Protein 1Z3I (pdb70)

Radius of gyration: 26.76 Å; Cα contacts (8 Å, |Δi|>4): 1155; chains: 1; bounding box: 64×86×56 Å

Secondary structure (DSSP, 8-state):
--SS-SSS---SS-TTSTT--EEE-PPP--HHHHHHS-GGGS---EE--HHHHTT--HHHHHHHHHHHHHHTTSSSTT--EEEE-PPTTS-HHHHHHHHHHHHHH--TTSS-S-S-EEEEE-HHHHHHHHHHHHHHHGGG--EEEE-SS-HHHHHHHHHHHH---SS--S--EEEEEHHHHHHHTTTTTTS---EEEETTGGG--TT-HHHHHHHHHH--SEEEEE-SS-SGGGGGG-HHHHHHHHHHHH--HHHHIIIIIHHHHHHHSTT--SHHHHHHHHHHHHHHHHHHHHEE---GGGGGGTS--EEEEEEEEPPPHHHHHHHHHHHHHH-GGGSS-TT---HHHHHHHHHHHHHHH-THHHHHHHHHT-TT-TTGGGTS-SS--SSS--GGGSHHHHHHHHHHHHHHHH---EEEEEES-HHHHHHHHHHHHHHT--EEEE-SS--HHHHHHHHHHHHSTT----EEEEEGGGS-TT---TTEEEEEE-S--SSHHHHHHHHTTSSSTT--S-EEEEEEEETTSHHHHHHHHHHHHHHTS----S-SSS---SS-HHHHHHHT---SS-S-HHHHHHT-SSEETTEE-SPPPTT--TTS-GGGSEEESSSTT-S-HHHHHH-STTEEEEEEEESS-TT-

Sequence (644 aa):
LGLRRAGVRKALHDPFEDGALVLYEPPAISAHDLIKADKEKLPVHVVVDPVLSKVLRPHQREGVKFLWDCVTGRRIENSYGCIMADEMGLGKTLQCITLIWTLLKQSPDCKPEIDKVIVVSPSSLVRNWYNEVGKWLGGRVQPVAIDGGSKDEIDSKLVNFISQQGMRIPTPILIISYETFRLHAEVLHKGKVGLVICDEGHRLKNSDNQTYLALNSMNAQRRVLISGTPIQNDLLEYFSLVHFVNSGILGTAQEFKKRFEIPILKGRDADASDKDRAAGEQKLQELISIVNRCLIRRTSDILSKYLPVKIEQVVCCNLTPLQKELYKLFLKQAKPVESLQTGKISVSSLSSITSLKKLCNHPALIYEKCLTGEEGFDGALDLFPQNYSTKAVEPQLSGKMLVLDYILAMTRTTTSDKVVLVSNYTQTLDLFEKLCRNRRYLYVRLDGTMSIKKRAKIVERFNNPSSPEFIFMLSSKAGGCGLNLIGANRLVMFDPDWNPANDEQAMARVWRDGQKKTCYIYRLLSTGTIEEKILQRQAHKKALSSCVVDEEQDVERHFSLGELRELFSLNEKTLSDTHDRFRCRRCVNGRQVRPPPDDSDCTCDLSNWHHCADKRGLRDPVLQASWDAAVSFVFHQRSHEDQR

B-factor: mean 72.17, std 11.16, range [43.85, 132.47]

Foldseek 3Di:
DVVPDDPAQAAPDDPPPDQKQWLDDFDDDDPVCVVVDDRLAGFYIQIFPCLQSVPADPVLSVLLSLLLCQQVCNLPRLFRFFEEAAAFQNFPLSSVLSNVVSQCADDRSRGHVAPAEEEEAALLCLLLSQVSNCVRPNPPAHEEEDEDDDPVVSLVVLLLQQPADDDDGRYRYYYYYLVNLLVHLLSLAVSGGAEYEYEQCVVVWPVPPSSLVSVVRNDHRHYYYYHHFQALLPVLRCQSVLCSRGCSPCPDPVSNCVQAVVLLVQLVDPPHDVVSVVNRVVSSVVSSVSSVSRYDYDYPLVLLVPFFKEKEKEFAWAWDPLLVVLLVQLCVQLVLLPPDAPPWDQDSLLVSLVLQQLSQLDCLSVVVCLVVCPGRNNCSNVSDDPDDDNQADDQNNHLLSLLVLLLLVLCVVPHQAAEEEEEQDPVSVVVVVSVCVVVVAAEEEDDSPDDSVRNSVVLVLQLDLPRRHRYYYYYLSNQANQQANLSGQEYEYRADDLALSSSSNNQSRHRHPPRDDHHYYYYYAHAQGLRLVSVVNNLVCVVSRHRGDPDDSGTPPPQHSVRVVSSSTGDNPDLHPNVVVVVQPQDDPQRRNDAAPPPDFPVDDLSRFDKGQDLPPDPDPSSSSSDDNTTGIMTMGMSDDNVD

Nearest PDB structures (foldseek):
  1z3i-assembly1_X  TM=1.002E+00  e=0.000E+00  Danio rerio
  7y8r-assembly1_I  TM=8.105E-01  e=1.240E-28  Homo sapiens
  8skz-assembly1_A  TM=6.558E-01  e=7.511E-28  Arabidopsis thaliana
  5jxt-assembly1_I  TM=8.993E-01  e=1.929E-16  Thermothelomyces thermophilus ATCC 42464
  5jxt-assembly1_H  TM=8.948E-01  e=5.867E-16  Thermothelomyces thermophilus ATCC 42464

Structure (mmCIF, N/CA/C/O backbone):
data_1Z3I
#
_entry.id   1Z3I
#
_cell.length_a   205.046
_cell.length_b   205.046
_cell.length_c   189.958
_cell.angle_alpha   90.00
_cell.angle_beta   90.00
_cell.angle_gamma   120.00
#
_symmetry.space_group_name_H-M   'H 3 2'
#
loop_
_entity.id
_entity.type
_entity.pdbx_description
1 polymer 'similar to RAD54-like'
2 non-polymer 'ZINC ION'
3 non-polymer 'SULFATE ION'
#
loop_
_atom_site.group_PDB
_atom_site.id
_atom_site.type_symbol
_atom_site.label_atom_id
_atom_site.label_alt_id
_atom_site.label_comp_id
_atom_site.label_asym_id
_atom_site.label_entity_id
_atom_site.label_seq_id
_atom_site.pdbx_PDB_ins_code
_atom_site.Cartn_x
_atom_site.Cartn_y
_atom_site.Cartn_z
_atom_site.occupancy
_atom_site.B_iso_or_equiv
_atom_site.auth_seq_id
_atom_site.auth_comp_id
_atom_site.auth_asym_id
_atom_site.auth_atom_id
_atom_site.pdbx_PDB_model_num
ATOM 1 N N . LEU A 1 1 ? 22.914 -6.319 35.611 1.00 99.17 92 LEU X N 1
ATOM 2 C CA . LEU A 1 1 ? 24.099 -7.156 35.271 1.00 99.35 92 LEU X CA 1
ATOM 3 C C . LEU A 1 1 ? 24.887 -7.534 36.526 1.00 99.57 92 LEU X C 1
ATOM 4 O O . LEU A 1 1 ? 25.296 -6.666 37.299 1.00 99.58 92 LEU X O 1
ATOM 6 N N . GLY A 1 2 ? 25.077 -8.838 36.726 1.00 99.74 93 GLY X N 1
ATOM 7 C CA . GLY A 1 2 ? 25.872 -9.358 37.838 1.00 99.88 93 GLY X CA 1
ATOM 8 C C . GLY A 1 2 ? 27.337 -9.544 37.479 1.00 100.26 93 GLY X C 1
ATOM 9 O O . GLY A 1 2 ? 28.184 -9.730 38.359 1.00 100.23 93 GLY X O 1
ATOM 10 N N . LEU A 1 3 ? 27.635 -9.500 36.180 1.00 100.39 94 LEU X N 1
ATOM 11 C CA . LEU A 1 3 ? 29.009 -9.545 35.684 1.00 100.32 94 LEU X CA 1
ATOM 12 C C . LEU A 1 3 ? 29.541 -8.119 35.652 1.00 100.45 94 LEU X C 1
ATOM 13 O O . LEU A 1 3 ? 30.005 -7.618 34.622 1.00 100.38 94 LEU X O 1
ATOM 18 N N . ARG A 1 4 ? 29.463 -7.485 36.817 1.00 100.63 95 ARG X N 1
ATOM 19 C CA . ARG A 1 4 ? 29.724 -6.069 36.992 1.00 100.61 95 ARG X CA 1
ATOM 20 C C . ARG A 1 4 ? 30.630 -5.921 38.216 1.00 100.72 95 ARG X C 1
ATOM 21 O O . ARG A 1 4 ? 31.833 -5.653 38.085 1.00 101.04 95 ARG X O 1
ATOM 29 N N . ARG A 1 5 ? 30.030 -6.113 39.397 1.00 100.17 96 ARG X N 1
ATOM 30 C CA . ARG A 1 5 ? 30.717 -6.182 40.702 1.00 99.35 96 ARG X CA 1
ATOM 31 C C . ARG A 1 5 ? 31.312 -4.871 41.229 1.00 99.05 96 ARG X C 1
ATOM 32 O O . ARG A 1 5 ? 31.526 -3.912 40.478 1.00 98.98 96 ARG X O 1
ATOM 40 N N . ALA A 1 6 ? 31.543 -4.835 42.540 1.00 98.47 97 ALA X N 1
ATOM 41 C CA . ALA A 1 6 ? 32.253 -3.733 43.184 1.00 97.67 97 ALA X CA 1
ATOM 42 C C . ALA A 1 6 ? 33.704 -4.159 43.424 1.00 96.75 97 ALA X C 1
ATOM 43 O O . ALA A 1 6 ? 34.010 -4.859 44.398 1.00 96.75 97 ALA X O 1
ATOM 45 N N . GLY A 1 7 ? 34.588 -3.749 42.515 1.00 95.29 98 GLY X N 1
ATOM 46 C CA . GLY A 1 7 ? 36.001 -4.116 42.585 1.00 93.27 98 GLY X CA 1
ATOM 47 C C . GLY A 1 7 ? 36.498 -4.833 41.344 1.00 91.56 98 GLY X C 1
ATOM 48 O O . GLY A 1 7 ? 37.329 -5.740 41.435 1.00 91.58 98 GLY X O 1
ATOM 49 N N . VAL A 1 8 ? 35.970 -4.430 40.189 1.00 89.48 99 VAL X N 1
ATOM 50 C CA . VAL A 1 8 ? 36.419 -4.917 38.885 1.00 87.71 99 VAL X CA 1
ATOM 51 C C . VAL A 1 8 ? 36.558 -3.707 37.959 1.00 86.15 99 VAL X C 1
ATOM 52 O O . VAL A 1 8 ? 35.773 -2.757 38.046 1.00 86.32 99 VAL X O 1
ATOM 56 N N . ARG A 1 9 ? 37.556 -3.737 37.079 1.00 83.59 100 ARG X N 1
ATOM 57 C CA . ARG A 1 9 ? 37.710 -2.687 36.082 1.00 80.35 100 ARG X CA 1
ATOM 58 C C . ARG A 1 9 ? 36.634 -2.850 35.016 1.00 78.82 100 ARG X C 1
ATOM 59 O O . ARG A 1 9 ? 36.592 -3.856 34.302 1.00 78.91 100 ARG X O 1
ATOM 67 N N . LYS A 1 10 ? 35.758 -1.855 34.937 1.00 76.53 101 LYS X N 1
ATOM 68 C CA . LYS A 1 10 ? 34.579 -1.893 34.072 1.00 74.15 101 LYS X CA 1
ATOM 69 C C . LYS A 1 10 ? 34.168 -0.467 33.741 1.00 72.47 101 LYS X C 1
ATOM 70 O O . LYS A 1 10 ? 34.483 0.455 34.489 1.00 72.41 101 LYS X O 1
ATOM 76 N N . ALA A 1 11 ? 33.464 -0.283 32.628 1.00 70.87 102 ALA X N 1
ATOM 77 C CA . ALA A 1 11 ? 32.915 1.031 32.280 1.00 69.36 102 ALA X CA 1
ATOM 78 C C . ALA A 1 11 ? 31.951 1.447 33.375 1.00 68.32 102 ALA X C 1
ATOM 79 O O . ALA A 1 11 ? 31.230 0.608 33.909 1.00 69.09 102 ALA X O 1
ATOM 81 N N . LEU A 1 12 ? 31.945 2.733 33.717 1.00 66.65 103 LEU X N 1
ATOM 82 C CA . LEU A 1 12 ? 31.156 3.231 34.855 1.00 65.69 103 LEU X CA 1
ATOM 83 C C . LEU A 1 12 ? 29.642 2.916 34.754 1.00 65.14 103 LEU X C 1
ATOM 84 O O . LEU A 1 12 ? 28.951 2.776 35.777 1.00 64.65 103 LEU X O 1
ATOM 89 N N . HIS A 1 13 ? 29.155 2.792 33.519 1.00 64.21 104 HIS X N 1
ATOM 90 C CA . HIS A 1 13 ? 27.769 2.444 33.236 1.00 63.80 104 HIS X CA 1
ATOM 91 C C . HIS A 1 13 ? 27.742 1.432 32.096 1.00 64.02 104 HIS X C 1
ATOM 92 O O . HIS A 1 13 ? 28.554 1.520 31.177 1.00 63.43 104 HIS X O 1
ATOM 99 N N . ASP A 1 14 ? 26.819 0.471 32.178 1.00 64.81 105 ASP X N 1
ATOM 100 C CA . ASP A 1 14 ? 26.716 -0.640 31.221 1.00 65.70 105 ASP X CA 1
ATOM 101 C C . ASP A 1 14 ? 26.645 -0.125 29.790 1.00 65.89 105 ASP X C 1
ATOM 102 O O . ASP A 1 14 ? 25.689 0.572 29.442 1.00 67.17 105 ASP X O 1
ATOM 107 N N . PRO A 1 15 ? 27.652 -0.460 28.955 1.00 65.45 106 PRO X N 1
ATOM 108 C CA . PRO A 1 15 ? 27.643 -0.034 27.555 1.00 65.42 106 PRO X CA 1
ATOM 109 C C . PRO A 1 15 ? 26.702 -0.844 26.658 1.00 66.36 106 PRO X C 1
ATOM 110 O O . PRO A 1 15 ? 26.704 -0.635 25.441 1.00 66.73 106 PRO X O 1
ATOM 114 N N . PHE A 1 16 ? 25.906 -1.747 27.240 1.00 66.60 107 PHE X N 1
ATOM 115 C CA . PHE A 1 16 ? 25.001 -2.588 26.454 1.00 66.47 107 PHE X CA 1
ATOM 116 C C . PHE A 1 16 ? 23.530 -2.488 26.853 1.00 67.69 107 PHE X C 1
ATOM 117 O O . PHE A 1 16 ? 22.708 -3.258 26.359 1.00 67.52 107 PHE X O 1
ATOM 125 N N . GLU A 1 17 ? 23.191 -1.552 27.740 1.00 69.86 108 GLU X N 1
ATOM 126 C CA . GLU A 1 17 ? 21.783 -1.285 28.060 1.00 72.61 108 GLU X CA 1
ATOM 127 C C . GLU A 1 17 ? 21.105 -0.627 26.861 1.00 73.31 108 GLU X C 1
ATOM 128 O O . GLU A 1 17 ? 21.751 0.110 26.114 1.00 73.51 108 GLU X O 1
ATOM 134 N N . ASP A 1 18 ? 19.813 -0.904 26.686 1.00 74.72 109 ASP X N 1
ATOM 135 C CA . ASP A 1 18 ? 19.063 -0.559 25.466 1.00 76.29 109 ASP X CA 1
ATOM 136 C C . ASP A 1 18 ? 19.457 0.730 24.742 1.00 76.80 109 ASP X C 1
ATOM 137 O O . ASP A 1 18 ? 19.873 0.686 23.578 1.00 78.21 109 ASP X O 1
ATOM 142 N N . GLY A 1 19 ? 19.324 1.869 25.417 1.00 75.57 110 GLY X N 1
ATOM 143 C CA . GLY A 1 19 ? 19.527 3.149 24.761 1.00 74.36 110 GLY X CA 1
ATOM 144 C C . GLY A 1 19 ? 20.755 3.847 25.279 1.00 74.53 110 GLY X C 1
ATOM 145 O O . GLY A 1 19 ? 20.737 5.055 25.510 1.00 74.85 110 GLY X O 1
ATOM 146 N N . ALA A 1 20 ? 21.828 3.088 25.474 1.00 74.03 111 ALA X N 1
ATOM 147 C CA . ALA A 1 20 ? 23.050 3.652 26.025 1.00 73.42 111 ALA X CA 1
ATOM 148 C C . ALA A 1 20 ? 23.667 4.585 25.007 1.00 73.30 111 ALA X C 1
ATOM 149 O O . ALA A 1 20 ? 23.483 4.409 23.802 1.00 73.27 111 ALA X O 1
ATOM 151 N N . LEU A 1 21 ? 24.368 5.600 25.499 1.00 72.71 112 LEU X N 1
ATOM 152 C CA . LEU A 1 21 ? 25.099 6.499 24.630 1.00 71.32 112 LEU X CA 1
ATOM 153 C C . LEU A 1 21 ? 26.576 6.239 24.872 1.00 70.84 112 LEU X C 1
ATOM 154 O O . LEU A 1 21 ? 27.155 6.672 25.882 1.00 70.69 112 LEU X O 1
ATOM 159 N N . VAL A 1 22 ? 27.168 5.499 23.942 1.00 69.92 113 VAL X N 1
ATOM 160 C CA . VAL A 1 22 ? 28.563 5.088 24.058 1.00 69.44 113 VAL X CA 1
ATOM 161 C C . VAL A 1 22 ? 29.470 6.077 23.319 1.00 68.55 113 VAL X C 1
ATOM 162 O O . VAL A 1 22 ? 29.492 6.113 22.084 1.00 69.68 113 VAL X O 1
ATOM 166 N N . LEU A 1 23 ? 30.201 6.882 24.082 1.00 66.98 114 LEU X N 1
ATOM 167 C CA . LEU A 1 23 ? 31.091 7.895 23.517 1.00 65.95 114 LEU X CA 1
ATOM 168 C C . LEU A 1 23 ? 32.440 7.310 23.116 1.00 65.95 114 LEU X C 1
ATOM 169 O O . LEU A 1 23 ? 33.171 7.883 22.308 1.00 65.57 114 LEU X O 1
ATOM 174 N N . TYR A 1 24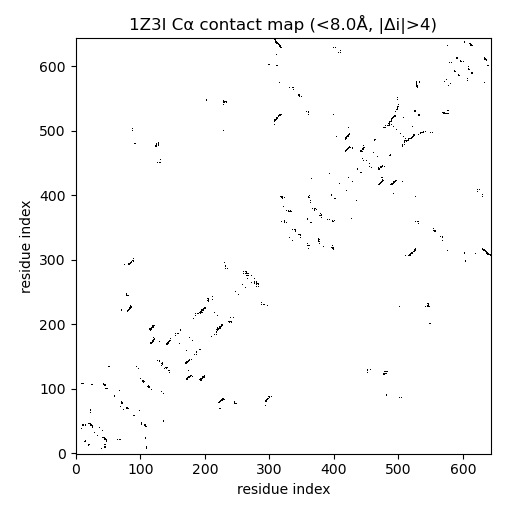 ? 32.764 6.165 23.701 1.00 66.95 115 TYR X N 1
ATOM 175 C CA . TYR A 1 24 ? 34.027 5.491 23.440 1.00 67.35 115 TYR X CA 1
ATOM 176 C C . TYR A 1 24 ? 33.895 3.997 23.633 1.00 68.18 115 TYR X C 1
ATOM 177 O O . TYR A 1 24 ? 33.302 3.533 24.617 1.00 68.06 115 TYR X O 1
ATOM 186 N N . GLU A 1 25 ? 34.461 3.245 22.698 1.00 68.91 116 GLU X N 1
ATOM 187 C CA . GLU A 1 25 ? 34.708 1.839 22.954 1.00 70.87 116 GLU X CA 1
ATOM 188 C C . GLU A 1 25 ? 36.191 1.498 22.774 1.00 69.79 116 GLU X C 1
ATOM 189 O O . GLU A 1 25 ? 36.872 2.108 21.950 1.00 70.05 116 GLU X O 1
ATOM 195 N N . PRO A 1 26 ? 36.709 0.574 23.603 1.00 69.66 117 PRO X N 1
ATOM 196 C CA . PRO A 1 26 ? 38.122 0.207 23.527 1.00 69.40 117 PRO X CA 1
ATOM 197 C C . PRO A 1 26 ? 38.448 -0.372 22.163 1.00 69.33 117 PRO X C 1
ATOM 198 O O . PRO A 1 26 ? 37.602 -1.053 21.575 1.00 69.65 117 PRO X O 1
ATOM 202 N N . PRO A 1 27 ? 39.664 -0.103 21.651 1.00 69.15 118 PRO X N 1
ATOM 203 C CA . PRO A 1 27 ? 40.068 -0.633 20.351 1.00 68.72 118 PRO X CA 1
ATOM 204 C C . PRO A 1 27 ? 40.061 -2.146 20.387 1.00 68.15 118 PRO X C 1
ATOM 205 O O . PRO A 1 27 ? 40.222 -2.731 21.456 1.00 68.73 118 PRO X O 1
ATOM 209 N N . ALA A 1 28 ? 39.859 -2.772 19.234 1.00 67.67 119 ALA X N 1
ATOM 210 C CA . ALA A 1 28 ? 39.929 -4.224 19.138 1.00 67.19 119 ALA X CA 1
ATOM 211 C C . ALA A 1 28 ? 41.324 -4.683 19.525 1.00 67.20 119 ALA X C 1
ATOM 212 O O . ALA A 1 28 ? 42.320 -4.034 19.208 1.00 68.53 119 ALA X O 1
ATOM 214 N N . ILE A 1 29 ? 41.386 -5.784 20.246 1.00 66.47 120 ILE X N 1
ATOM 215 C CA . ILE A 1 29 ? 42.652 -6.383 20.609 1.00 66.42 120 ILE X CA 1
ATOM 216 C C . ILE A 1 29 ? 42.567 -7.827 20.110 1.00 66.58 120 ILE X C 1
ATOM 217 O O . ILE A 1 29 ? 41.464 -8.347 19.913 1.00 66.86 120 ILE X O 1
ATOM 222 N N . SER A 1 30 ? 43.705 -8.460 19.837 1.00 66.33 121 SER X N 1
ATOM 223 C CA . SER A 1 30 ? 43.663 -9.847 19.380 1.00 66.19 121 SER X CA 1
ATOM 224 C C . SER A 1 30 ? 43.483 -10.743 20.594 1.00 65.59 121 SER X C 1
ATOM 225 O O . SER A 1 30 ? 43.893 -10.387 21.696 1.00 65.75 121 SER X O 1
ATOM 228 N N . ALA A 1 31 ? 42.854 -11.894 20.400 1.00 64.72 122 ALA X N 1
ATOM 229 C CA . ALA A 1 31 ? 42.643 -12.819 21.496 1.00 64.12 122 ALA X CA 1
ATOM 230 C C . ALA A 1 31 ? 43.954 -13.080 22.232 1.00 64.02 122 ALA X C 1
ATOM 231 O O . ALA A 1 31 ? 44.012 -12.986 23.458 1.00 63.72 122 ALA X O 1
ATOM 233 N N . HIS A 1 32 ? 45.004 -13.377 21.467 1.00 64.12 123 HIS X N 1
ATOM 234 C CA . HIS A 1 32 ? 46.327 -13.670 22.013 1.00 63.79 123 HIS X CA 1
ATOM 235 C C . HIS A 1 32 ? 46.839 -12.558 22.935 1.00 63.56 123 HIS X C 1
ATOM 236 O O . HIS A 1 32 ? 47.210 -12.825 24.083 1.00 63.51 123 HIS X O 1
ATOM 243 N N . ASP A 1 33 ? 46.845 -11.323 22.437 1.00 63.09 124 ASP X N 1
ATOM 244 C CA . ASP A 1 33 ? 47.295 -10.170 23.219 1.00 63.40 124 ASP X CA 1
ATOM 245 C C . ASP A 1 33 ? 46.474 -9.968 24.485 1.00 63.28 124 ASP X C 1
ATOM 246 O O . ASP A 1 33 ? 47.022 -9.692 25.553 1.00 63.10 124 ASP X O 1
ATOM 251 N N . LEU A 1 34 ? 45.156 -10.100 24.348 1.00 63.33 125 LEU X N 1
ATOM 252 C CA . LEU A 1 34 ? 44.223 -9.919 25.455 1.00 63.16 125 LEU X CA 1
ATOM 253 C C . LEU A 1 34 ? 44.565 -10.789 26.654 1.00 63.89 125 LEU X C 1
ATOM 254 O O . LEU A 1 34 ? 44.566 -10.312 27.788 1.00 65.17 125 LEU X O 1
ATOM 259 N N . ILE A 1 35 ? 44.860 -12.058 26.400 1.00 63.51 126 ILE X N 1
ATOM 260 C CA . ILE A 1 35 ? 45.156 -12.994 27.467 1.00 63.65 126 ILE X CA 1
ATOM 261 C C . ILE A 1 35 ? 46.443 -12.638 28.205 1.00 64.54 126 ILE X C 1
ATOM 262 O O . ILE A 1 35 ? 46.472 -12.679 29.434 1.00 64.86 126 ILE X O 1
ATOM 267 N N . LYS A 1 36 ? 47.491 -12.263 27.472 1.00 65.51 127 LYS X N 1
ATOM 268 C CA . LYS A 1 36 ? 48.751 -11.854 28.119 1.00 66.09 127 LYS X CA 1
ATOM 269 C C . LYS A 1 36 ? 48.646 -10.495 28.803 1.00 65.84 127 LYS X C 1
ATOM 270 O O . LYS A 1 36 ? 49.174 -10.317 29.897 1.00 65.98 127 LYS X O 1
ATOM 276 N N . ALA A 1 37 ? 47.943 -9.556 28.174 1.00 66.24 128 ALA X N 1
ATOM 277 C CA . ALA A 1 37 ? 47.799 -8.199 28.708 1.00 67.21 128 ALA X CA 1
ATOM 278 C C . ALA A 1 37 ? 47.293 -8.184 30.145 1.00 67.75 128 ALA X C 1
ATOM 279 O O . ALA A 1 37 ? 46.480 -9.019 30.527 1.00 67.79 128 ALA X O 1
ATOM 281 N N . ASP A 1 38 ? 47.794 -7.242 30.939 1.00 68.98 129 ASP X N 1
ATOM 282 C CA . ASP A 1 38 ? 47.313 -7.047 32.306 1.00 70.33 129 ASP X CA 1
ATOM 283 C C . ASP A 1 38 ? 45.957 -6.355 32.300 1.00 70.39 129 ASP X C 1
ATOM 284 O O . ASP A 1 38 ? 45.805 -5.253 31.759 1.00 69.94 129 ASP X O 1
ATOM 289 N N . LYS A 1 39 ? 44.978 -7.021 32.907 1.00 70.77 130 LYS X N 1
ATOM 290 C CA . LYS A 1 39 ? 43.579 -6.596 32.852 1.00 71.18 130 LYS X CA 1
ATOM 291 C C . LYS A 1 39 ? 43.318 -5.208 33.434 1.00 71.75 130 LYS X C 1
ATOM 292 O O . LYS A 1 39 ? 42.310 -4.583 33.114 1.00 71.86 130 LYS X O 1
ATOM 298 N N . GLU A 1 40 ? 44.237 -4.727 34.266 1.00 72.72 131 GLU X N 1
ATOM 299 C CA . GLU A 1 40 ? 44.104 -3.417 34.902 1.00 73.96 131 GLU X CA 1
ATOM 300 C C . GLU A 1 40 ? 44.705 -2.282 34.058 1.00 73.75 131 GLU X C 1
ATOM 301 O O . GLU A 1 40 ? 44.952 -1.183 34.562 1.00 73.61 131 GLU X O 1
ATOM 307 N N . LYS A 1 41 ? 44.929 -2.551 32.773 1.00 73.82 132 LYS X N 1
ATOM 308 C CA . LYS A 1 41 ? 45.520 -1.569 31.856 1.00 73.67 132 LYS X CA 1
ATOM 309 C C . LYS A 1 41 ? 44.661 -1.415 30.593 1.00 71.94 132 LYS X C 1
ATOM 310 O O . LYS A 1 41 ? 44.909 -0.535 29.760 1.00 70.99 132 LYS X O 1
ATOM 316 N N . LEU A 1 42 ? 43.651 -2.274 30.470 1.00 70.82 133 LEU X N 1
ATOM 317 C CA . LEU A 1 42 ? 42.766 -2.286 29.313 1.00 70.31 133 LEU X CA 1
ATOM 318 C C . LEU A 1 42 ? 41.862 -1.068 29.307 1.00 70.81 133 LEU X C 1
ATOM 319 O O . LEU A 1 42 ? 41.292 -0.716 30.341 1.00 71.22 133 LEU X O 1
ATOM 324 N N . PRO A 1 43 ? 41.723 -0.416 28.139 1.00 70.69 134 PRO X N 1
ATOM 325 C CA . PRO A 1 43 ? 40.772 0.676 28.031 1.00 69.94 134 PRO X CA 1
ATOM 326 C C . PRO A 1 43 ? 39.362 0.187 28.320 1.00 69.88 134 PRO X C 1
ATOM 327 O O . PRO A 1 43 ? 39.058 -1.002 28.182 1.00 69.87 134 PRO X O 1
ATOM 331 N N . VAL A 1 44 ? 38.511 1.116 28.721 1.00 69.79 135 VAL X N 1
ATOM 332 C CA . VAL A 1 44 ? 37.166 0.799 29.149 1.00 69.09 135 VAL X CA 1
ATOM 333 C C . VAL A 1 44 ? 36.184 1.710 28.379 1.00 69.10 135 VAL X C 1
ATOM 334 O O . VAL A 1 44 ? 36.554 2.818 27.979 1.00 68.58 135 VAL X O 1
ATOM 338 N N . HIS A 1 45 ? 34.961 1.236 28.128 1.00 69.47 136 HIS X N 1
ATOM 339 C CA . HIS A 1 45 ? 33.941 2.061 27.464 1.00 68.94 136 HIS X CA 1
ATOM 340 C C . HIS A 1 45 ? 33.698 3.326 28.267 1.00 67.96 136 HIS X C 1
ATOM 341 O O . HIS A 1 45 ? 33.797 3.321 29.504 1.00 67.55 136 HIS X O 1
ATOM 348 N N . VAL A 1 46 ? 33.398 4.412 27.560 1.00 67.13 137 VAL X N 1
ATOM 349 C CA . VAL A 1 46 ? 32.926 5.644 28.194 1.00 65.55 137 VAL X CA 1
ATOM 350 C C . VAL A 1 46 ? 31.467 5.767 27.799 1.00 65.84 137 VAL X C 1
ATOM 351 O O . VAL A 1 46 ? 31.120 5.712 26.611 1.00 66.00 137 VAL X O 1
ATOM 355 N N . VAL A 1 47 ? 30.614 5.892 28.808 1.00 65.45 138 VAL X N 1
ATOM 356 C CA . VAL A 1 47 ? 29.178 5.728 28.630 1.00 65.50 138 VAL X CA 1
ATOM 357 C C . VAL A 1 47 ? 28.438 6.785 29.445 1.00 65.44 138 VAL X C 1
ATOM 358 O O . VAL A 1 47 ? 28.611 6.896 30.668 1.00 65.31 138 VAL X O 1
ATOM 362 N N . VAL A 1 48 ? 27.625 7.574 28.755 1.00 64.96 139 VAL X N 1
ATOM 363 C CA . VAL A 1 48 ? 26.943 8.681 29.402 1.00 65.09 139 VAL X CA 1
ATOM 364 C C . VAL A 1 48 ? 26.036 8.130 30.485 1.00 64.47 139 VAL X C 1
ATOM 365 O O . VAL A 1 48 ? 25.244 7.226 30.237 1.00 64.13 139 VAL X O 1
ATOM 369 N N . ASP A 1 49 ? 26.167 8.672 31.685 1.00 64.03 140 ASP X N 1
ATOM 370 C CA . ASP A 1 49 ? 25.241 8.374 32.766 1.00 64.12 140 ASP X CA 1
ATOM 371 C C . ASP A 1 49 ? 23.781 8.319 32.276 1.00 64.68 140 ASP X C 1
ATOM 372 O O . ASP A 1 49 ? 23.299 9.269 31.646 1.00 65.30 140 ASP X O 1
ATOM 377 N N . PRO A 1 50 ? 23.083 7.195 32.532 1.00 64.83 141 PRO X N 1
ATOM 378 C CA . PRO A 1 50 ? 21.673 7.048 32.173 1.00 64.78 141 PRO X CA 1
ATOM 379 C C . PRO A 1 50 ? 20.771 8.178 32.668 1.00 65.82 141 PRO X C 1
ATOM 380 O O . PRO A 1 50 ? 19.790 8.498 31.999 1.00 65.61 141 PRO X O 1
ATOM 384 N N . VAL A 1 51 ? 21.102 8.788 33.809 1.00 67.19 142 VAL X N 1
ATOM 385 C CA . VAL A 1 51 ? 20.308 9.907 34.345 1.00 68.69 142 VAL X CA 1
ATOM 386 C C . VAL A 1 51 ? 20.158 10.998 33.295 1.00 69.91 142 VAL X C 1
ATOM 387 O O . VAL A 1 51 ? 19.103 11.627 33.195 1.00 70.73 142 VAL X O 1
ATOM 391 N N . LEU A 1 52 ? 21.217 11.201 32.511 1.00 70.33 143 LEU X N 1
ATOM 392 C CA . LEU A 1 52 ? 21.244 12.220 31.485 1.00 69.80 143 LEU X CA 1
ATOM 393 C C . LEU A 1 52 ? 20.864 11.665 30.123 1.00 71.37 143 LEU X C 1
ATOM 394 O O . LEU A 1 52 ? 20.085 12.294 29.397 1.00 73.19 143 LEU X O 1
ATOM 399 N N . SER A 1 53 ? 21.405 10.505 29.750 1.00 71.27 144 SER X N 1
ATOM 400 C CA . SER A 1 53 ? 21.143 9.990 28.403 1.00 71.09 144 SER X CA 1
ATOM 401 C C . SER A 1 53 ? 19.666 9.674 28.171 1.00 71.43 144 SER X C 1
ATOM 402 O O . SER A 1 53 ? 19.194 9.743 27.037 1.00 72.35 144 SER X O 1
ATOM 405 N N . LYS A 1 54 ? 18.937 9.356 29.240 1.00 71.20 145 LYS X N 1
ATOM 406 C CA . LYS A 1 54 ? 17.507 9.068 29.139 1.00 72.10 145 LYS X CA 1
ATOM 407 C C . LYS A 1 54 ? 16.745 10.293 28.640 1.00 71.02 145 LYS X C 1
ATOM 408 O O . LYS A 1 54 ? 15.599 10.197 28.185 1.00 71.49 145 LYS X O 1
ATOM 414 N N . VAL A 1 55 ? 17.390 11.446 28.729 1.00 69.69 146 VAL X N 1
ATOM 415 C CA . VAL A 1 55 ? 16.684 12.704 28.640 1.00 68.94 146 VAL X CA 1
ATOM 416 C C . VAL A 1 55 ? 17.157 13.562 27.458 1.00 68.35 146 VAL X C 1
ATOM 417 O O . VAL A 1 55 ? 16.658 14.667 27.256 1.00 69.09 146 VAL X O 1
ATOM 421 N N . LEU A 1 56 ? 18.104 13.042 26.675 1.00 67.03 147 LEU X N 1
ATOM 422 C CA . LEU A 1 56 ? 18.671 13.769 25.533 1.00 64.68 147 LEU X CA 1
ATOM 423 C C . LEU A 1 56 ? 17.971 13.415 24.250 1.00 63.06 147 LEU X C 1
ATOM 424 O O . LEU A 1 56 ? 17.864 12.250 23.908 1.00 64.92 147 LEU X O 1
ATOM 429 N N . ARG A 1 57 ? 17.516 14.418 23.519 1.00 61.73 148 ARG X N 1
ATOM 430 C CA . ARG A 1 57 ? 16.976 14.207 22.176 1.00 60.61 148 ARG X CA 1
ATOM 431 C C . ARG A 1 57 ? 18.078 13.813 21.186 1.00 61.46 148 ARG X C 1
ATOM 432 O O . ARG A 1 57 ? 19.269 13.964 21.494 1.00 61.40 148 ARG X O 1
ATOM 440 N N . PRO A 1 58 ? 17.699 13.276 20.003 1.00 62.12 149 PRO X N 1
ATOM 441 C CA . PRO A 1 58 ? 18.713 12.884 19.006 1.00 62.25 149 PRO X CA 1
ATOM 442 C C . PRO A 1 58 ? 19.816 13.922 18.780 1.00 62.34 149 PRO X C 1
ATOM 443 O O . PRO A 1 58 ? 20.993 13.597 18.922 1.00 62.15 149 PRO X O 1
ATOM 447 N N . HIS A 1 59 ? 19.451 15.160 18.455 1.00 62.83 150 HIS X N 1
ATOM 448 C CA . HIS A 1 59 ? 20.479 16.164 18.210 1.00 62.93 150 HIS X CA 1
ATOM 449 C C . HIS A 1 59 ? 21.372 16.307 19.428 1.00 63.49 150 HIS X C 1
ATOM 450 O O . HIS A 1 59 ? 22.573 16.486 19.280 1.00 64.74 150 HIS X O 1
ATOM 457 N N . GLN A 1 60 ? 20.799 16.170 20.620 1.00 63.54 151 GLN X N 1
ATOM 458 C CA . GLN A 1 60 ? 21.575 16.292 21.849 1.00 64.21 151 GLN X CA 1
ATOM 459 C C . GLN A 1 60 ? 22.542 15.134 22.042 1.00 64.69 151 GLN X C 1
ATOM 460 O O . GLN A 1 60 ? 23.625 15.313 22.579 1.00 64.93 151 GLN X O 1
ATOM 466 N N . ARG A 1 61 ? 22.169 13.953 21.571 1.00 66.37 152 ARG X N 1
ATOM 467 C CA . ARG A 1 61 ? 23.084 12.816 21.604 1.00 67.65 152 ARG X CA 1
ATOM 468 C C . ARG A 1 61 ? 24.245 13.084 20.676 1.00 68.72 152 ARG X C 1
ATOM 469 O O . ARG A 1 61 ? 25.393 12.821 21.026 1.00 69.34 152 ARG X O 1
ATOM 477 N N . GLU A 1 62 ? 23.942 13.618 19.499 1.00 69.75 153 GLU X N 1
ATOM 478 C CA . GLU A 1 62 ? 24.976 13.960 18.538 1.00 72.31 153 GLU X CA 1
ATOM 479 C C . GLU A 1 62 ? 25.920 15.045 19.049 1.00 71.21 153 GLU X C 1
ATOM 480 O O . GLU A 1 62 ? 27.133 14.970 18.818 1.00 71.96 153 GLU X O 1
ATOM 486 N N . GLY A 1 63 ? 25.366 16.028 19.761 1.00 69.29 154 GLY X N 1
ATOM 487 C CA . GLY A 1 63 ? 26.146 17.135 20.314 1.00 67.03 154 GLY X CA 1
ATOM 488 C C . GLY A 1 63 ? 27.160 16.680 21.346 1.00 66.27 154 GLY X C 1
ATOM 489 O O . GLY A 1 63 ? 28.357 16.976 21.242 1.00 65.91 154 GLY X O 1
ATOM 490 N N . VAL A 1 64 ? 26.690 15.940 22.342 1.00 64.70 155 VAL X N 1
ATOM 491 C CA . VAL A 1 64 ? 27.596 15.407 23.345 1.00 62.90 155 VAL X CA 1
ATOM 492 C C . VAL A 1 64 ? 28.685 14.552 22.706 1.00 63.72 155 VAL X C 1
ATOM 493 O O . VAL A 1 64 ? 29.810 14.576 23.161 1.00 63.07 155 VAL X O 1
ATOM 497 N N . LYS A 1 65 ? 28.356 13.811 21.648 1.00 65.43 156 LYS X N 1
ATOM 498 C CA . LYS A 1 65 ? 29.356 12.999 20.963 1.00 66.49 156 LYS X CA 1
ATOM 499 C C . LYS A 1 65 ? 30.383 13.918 20.336 1.00 66.59 156 LYS X C 1
ATOM 500 O O . LYS A 1 65 ? 31.591 13.693 20.476 1.00 67.89 156 LYS X O 1
ATOM 506 N N . PHE A 1 66 ? 29.903 14.962 19.661 1.00 65.83 157 PHE X N 1
ATOM 507 C CA . PHE A 1 66 ? 30.794 15.932 19.027 1.00 65.69 157 PHE X CA 1
ATOM 508 C C . PHE A 1 66 ? 31.725 16.618 20.041 1.00 66.12 157 PHE X C 1
ATOM 509 O O . PHE A 1 66 ? 32.934 16.680 19.827 1.00 64.85 157 PHE X O 1
ATOM 517 N N . LEU A 1 67 ? 31.139 17.132 21.129 1.00 66.76 158 LEU X N 1
ATOM 518 C CA . LEU A 1 67 ? 31.877 17.800 22.193 1.00 66.51 158 LEU X CA 1
ATOM 519 C C . LEU A 1 67 ? 32.934 16.876 22.752 1.00 67.73 158 LEU X C 1
ATOM 520 O O . LEU A 1 67 ? 34.104 17.236 22.800 1.00 69.86 158 LEU X O 1
ATOM 525 N N . TRP A 1 68 ? 32.526 15.676 23.157 1.00 68.23 159 TRP X N 1
ATOM 526 C CA . TRP A 1 68 ? 33.436 14.745 23.795 1.00 67.70 159 TRP X CA 1
ATOM 527 C C . TRP A 1 68 ? 34.552 14.397 22.827 1.00 67.96 159 TRP X C 1
ATOM 528 O O . TRP A 1 68 ? 35.724 14.392 23.207 1.00 67.75 159 TRP X O 1
ATOM 539 N N . ASP A 1 69 ? 34.200 14.145 21.570 1.00 68.25 160 ASP X N 1
ATOM 540 C CA . ASP A 1 69 ? 35.224 13.892 20.549 1.00 69.38 160 ASP X CA 1
ATOM 541 C C . ASP A 1 69 ? 36.259 15.012 20.434 1.00 68.73 160 ASP X C 1
ATOM 542 O O . ASP A 1 69 ? 37.450 14.746 20.341 1.00 69.25 160 ASP X O 1
ATOM 547 N N . CYS A 1 70 ? 35.787 16.255 20.426 1.00 67.64 161 CYS X N 1
ATOM 548 C CA . CYS A 1 70 ? 36.631 17.407 20.199 1.00 67.39 161 CYS X CA 1
ATOM 549 C C . CYS A 1 70 ? 37.560 17.594 21.355 1.00 66.83 161 CYS X C 1
ATOM 550 O O . CYS A 1 70 ? 38.772 17.704 21.200 1.00 67.55 161 CYS X O 1
ATOM 553 N N . VAL A 1 71 ? 36.954 17.613 22.527 1.00 66.48 162 VAL X N 1
ATOM 554 C CA . VAL A 1 71 ? 37.604 17.989 23.761 1.00 64.89 162 VAL X CA 1
ATOM 555 C C . VAL A 1 71 ? 38.612 16.956 24.259 1.00 64.47 162 VAL X C 1
ATOM 556 O O . VAL A 1 71 ? 39.434 17.265 25.108 1.00 66.06 162 VAL X O 1
ATOM 560 N N . THR A 1 72 ? 38.563 15.741 23.719 1.00 64.20 163 THR X N 1
ATOM 561 C CA . THR A 1 72 ? 39.553 14.706 24.059 1.00 64.03 163 THR X CA 1
ATOM 562 C C . THR A 1 72 ? 40.509 14.408 22.901 1.00 64.19 163 THR X C 1
ATOM 563 O O . THR A 1 72 ? 41.191 13.392 22.896 1.00 64.71 163 THR X O 1
ATOM 567 N N . GLY A 1 73 ? 40.547 15.293 21.916 1.00 64.64 164 GLY X N 1
ATOM 568 C CA . GLY A 1 73 ? 41.511 15.187 20.829 1.00 64.86 164 GLY X CA 1
ATOM 569 C C . GLY A 1 73 ? 41.322 14.015 19.893 1.00 65.10 164 GLY X C 1
ATOM 570 O O . GLY A 1 73 ? 42.285 13.557 19.276 1.00 65.93 164 GLY X O 1
ATOM 571 N N . ARG A 1 74 ? 40.088 13.534 19.778 1.00 64.77 165 ARG X N 1
ATOM 572 C CA . ARG A 1 74 ? 39.768 12.458 18.842 1.00 64.67 165 ARG X CA 1
ATOM 573 C C . ARG A 1 74 ? 39.243 12.986 17.509 1.00 65.41 165 ARG X C 1
ATOM 574 O O . ARG A 1 74 ? 39.303 12.280 16.501 1.00 66.99 165 ARG X O 1
ATOM 582 N N . ARG A 1 75 ? 38.737 14.218 17.492 1.00 65.06 166 ARG X N 1
ATOM 583 C CA . ARG A 1 75 ? 38.287 14.820 16.242 1.00 64.65 166 ARG X CA 1
ATOM 584 C C . ARG A 1 75 ? 39.407 15.494 15.476 1.00 64.97 166 ARG X C 1
ATOM 585 O O . ARG A 1 75 ? 39.705 15.084 14.366 1.00 66.17 166 ARG X O 1
ATOM 593 N N . ILE A 1 76 ? 39.981 16.557 16.042 1.00 65.30 167 ILE X N 1
ATOM 594 C CA . ILE A 1 76 ? 41.255 17.099 15.566 1.00 65.23 167 ILE X CA 1
ATOM 595 C C . ILE A 1 76 ? 42.280 16.606 16.552 1.00 65.23 167 ILE X C 1
ATOM 596 O O . ILE A 1 76 ? 42.294 17.031 17.706 1.00 65.25 167 ILE X O 1
ATOM 601 N N . GLU A 1 77 ? 43.134 15.698 16.116 1.00 66.34 168 GLU X N 1
ATOM 602 C CA . GLU A 1 77 ? 44.139 15.170 17.023 1.00 67.56 168 GLU X CA 1
ATOM 603 C C . GLU A 1 77 ? 45.125 16.253 17.422 1.00 66.13 168 GLU X C 1
ATOM 604 O O . GLU A 1 77 ? 45.559 17.049 16.591 1.00 65.88 168 GLU X O 1
ATOM 610 N N . ASN A 1 78 ? 45.422 16.285 18.717 1.00 65.12 169 ASN X N 1
ATOM 611 C CA . ASN A 1 78 ? 46.339 17.242 19.325 1.00 63.71 169 ASN X CA 1
ATOM 612 C C . ASN A 1 78 ? 45.720 18.584 19.644 1.00 63.35 169 ASN X C 1
ATOM 613 O O . ASN A 1 78 ? 46.409 19.502 20.064 1.00 63.56 169 ASN X O 1
ATOM 618 N N . SER A 1 79 ? 44.414 18.690 19.453 1.00 63.26 170 SER X N 1
ATOM 619 C CA . SER A 1 79 ? 43.683 19.889 19.819 1.00 63.18 170 SER X CA 1
ATOM 620 C C . SER A 1 79 ? 42.483 19.462 20.647 1.00 61.93 170 SER X C 1
ATOM 621 O O . SER A 1 79 ? 41.925 18.398 20.431 1.00 61.82 170 SER X O 1
ATOM 624 N N . TYR A 1 80 ? 42.104 20.293 21.607 1.00 61.46 171 TYR X N 1
ATOM 625 C CA . TYR A 1 80 ? 41.120 19.920 22.612 1.00 61.42 171 TYR X CA 1
ATOM 626 C C . TYR A 1 80 ? 40.042 20.980 22.693 1.00 62.74 171 TYR X C 1
ATOM 627 O O . TYR A 1 80 ? 39.456 21.222 23.748 1.00 63.36 171 TYR X O 1
ATOM 636 N N . GLY A 1 81 ? 39.772 21.597 21.548 1.00 63.71 172 GLY X N 1
ATOM 637 C CA . GLY A 1 81 ? 38.860 22.714 21.491 1.00 65.57 172 GLY X CA 1
ATOM 638 C C . GLY A 1 81 ? 37.659 22.452 20.626 1.00 66.92 172 GLY X C 1
ATOM 639 O O . GLY A 1 81 ? 37.724 21.675 19.670 1.00 67.93 172 GLY X O 1
ATOM 640 N N . CYS A 1 82 ? 36.564 23.128 20.956 1.00 68.39 173 CYS X N 1
ATOM 641 C CA . CYS A 1 82 ? 35.305 22.938 20.270 1.00 67.60 173 CYS X CA 1
ATOM 642 C C . CYS A 1 82 ? 34.481 24.219 20.278 1.00 66.94 173 CYS X C 1
ATOM 643 O O . CYS A 1 82 ? 34.310 24.848 21.320 1.00 67.46 173 CYS X O 1
ATOM 646 N N . ILE A 1 83 ? 33.974 24.608 19.117 1.00 66.23 174 ILE X N 1
ATOM 647 C CA . ILE A 1 83 ? 33.009 25.700 19.044 1.00 66.06 174 ILE X CA 1
ATOM 648 C C . ILE A 1 83 ? 31.616 25.117 18.878 1.00 67.55 174 ILE X C 1
ATOM 649 O O . ILE A 1 83 ? 31.317 24.454 17.886 1.00 67.00 174 ILE X O 1
ATOM 654 N N . MET A 1 84 ? 30.770 25.364 19.863 1.00 69.46 175 MET X N 1
ATOM 655 C CA . MET A 1 84 ? 29.400 24.909 19.826 1.00 73.26 175 MET X CA 1
ATOM 656 C C . MET A 1 84 ? 28.526 26.047 19.327 1.00 72.08 175 MET X C 1
ATOM 657 O O . MET A 1 84 ? 28.249 26.990 20.070 1.00 73.18 175 MET X O 1
ATOM 662 N N . ALA A 1 85 ? 28.094 25.975 18.073 1.00 71.27 176 ALA X N 1
ATOM 663 C CA . ALA A 1 85 ? 27.422 27.116 17.462 1.00 70.71 176 ALA X CA 1
ATOM 664 C C . ALA A 1 85 ? 25.966 26.857 17.039 1.00 71.88 176 ALA X C 1
ATOM 665 O O . ALA A 1 85 ? 25.500 27.373 16.001 1.00 72.04 176 ALA X O 1
ATOM 667 N N . ASP A 1 86 ? 25.247 26.078 17.851 1.00 71.81 177 ASP X N 1
ATOM 668 C CA . ASP A 1 86 ? 23.821 25.848 17.638 1.00 72.27 177 ASP X CA 1
ATOM 669 C C . ASP A 1 86 ? 22.980 27.108 17.772 1.00 72.65 177 ASP X C 1
ATOM 670 O O . ASP A 1 86 ? 23.300 28.008 18.543 1.00 73.14 177 ASP X O 1
ATOM 675 N N . GLU A 1 87 ? 21.886 27.152 17.024 1.00 73.17 178 GLU X N 1
ATOM 676 C CA . GLU A 1 87 ? 20.854 28.144 17.224 1.00 73.25 178 GLU X CA 1
ATOM 677 C C . GLU A 1 87 ? 20.376 28.055 18.675 1.00 73.05 178 GLU X C 1
ATOM 678 O O . GLU A 1 87 ? 20.588 27.051 19.350 1.00 72.95 178 GLU X O 1
ATOM 684 N N . MET A 1 88 ? 19.750 29.114 19.166 1.00 74.10 179 MET X N 1
ATOM 685 C CA . MET A 1 88 ? 19.333 29.167 20.570 1.00 74.41 179 MET X CA 1
ATOM 686 C C . MET A 1 88 ? 18.082 28.321 20.770 1.00 73.28 179 MET X C 1
ATOM 687 O O . MET A 1 88 ? 17.178 28.343 19.939 1.00 73.40 179 MET X O 1
ATOM 692 N N . GLY A 1 89 ? 18.043 27.554 21.854 1.00 72.72 180 GLY X N 1
ATOM 693 C CA . GLY A 1 89 ? 16.879 26.717 22.143 1.00 71.33 180 GLY X CA 1
ATOM 694 C C . GLY A 1 89 ? 17.025 25.223 21.900 1.00 70.55 180 GLY X C 1
ATOM 695 O O . GLY A 1 89 ? 16.064 24.479 22.049 1.00 70.98 180 GLY X O 1
ATOM 696 N N . LEU A 1 90 ? 18.216 24.763 21.537 1.00 70.03 181 LEU X N 1
ATOM 697 C CA . LEU A 1 90 ? 18.428 23.328 21.363 1.00 69.80 181 LEU X CA 1
ATOM 698 C C . LEU A 1 90 ? 19.056 22.717 22.615 1.00 70.65 181 LEU X C 1
ATOM 699 O O . LEU A 1 90 ? 19.593 21.604 22.566 1.00 71.12 181 LEU X O 1
ATOM 704 N N . GLY A 1 91 ? 18.997 23.453 23.727 1.00 70.55 182 GLY X N 1
ATOM 705 C CA . GLY A 1 91 ? 19.478 22.971 25.016 1.00 71.49 182 GLY X CA 1
ATOM 706 C C . GLY A 1 91 ? 20.985 22.841 25.042 1.00 73.47 182 GLY X C 1
ATOM 707 O O . GLY A 1 91 ? 21.524 21.725 25.031 1.00 73.46 182 GLY X O 1
ATOM 708 N N . LYS A 1 92 ? 21.667 23.986 25.064 1.00 74.14 183 LYS X N 1
ATOM 709 C CA . LYS A 1 92 ? 23.121 24.001 25.124 1.00 74.75 183 LYS X CA 1
ATOM 710 C C . LYS A 1 92 ? 23.601 23.600 26.523 1.00 73.94 183 LYS X C 1
ATOM 711 O O . LYS A 1 92 ? 24.599 22.910 26.668 1.00 73.55 183 LYS X O 1
ATOM 717 N N . THR A 1 93 ? 22.879 24.015 27.555 1.00 74.31 184 THR X N 1
ATOM 718 C CA . THR A 1 93 ? 23.319 23.732 28.915 1.00 74.86 184 THR X CA 1
ATOM 719 C C . THR A 1 93 ? 23.281 22.239 29.201 1.00 75.77 184 THR X C 1
ATOM 720 O O . THR A 1 93 ? 24.199 21.694 29.810 1.00 76.34 184 THR X O 1
ATOM 724 N N . LEU A 1 94 ? 22.226 21.576 28.743 1.00 75.86 185 LEU X N 1
ATOM 725 C CA . LEU A 1 94 ? 22.111 20.146 28.933 1.00 75.94 185 LEU X CA 1
ATOM 726 C C . LEU A 1 94 ? 23.246 19.381 28.245 1.00 76.13 185 LEU X C 1
ATOM 727 O O . LEU A 1 94 ? 23.855 18.493 28.846 1.00 77.72 185 LEU X O 1
ATOM 732 N N . GLN A 1 95 ? 23.544 19.723 26.998 1.00 75.08 186 GLN X N 1
ATOM 733 C CA . GLN A 1 95 ? 24.632 19.054 26.300 1.00 74.42 186 GLN X CA 1
ATOM 734 C C . GLN A 1 95 ? 25.958 19.256 27.034 1.00 74.00 186 GLN X C 1
ATOM 735 O O . GLN A 1 95 ? 26.740 18.318 27.170 1.00 74.93 186 GLN X O 1
ATOM 741 N N . CYS A 1 96 ? 26.184 20.474 27.530 1.00 72.89 187 CYS X N 1
ATOM 742 C CA . CYS A 1 96 ? 27.423 20.842 28.224 1.00 71.31 187 CYS X CA 1
ATOM 743 C C . CYS A 1 96 ? 27.578 20.156 29.558 1.00 69.87 187 CYS X C 1
ATOM 744 O O . CYS A 1 96 ? 28.659 19.688 29.894 1.00 70.47 187 CYS X O 1
ATOM 747 N N . ILE A 1 97 ? 26.493 20.133 30.321 1.00 67.38 188 ILE X N 1
ATOM 748 C CA . ILE A 1 97 ? 26.476 19.513 31.627 1.00 66.05 188 ILE X CA 1
ATOM 749 C C . ILE A 1 97 ? 26.714 18.007 31.467 1.00 66.33 188 ILE X C 1
ATOM 750 O O . ILE A 1 97 ? 27.325 17.356 32.333 1.00 66.18 188 ILE X O 1
ATOM 755 N N . THR A 1 98 ? 26.272 17.470 30.334 1.00 65.05 189 THR X N 1
ATOM 756 C CA . THR A 1 98 ? 26.484 16.069 30.049 1.00 64.50 189 THR X CA 1
ATOM 757 C C . THR A 1 98 ? 27.950 15.840 29.749 1.00 63.74 189 THR X C 1
ATOM 758 O O . THR A 1 98 ? 28.548 14.878 30.226 1.00 63.74 189 THR X O 1
ATOM 762 N N . LEU A 1 99 ? 28.528 16.744 28.972 1.00 63.08 190 LEU X N 1
ATOM 763 C CA . LEU A 1 99 ? 29.953 16.735 28.724 1.00 62.92 190 LEU X CA 1
ATOM 764 C C . LEU A 1 99 ? 30.714 16.754 30.049 1.00 62.95 190 LEU X C 1
ATOM 765 O O . LEU A 1 99 ? 31.589 15.927 30.295 1.00 63.40 190 LEU X O 1
ATOM 770 N N . ILE A 1 100 ? 30.357 17.709 30.899 1.00 62.63 191 ILE X N 1
ATOM 771 C CA . ILE A 1 100 ? 31.042 17.940 32.156 1.00 62.49 191 ILE X CA 1
ATOM 772 C C . ILE A 1 100 ? 30.969 16.665 32.992 1.00 63.74 191 ILE X C 1
ATOM 773 O O . ILE A 1 100 ? 31.993 16.130 33.438 1.00 63.66 191 ILE X O 1
ATOM 778 N N . TRP A 1 101 ? 29.751 16.166 33.166 1.00 64.50 192 TRP X N 1
ATOM 779 C CA . TRP A 1 101 ? 29.517 15.038 34.040 1.00 64.61 192 TRP X CA 1
ATOM 780 C C . TRP A 1 101 ? 30.259 13.808 33.545 1.00 65.95 192 TRP X C 1
ATOM 781 O O . TRP A 1 101 ? 30.739 13.002 34.354 1.00 67.78 192 TRP X O 1
ATOM 792 N N . THR A 1 102 ? 30.368 13.665 32.226 1.00 65.15 193 THR X N 1
ATOM 793 C CA . THR A 1 102 ? 31.111 12.551 31.660 1.00 64.87 193 THR X CA 1
ATOM 794 C C . THR A 1 102 ? 32.601 12.688 31.980 1.00 65.63 193 THR X C 1
ATOM 795 O O . THR A 1 102 ? 33.227 11.738 32.482 1.00 66.03 193 THR X O 1
ATOM 799 N N . LEU A 1 103 ? 33.150 13.877 31.720 1.00 65.37 194 LEU X N 1
ATOM 800 C CA . LEU A 1 103 ? 34.574 14.143 31.941 1.00 65.45 194 LEU X CA 1
ATOM 801 C C . LEU A 1 103 ? 34.954 14.075 33.420 1.00 65.10 194 LEU X C 1
ATOM 802 O O . LEU A 1 103 ? 36.034 13.598 33.766 1.00 64.67 194 LEU X O 1
ATOM 807 N N . LEU A 1 104 ? 34.047 14.529 34.282 1.00 64.89 195 LEU X N 1
ATOM 808 C CA . LEU A 1 104 ? 34.271 14.534 35.722 1.00 64.71 195 LEU X CA 1
ATOM 809 C C . LEU A 1 104 ? 34.381 13.147 36.337 1.00 64.84 195 LEU X C 1
ATOM 810 O O . LEU A 1 104 ? 34.913 12.998 37.434 1.00 65.57 195 LEU X O 1
ATOM 815 N N . LYS A 1 105 ? 33.872 12.135 35.648 1.00 64.46 196 LYS X N 1
ATOM 816 C CA . LYS A 1 105 ? 33.726 10.828 36.275 1.00 64.47 196 LYS X CA 1
ATOM 817 C C . LYS A 1 105 ? 34.309 9.674 35.454 1.00 64.21 196 LYS X C 1
ATOM 818 O O . LYS A 1 105 ? 34.504 8.578 35.983 1.00 63.53 196 LYS X O 1
ATOM 824 N N . GLN A 1 106 ? 34.601 9.923 34.177 1.00 64.28 197 GLN X N 1
ATOM 825 C CA . GLN A 1 106 ? 34.973 8.849 33.252 1.00 64.63 197 GLN X CA 1
ATOM 826 C C . GLN A 1 106 ? 36.104 9.187 32.297 1.00 65.27 197 GLN X C 1
ATOM 827 O O . GLN A 1 106 ? 36.331 10.356 31.980 1.00 66.82 197 GLN X O 1
ATOM 833 N N . SER A 1 107 ? 36.786 8.141 31.827 1.00 64.78 198 SER X N 1
ATOM 834 C CA . SER A 1 107 ? 37.792 8.221 30.766 1.00 64.76 198 SER X CA 1
ATOM 835 C C . SER A 1 107 ? 38.100 6.792 30.327 1.00 64.79 198 SER X C 1
ATOM 836 O O . SER A 1 107 ? 37.825 5.855 31.084 1.00 64.98 198 SER X O 1
ATOM 839 N N . PRO A 1 108 ? 38.683 6.612 29.120 1.00 64.58 199 PRO X N 1
ATOM 840 C CA . PRO A 1 108 ? 39.079 5.275 28.675 1.00 64.20 199 PRO X CA 1
ATOM 841 C C . PRO A 1 108 ? 39.933 4.537 29.692 1.00 64.30 199 PRO X C 1
ATOM 842 O O . PRO A 1 108 ? 39.824 3.313 29.792 1.00 64.46 199 PRO X O 1
ATOM 846 N N . ASP A 1 109 ? 40.763 5.268 30.441 1.00 64.50 200 ASP X N 1
ATOM 847 C CA . ASP A 1 109 ? 41.641 4.644 31.431 1.00 64.72 200 ASP X CA 1
ATOM 848 C C . ASP A 1 109 ? 40.952 4.424 32.778 1.00 64.72 200 ASP X C 1
ATOM 849 O O . ASP A 1 109 ? 41.599 4.072 33.762 1.00 65.22 200 ASP X O 1
ATOM 854 N N . CYS A 1 110 ? 39.638 4.630 32.815 1.00 65.07 201 CYS X N 1
ATOM 855 C CA . CYS A 1 110 ? 38.800 4.198 33.942 1.00 65.03 201 CYS X CA 1
ATOM 856 C C . CYS A 1 110 ? 39.003 5.009 35.226 1.00 64.91 201 CYS X C 1
ATOM 857 O O . CYS A 1 110 ? 39.089 4.471 36.327 1.00 64.38 201 CYS X O 1
ATOM 860 N N . LYS A 1 111 ? 39.062 6.320 35.049 1.00 65.57 202 LYS X N 1
ATOM 861 C CA . LYS A 1 111 ? 39.184 7.289 36.126 1.00 65.65 202 LYS X CA 1
ATOM 862 C C . LYS A 1 111 ? 38.721 8.603 35.491 1.00 65.01 202 LYS X C 1
ATOM 863 O O . LYS A 1 111 ? 38.625 8.679 34.272 1.00 64.71 202 LYS X O 1
ATOM 869 N N . PRO A 1 112 ? 38.410 9.630 36.293 1.00 64.70 203 PRO X N 1
ATOM 870 C CA . PRO A 1 112 ? 37.935 10.862 35.656 1.00 65.69 203 PRO X CA 1
ATOM 871 C C . PRO A 1 112 ? 38.935 11.459 34.647 1.00 67.01 203 PRO X C 1
ATOM 872 O O . PRO A 1 112 ? 40.144 11.301 34.822 1.00 67.94 203 PRO X O 1
ATOM 876 N N . GLU A 1 113 ? 38.440 12.103 33.589 1.00 67.93 204 GLU X N 1
ATOM 877 C CA . GLU A 1 113 ? 39.311 12.889 32.706 1.00 69.34 204 GLU X CA 1
ATOM 878 C C . GLU A 1 113 ? 39.809 14.102 33.456 1.00 68.94 204 GLU X C 1
ATOM 879 O O . GLU A 1 113 ? 41.005 14.344 33.512 1.00 69.13 204 GLU X O 1
ATOM 885 N N . ILE A 1 114 ? 38.868 14.849 34.032 1.00 69.30 205 ILE X N 1
ATOM 886 C CA . ILE A 1 114 ? 39.130 16.116 34.706 1.00 69.67 205 ILE X CA 1
ATOM 887 C C . ILE A 1 114 ? 38.645 16.067 36.158 1.00 70.99 205 ILE X C 1
ATOM 888 O O . ILE A 1 114 ? 37.907 15.151 36.538 1.00 71.38 205 ILE X O 1
ATOM 893 N N . ASP A 1 115 ? 39.062 17.052 36.959 1.00 71.65 206 ASP X N 1
ATOM 894 C CA . ASP A 1 115 ? 38.656 17.146 38.365 1.00 71.96 206 ASP X CA 1
ATOM 895 C C . ASP A 1 115 ? 37.792 18.345 38.647 1.00 71.36 206 ASP X C 1
ATOM 896 O O . ASP A 1 115 ? 36.980 18.313 39.566 1.00 72.28 206 ASP X O 1
ATOM 901 N N . LYS A 1 116 ? 37.997 19.409 37.875 1.00 70.78 207 LYS X N 1
ATOM 902 C CA . LYS A 1 116 ? 37.190 20.618 37.979 1.00 69.77 207 LYS X CA 1
ATOM 903 C C . LYS A 1 116 ? 36.934 21.275 36.633 1.00 69.02 207 LYS X C 1
ATOM 904 O O . LYS A 1 116 ? 37.752 21.186 35.721 1.00 68.37 207 LYS X O 1
ATOM 910 N N . VAL A 1 117 ? 35.776 21.921 36.531 1.00 68.85 208 VAL X N 1
ATOM 911 C CA . VAL A 1 117 ? 35.385 22.675 35.348 1.00 69.04 208 VAL X CA 1
ATOM 912 C C . VAL A 1 117 ? 35.073 24.099 35.747 1.00 68.63 208 VAL X C 1
ATOM 913 O O . VAL A 1 117 ? 34.523 24.345 36.828 1.00 68.74 208 VAL X O 1
ATOM 917 N N . ILE A 1 118 ? 35.391 25.029 34.856 1.00 67.67 209 ILE X N 1
ATOM 918 C CA . ILE A 1 118 ? 34.933 26.393 35.005 1.00 67.24 209 ILE X CA 1
ATOM 919 C C . ILE A 1 118 ? 34.051 26.754 33.838 1.00 67.26 209 ILE X C 1
ATOM 920 O O . ILE A 1 118 ? 34.436 26.567 32.684 1.00 68.36 209 ILE X O 1
ATOM 925 N N . VAL A 1 119 ? 32.855 27.244 34.150 1.00 66.77 210 VAL X N 1
ATOM 926 C CA . VAL A 1 119 ? 31.964 27.810 33.147 1.00 66.21 210 VAL X CA 1
ATOM 927 C C . VAL A 1 119 ? 31.997 29.334 33.282 1.00 66.21 210 VAL X C 1
ATOM 928 O O . VAL A 1 119 ? 31.599 29.883 34.320 1.00 66.84 210 VAL X O 1
ATOM 932 N N . VAL A 1 120 ? 32.495 30.011 32.252 1.00 64.59 211 VAL X N 1
ATOM 933 C CA . VAL A 1 120 ? 32.461 31.466 32.229 1.00 63.71 211 VAL X CA 1
ATOM 934 C C . VAL A 1 120 ? 31.196 31.911 31.505 1.00 63.80 211 VAL X C 1
ATOM 935 O O . VAL A 1 120 ? 30.888 31.439 30.410 1.00 65.03 211 VAL X O 1
ATOM 939 N N . SER A 1 121 ? 30.472 32.835 32.117 1.00 63.37 212 SER X N 1
ATOM 940 C CA . SER A 1 121 ? 29.119 33.151 31.698 1.00 62.85 212 SER X CA 1
ATOM 941 C C . SER A 1 121 ? 28.783 34.626 31.874 1.00 62.85 212 SER X C 1
ATOM 942 O O . SER A 1 121 ? 29.312 35.276 32.776 1.00 63.89 212 SER X O 1
ATOM 945 N N . PRO A 1 122 ? 27.892 35.169 31.024 1.00 62.31 213 PRO X N 1
ATOM 946 C CA . PRO A 1 122 ? 27.349 36.489 31.351 1.00 61.67 213 PRO X CA 1
ATOM 947 C C . PRO A 1 122 ? 26.787 36.512 32.767 1.00 61.79 213 PRO X C 1
ATOM 948 O O . PRO A 1 122 ? 26.294 35.501 33.266 1.00 61.71 213 PRO X O 1
ATOM 952 N N . SER A 1 123 ? 26.877 37.661 33.411 1.00 62.64 214 SER X N 1
ATOM 953 C CA . SER A 1 123 ? 26.458 37.785 34.785 1.00 64.12 214 SER X CA 1
ATOM 954 C C . SER A 1 123 ? 25.009 37.328 34.942 1.00 65.37 214 SER X C 1
ATOM 955 O O . SER A 1 123 ? 24.693 36.498 35.802 1.00 65.95 214 SER X O 1
ATOM 958 N N . SER A 1 124 ? 24.145 37.850 34.074 1.00 65.80 215 SER X N 1
ATOM 959 C CA . SER A 1 124 ? 22.721 37.560 34.104 1.00 66.24 215 SER X CA 1
ATOM 960 C C . SER A 1 124 ? 22.372 36.088 34.015 1.00 66.26 215 SER X C 1
ATOM 961 O O . SER A 1 124 ? 21.282 35.688 34.432 1.00 67.57 215 SER X O 1
ATOM 964 N N . LEU A 1 125 ? 23.286 35.285 33.480 1.00 65.26 216 LEU X N 1
ATOM 965 C CA . LEU A 1 125 ? 23.006 33.873 33.237 1.00 63.83 216 LEU X CA 1
ATOM 966 C C . LEU A 1 125 ? 23.739 32.915 34.177 1.00 64.05 216 LEU X C 1
ATOM 967 O O . LEU A 1 125 ? 23.545 31.693 34.097 1.00 63.85 216 LEU X O 1
ATOM 972 N N . VAL A 1 126 ? 24.569 33.469 35.065 1.00 63.58 217 VAL X N 1
ATOM 973 C CA . VAL A 1 126 ? 25.338 32.668 36.023 1.00 63.00 217 VAL X CA 1
ATOM 974 C C . VAL A 1 126 ? 24.420 31.782 36.853 1.00 63.04 217 VAL X C 1
ATOM 975 O O . VAL A 1 126 ? 24.620 30.568 36.922 1.00 62.97 217 VAL X O 1
ATOM 979 N N . ARG A 1 127 ? 23.393 32.387 37.439 1.00 63.33 218 ARG X N 1
ATOM 980 C CA . ARG A 1 127 ? 22.449 31.654 38.264 1.00 64.24 218 ARG X CA 1
ATOM 981 C C . ARG A 1 127 ? 21.637 30.612 37.480 1.00 64.52 218 ARG X C 1
ATOM 982 O O . ARG A 1 127 ? 21.311 29.545 38.009 1.00 64.39 218 ARG X O 1
ATOM 990 N N . ASN A 1 128 ? 21.339 30.905 36.218 1.00 64.72 219 ASN X N 1
ATOM 991 C CA . ASN A 1 128 ? 20.685 29.933 35.352 1.00 64.81 219 ASN X CA 1
ATOM 992 C C . ASN A 1 128 ? 21.515 28.672 35.138 1.00 65.54 219 ASN X C 1
ATOM 993 O O . ASN A 1 128 ? 20.964 27.578 35.035 1.00 66.51 219 ASN X O 1
ATOM 998 N N . TRP A 1 129 ? 22.834 28.829 35.057 1.00 65.54 220 TRP X N 1
ATOM 999 C CA . TRP A 1 129 ? 23.721 27.701 34.822 1.00 65.56 220 TRP X CA 1
ATOM 1000 C C . TRP A 1 129 ? 23.770 26.860 36.071 1.00 65.94 220 TRP X C 1
ATOM 1001 O O . TRP A 1 129 ? 23.752 25.634 36.013 1.00 67.28 220 TRP X O 1
ATOM 1012 N N . TYR A 1 130 ? 23.836 27.537 37.209 1.00 65.60 221 TYR X N 1
ATOM 1013 C CA . TYR A 1 130 ? 23.885 26.878 38.493 1.00 65.15 221 TYR X CA 1
ATOM 1014 C C . TYR A 1 130 ? 22.637 26.015 38.667 1.00 66.14 221 TYR X C 1
ATOM 1015 O O . TYR A 1 130 ? 22.740 24.832 39.012 1.00 66.91 221 TYR X O 1
ATOM 1024 N N . ASN A 1 131 ? 21.468 26.609 38.412 1.00 65.81 222 ASN X N 1
ATOM 1025 C CA . ASN A 1 131 ? 20.192 25.908 38.496 1.00 65.92 222 ASN X CA 1
ATOM 1026 C C . ASN A 1 131 ? 20.130 24.735 37.526 1.00 66.22 222 ASN X C 1
ATOM 1027 O O . ASN A 1 131 ? 19.503 23.716 37.805 1.00 65.95 222 ASN X O 1
ATOM 1032 N N . GLU A 1 132 ? 20.783 24.888 36.381 1.00 66.63 223 GLU X N 1
ATOM 1033 C CA . GLU A 1 132 ? 20.719 23.881 35.344 1.00 67.58 223 GLU X CA 1
ATOM 1034 C C . GLU A 1 132 ? 21.459 22.625 35.800 1.00 67.15 223 GLU X C 1
ATOM 1035 O O . GLU A 1 132 ? 21.027 21.510 35.518 1.00 67.48 223 GLU X O 1
ATOM 1041 N N . VAL A 1 133 ? 22.549 22.811 36.538 1.00 66.88 224 VAL X N 1
ATOM 1042 C CA . VAL A 1 133 ? 23.253 21.692 37.168 1.00 66.54 224 VAL X CA 1
ATOM 1043 C C . VAL A 1 133 ? 22.303 20.959 38.132 1.00 66.88 224 VAL X C 1
ATOM 1044 O O . VAL A 1 133 ? 22.064 19.761 37.983 1.00 66.62 224 VAL X O 1
ATOM 1048 N N . GLY A 1 134 ? 21.750 21.688 39.100 1.00 67.38 225 GLY X N 1
ATOM 1049 C CA . GLY A 1 134 ? 20.782 21.130 40.032 1.00 67.71 225 GLY X CA 1
ATOM 1050 C C . GLY A 1 134 ? 19.652 20.384 39.342 1.00 68.92 225 GLY X C 1
ATOM 1051 O O . GLY A 1 134 ? 19.312 19.275 39.740 1.00 69.20 225 GLY X O 1
ATOM 1052 N N . LYS A 1 135 ? 19.077 20.985 38.302 1.00 70.01 226 LYS X N 1
ATOM 1053 C CA . LYS A 1 135 ? 17.929 20.411 37.592 1.00 71.17 226 LYS X CA 1
ATOM 1054 C C . LYS A 1 135 ? 18.239 19.058 36.968 1.00 70.07 226 LYS X C 1
ATOM 1055 O O . LYS A 1 135 ? 17.468 18.122 37.099 1.00 69.74 226 LYS X O 1
ATOM 1061 N N . TRP A 1 136 ? 19.370 18.961 36.287 1.00 70.24 227 TRP X N 1
ATOM 1062 C CA . TRP A 1 136 ? 19.693 17.748 35.552 1.00 70.52 227 TRP X CA 1
ATOM 1063 C C . TRP A 1 136 ? 20.219 16.621 36.418 1.00 70.62 227 TRP X C 1
ATOM 1064 O O . TRP A 1 136 ? 19.752 15.486 36.274 1.00 70.57 227 TRP X O 1
ATOM 1075 N N . LEU A 1 137 ? 21.165 16.916 37.316 1.00 70.38 228 LEU X N 1
ATOM 1076 C CA . LEU A 1 137 ? 21.769 15.835 38.106 1.00 70.25 228 LEU X CA 1
ATOM 1077 C C . LEU A 1 137 ? 21.699 15.869 39.643 1.00 70.05 228 LEU X C 1
ATOM 1078 O O . LEU A 1 137 ? 22.452 15.187 40.322 1.00 70.61 228 LEU X O 1
ATOM 1083 N N . GLY A 1 138 ? 20.754 16.638 40.173 1.00 70.20 229 GLY X N 1
ATOM 1084 C CA . GLY A 1 138 ? 20.356 16.557 41.583 1.00 69.71 229 GLY X CA 1
ATOM 1085 C C . GLY A 1 138 ? 21.476 16.667 42.593 1.00 69.49 229 GLY X C 1
ATOM 1086 O O . GLY A 1 138 ? 22.390 17.472 42.435 1.00 70.58 229 GLY X O 1
ATOM 1087 N N . GLY A 1 139 ? 21.408 15.844 43.630 1.00 69.06 230 GLY X N 1
ATOM 1088 C CA . GLY A 1 139 ? 22.404 15.875 44.691 1.00 68.62 230 GLY X CA 1
ATOM 1089 C C . GLY A 1 139 ? 23.757 15.303 44.313 1.00 68.08 230 GLY X C 1
ATOM 1090 O O . GLY A 1 139 ? 24.693 15.373 45.104 1.00 69.02 230 GLY X O 1
ATOM 1091 N N . ARG A 1 140 ? 23.865 14.747 43.108 1.00 67.03 231 ARG X N 1
ATOM 1092 C CA . ARG A 1 140 ? 25.080 14.058 42.671 1.00 66.69 231 ARG X CA 1
ATOM 1093 C C . ARG A 1 140 ? 26.315 14.942 42.638 1.00 67.20 231 ARG X C 1
ATOM 1094 O O . ARG A 1 140 ? 27.422 14.455 42.852 1.00 67.80 231 ARG X O 1
ATOM 1102 N N . VAL A 1 141 ? 26.128 16.229 42.358 1.00 67.29 232 VAL X N 1
ATOM 1103 C CA . VAL A 1 141 ? 27.248 17.163 42.238 1.00 67.58 232 VAL X CA 1
ATOM 1104 C C . VAL A 1 141 ? 26.880 18.532 42.820 1.00 67.76 232 VAL X C 1
ATOM 1105 O O . VAL A 1 141 ? 25.722 18.959 42.742 1.00 68.69 232 VAL X O 1
ATOM 1109 N N . GLN A 1 142 ? 27.857 19.206 43.418 1.00 67.00 233 GLN X N 1
ATOM 1110 C CA . GLN A 1 142 ? 27.624 20.535 43.963 1.00 66.69 233 GLN X CA 1
ATOM 1111 C C . GLN A 1 142 ? 28.362 21.607 43.159 1.00 66.22 233 GLN X C 1
ATOM 1112 O O . GLN A 1 142 ? 29.588 21.690 43.216 1.00 66.75 233 GLN X O 1
ATOM 1118 N N . PRO A 1 143 ? 27.618 22.439 42.409 1.00 65.43 23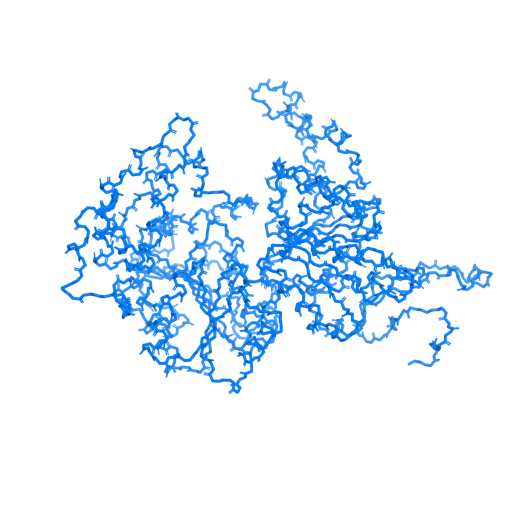4 PRO X N 1
ATOM 1119 C CA . PRO A 1 143 ? 28.298 23.512 41.717 1.00 64.81 234 PRO X CA 1
ATOM 1120 C C . PRO A 1 143 ? 28.520 24.699 42.662 1.00 65.01 234 PRO X C 1
ATOM 1121 O O . PRO A 1 143 ? 27.957 24.741 43.769 1.00 64.53 234 PRO X O 1
ATOM 1125 N N . VAL A 1 144 ? 29.343 25.645 42.219 1.00 64.57 235 VAL X N 1
ATOM 1126 C CA . VAL A 1 144 ? 29.590 26.870 42.951 1.00 64.04 235 VAL X CA 1
ATOM 1127 C C . VAL A 1 144 ? 29.452 28.040 41.995 1.00 64.33 235 VAL X C 1
ATOM 1128 O O . VAL A 1 144 ? 29.988 27.991 40.878 1.00 66.09 235 VAL X O 1
ATOM 1132 N N . ALA A 1 145 ? 28.725 29.075 42.418 1.00 63.18 236 ALA X N 1
ATOM 1133 C CA . ALA A 1 145 ? 28.618 30.302 41.632 1.00 62.85 236 ALA X CA 1
ATOM 1134 C C . ALA A 1 145 ? 29.397 31.443 42.263 1.00 63.25 236 ALA X C 1
ATOM 1135 O O . ALA A 1 145 ? 29.285 31.692 43.461 1.00 63.70 236 ALA X O 1
ATOM 1137 N N . ILE A 1 146 ? 30.200 32.125 41.450 1.00 63.87 237 ILE X N 1
ATOM 1138 C CA . ILE A 1 146 ? 30.835 33.377 41.858 1.00 64.65 237 ILE X CA 1
ATOM 1139 C C . ILE A 1 146 ? 30.428 34.503 40.919 1.00 65.81 237 ILE X C 1
ATOM 1140 O O . ILE A 1 146 ? 30.595 34.411 39.704 1.00 66.05 237 ILE X O 1
ATOM 1145 N N . ASP A 1 147 ? 29.900 35.572 41.497 1.00 67.55 238 ASP X N 1
ATOM 1146 C CA . ASP A 1 147 ? 29.462 36.728 40.731 1.00 69.22 238 ASP X CA 1
ATOM 1147 C C . ASP A 1 147 ? 29.250 37.909 41.681 1.00 69.73 238 ASP X C 1
ATOM 1148 O O . ASP A 1 147 ? 28.237 37.974 42.387 1.00 70.66 238 ASP X O 1
ATOM 1153 N N . GLY A 1 148 ? 30.211 38.828 41.720 1.00 69.47 239 GLY X N 1
ATOM 1154 C CA . GLY A 1 148 ? 30.138 39.951 42.654 1.00 69.88 239 GLY X CA 1
ATOM 1155 C C . GLY A 1 148 ? 30.224 39.536 44.116 1.00 70.29 239 GLY X C 1
ATOM 1156 O O . GLY A 1 148 ? 30.294 38.350 44.437 1.00 70.62 239 GLY X O 1
ATOM 1157 N N . GLY A 1 149 ? 30.189 40.520 45.007 1.00 70.72 240 GLY X N 1
ATOM 1158 C CA . GLY A 1 149 ? 30.551 40.324 46.408 1.00 70.84 240 GLY X CA 1
ATOM 1159 C C . GLY A 1 149 ? 31.884 41.017 46.602 1.00 71.51 240 GLY X C 1
ATOM 1160 O O . GLY A 1 149 ? 32.442 41.561 45.644 1.00 71.38 240 GLY X O 1
ATOM 1161 N N . SER A 1 150 ? 32.405 41.001 47.825 1.00 72.31 241 SER X N 1
ATOM 1162 C CA . SER A 1 150 ? 33.691 41.638 48.109 1.00 73.12 241 SER X CA 1
ATOM 1163 C C . SER A 1 150 ? 34.833 41.044 47.288 1.00 73.77 241 SER X C 1
ATOM 1164 O O . SER A 1 150 ? 34.878 39.832 47.045 1.00 73.52 241 SER X O 1
ATOM 1167 N N . LYS A 1 151 ? 35.754 41.916 46.874 1.00 74.96 242 LYS X N 1
ATOM 1168 C CA . LYS A 1 151 ? 36.982 41.520 46.160 1.00 75.65 242 LYS X CA 1
ATOM 1169 C C . LYS A 1 151 ? 37.728 40.417 46.911 1.00 75.19 242 LYS X C 1
ATOM 1170 O O . LYS A 1 151 ? 38.416 39.601 46.302 1.00 75.14 242 LYS X O 1
ATOM 1176 N N . ASP A 1 152 ? 37.569 40.392 48.232 1.00 74.79 243 ASP X N 1
ATOM 1177 C CA . ASP A 1 152 ? 38.223 39.391 49.059 1.00 74.66 243 ASP X CA 1
ATOM 1178 C C . ASP A 1 152 ? 37.345 38.177 49.356 1.00 74.22 243 ASP X C 1
ATOM 1179 O O . ASP A 1 152 ? 37.850 37.057 49.443 1.00 74.75 243 ASP X O 1
ATOM 1184 N N . GLU A 1 153 ? 36.037 38.386 49.469 1.00 73.18 244 GLU X N 1
ATOM 1185 C CA . GLU A 1 153 ? 35.098 37.268 49.580 1.00 72.09 244 GLU X CA 1
ATOM 1186 C C . GLU A 1 153 ? 35.096 36.393 48.333 1.00 70.73 244 GLU X C 1
ATOM 1187 O O . GLU A 1 153 ? 34.895 35.182 48.431 1.00 70.95 244 GLU X O 1
ATOM 1193 N N . ILE A 1 154 ? 35.314 37.013 47.171 1.00 69.00 245 ILE X N 1
ATOM 1194 C CA . ILE A 1 154 ? 35.447 36.296 45.898 1.00 67.17 245 ILE X CA 1
ATOM 1195 C C . ILE A 1 154 ? 36.741 35.499 45.855 1.00 66.86 245 ILE X C 1
ATOM 1196 O O . ILE A 1 154 ? 36.750 34.339 45.437 1.00 66.16 245 ILE X O 1
ATOM 1201 N N . ASP A 1 155 ? 37.831 36.127 46.287 1.00 66.88 246 ASP X N 1
ATOM 1202 C CA . ASP A 1 155 ? 39.121 35.455 46.335 1.00 67.50 246 ASP X CA 1
ATOM 1203 C C . ASP A 1 155 ? 39.068 34.197 47.197 1.00 67.45 246 ASP X C 1
ATOM 1204 O O . ASP A 1 155 ? 39.536 33.138 46.774 1.00 67.30 246 ASP X O 1
ATOM 1209 N N . SER A 1 156 ? 38.480 34.310 48.388 1.00 67.32 247 SER X N 1
ATOM 1210 C CA . SER A 1 156 ? 38.205 33.140 49.230 1.00 67.34 247 SER X CA 1
ATOM 1211 C C . SER A 1 156 ? 37.454 32.017 48.496 1.00 67.36 247 SER X C 1
ATOM 1212 O O . SER A 1 156 ? 37.875 30.864 48.528 1.00 67.24 247 SER X O 1
ATOM 1215 N N . LYS A 1 157 ? 36.354 32.350 47.831 1.00 67.41 248 LYS X N 1
ATOM 1216 C CA . LYS A 1 157 ? 35.587 31.342 47.113 1.00 67.88 248 LYS X CA 1
ATOM 1217 C C . LYS A 1 157 ? 36.458 30.645 46.068 1.00 67.30 248 LYS X C 1
ATOM 1218 O O . LYS A 1 157 ? 36.479 29.416 45.997 1.00 68.21 248 LYS X O 1
ATOM 1224 N N . LEU A 1 158 ? 37.184 31.436 45.277 1.00 65.79 249 LEU X N 1
ATOM 1225 C CA . LEU A 1 158 ? 38.082 30.906 44.247 1.00 63.64 249 LEU X CA 1
ATOM 1226 C C . LEU A 1 158 ? 39.177 30.026 44.816 1.00 63.20 249 LEU X C 1
ATOM 1227 O O . LEU A 1 158 ? 39.485 28.986 44.255 1.00 63.21 249 LEU X O 1
ATOM 1232 N N . VAL A 1 159 ? 39.773 30.459 45.921 1.00 62.98 250 VAL X N 1
ATOM 1233 C CA . VAL A 1 159 ? 40.827 29.694 46.569 1.00 63.52 250 VAL X CA 1
ATOM 1234 C C . VAL A 1 159 ? 40.299 28.350 47.043 1.00 64.15 250 VAL X C 1
ATOM 1235 O O . VAL A 1 159 ? 40.972 27.336 46.887 1.00 64.02 250 VAL X O 1
ATOM 1239 N N . ASN A 1 160 ? 39.087 28.346 47.600 1.00 65.72 251 ASN X N 1
ATOM 1240 C CA . ASN A 1 160 ? 38.442 27.104 48.039 1.00 66.88 251 ASN X CA 1
ATOM 1241 C C . ASN A 1 160 ? 38.171 26.187 46.862 1.00 67.08 251 ASN X C 1
ATOM 1242 O O . ASN A 1 160 ? 38.328 24.976 46.975 1.00 68.04 251 ASN X O 1
ATOM 1247 N N . PHE A 1 161 ? 37.805 26.772 45.726 1.00 67.10 252 PHE X N 1
ATOM 1248 C CA . PHE A 1 161 ? 37.493 25.998 44.542 1.00 67.67 252 PHE X CA 1
ATOM 1249 C C . PHE A 1 161 ? 38.700 25.292 43.948 1.00 70.34 252 PHE X C 1
ATOM 1250 O O . PHE A 1 161 ? 38.569 24.211 43.372 1.00 71.14 252 PHE X O 1
ATOM 1258 N N . ILE A 1 162 ? 39.871 25.909 44.058 1.00 73.30 253 ILE X N 1
ATOM 1259 C CA . ILE A 1 162 ? 41.060 25.346 43.435 1.00 75.94 253 ILE X CA 1
ATOM 1260 C C . ILE A 1 162 ? 41.769 24.379 44.364 1.00 79.18 253 ILE X C 1
ATOM 1261 O O . ILE A 1 162 ? 42.049 23.254 43.967 1.00 80.18 253 ILE X O 1
ATOM 1266 N N . SER A 1 163 ? 42.051 24.802 45.591 1.00 82.79 254 SER X N 1
ATOM 1267 C CA . SER A 1 163 ? 42.709 23.915 46.539 1.00 87.11 254 SER X CA 1
ATOM 1268 C C . SER A 1 163 ? 41.745 22.824 47.000 1.00 89.97 254 SER X C 1
ATOM 1269 O O . SER A 1 163 ? 41.246 22.831 48.127 1.00 90.76 254 SER X O 1
ATOM 1272 N N . GLN A 1 164 ? 41.472 21.903 46.083 1.00 93.53 255 GLN X N 1
ATOM 1273 C CA . GLN A 1 164 ? 40.737 20.679 46.375 1.00 96.58 255 GLN X CA 1
ATOM 1274 C C . GLN A 1 164 ? 41.559 19.466 45.893 1.00 99.20 255 GLN X C 1
ATOM 1275 O O . GLN A 1 164 ? 41.999 19.425 44.736 1.00 99.42 255 GLN X O 1
ATOM 1281 N N . GLN A 1 165 ? 41.758 18.502 46.799 1.00 101.60 256 GLN X N 1
ATOM 1282 C CA . GLN A 1 165 ? 42.649 17.343 46.603 1.00 103.81 256 GLN X CA 1
ATOM 1283 C C . GLN A 1 165 ? 42.126 16.263 45.628 1.00 105.10 256 GLN X C 1
ATOM 1284 O O . GLN A 1 165 ? 41.661 16.579 44.525 1.00 105.55 256 GLN X O 1
ATOM 1290 N N . GLY A 1 166 ? 42.211 14.994 46.039 1.00 106.08 257 GLY X N 1
ATOM 1291 C CA . GLY A 1 166 ? 41.895 13.860 45.156 1.00 106.80 257 GLY X CA 1
ATOM 1292 C C . GLY A 1 166 ? 40.693 13.008 45.537 1.00 107.14 257 GLY X C 1
ATOM 1293 O O . GLY A 1 166 ? 40.332 12.911 46.716 1.00 107.47 257 GLY X O 1
ATOM 1294 N N . MET A 1 167 ? 40.090 12.386 44.518 1.00 106.93 258 MET X N 1
ATOM 1295 C CA . MET A 1 167 ? 38.920 11.493 44.647 1.00 106.28 258 MET X CA 1
ATOM 1296 C C . MET A 1 167 ? 37.588 12.225 44.917 1.00 105.61 258 MET X C 1
ATOM 1297 O O . MET A 1 167 ? 36.855 12.547 43.971 1.00 105.01 258 MET X O 1
ATOM 1299 N N . ARG A 1 168 ? 37.284 12.478 46.194 1.00 104.75 259 ARG X N 1
ATOM 1300 C CA . ARG A 1 168 ? 36.087 13.240 46.588 1.00 103.75 259 ARG X CA 1
ATOM 1301 C C . ARG A 1 168 ? 36.383 14.740 46.674 1.00 101.81 259 ARG X C 1
ATOM 1302 O O . ARG A 1 168 ? 37.057 15.207 47.601 1.00 101.72 259 ARG X O 1
ATOM 1310 N N . ILE A 1 169 ? 35.864 15.474 45.693 1.00 99.10 260 ILE X N 1
ATOM 1311 C CA . ILE A 1 169 ? 36.036 16.920 45.569 1.00 96.21 260 ILE X CA 1
ATOM 1312 C C . ILE A 1 169 ? 34.628 17.546 45.631 1.00 93.26 260 ILE X C 1
ATOM 1313 O O . ILE A 1 169 ? 33.908 17.533 44.624 1.00 93.65 260 ILE X O 1
ATOM 1318 N N . PRO A 1 170 ? 34.225 18.084 46.810 1.00 89.70 261 PRO X N 1
ATOM 1319 C CA . PRO A 1 170 ? 32.831 18.499 47.026 1.00 87.16 261 PRO X CA 1
ATOM 1320 C C . PRO A 1 170 ? 32.296 19.549 46.048 1.00 84.75 261 PRO X C 1
ATOM 1321 O O . PRO A 1 170 ? 31.090 19.590 45.814 1.00 85.18 261 PRO X O 1
ATOM 1325 N N . THR A 1 171 ? 33.176 20.357 45.462 1.00 81.46 262 THR X N 1
ATOM 1326 C CA . THR A 1 171 ? 32.757 21.471 44.608 1.00 78.42 262 THR X CA 1
ATOM 1327 C C . THR A 1 171 ? 33.465 21.537 43.232 1.00 76.05 262 THR X C 1
ATOM 1328 O O . THR A 1 171 ? 34.219 22.469 42.956 1.00 76.40 262 THR X O 1
ATOM 1332 N N . PRO A 1 172 ? 33.211 20.561 42.348 1.00 73.43 263 PRO X N 1
ATOM 1333 C CA . PRO A 1 172 ? 34.059 20.518 41.164 1.00 71.56 263 PRO X CA 1
ATOM 1334 C C . PRO A 1 172 ? 33.649 21.434 40.007 1.00 70.01 263 PRO X C 1
ATOM 1335 O O . PRO A 1 172 ? 34.423 21.569 39.065 1.00 70.10 263 PRO X O 1
ATOM 1339 N N . ILE A 1 173 ? 32.465 22.049 40.064 1.00 67.99 264 ILE X N 1
ATOM 1340 C CA . ILE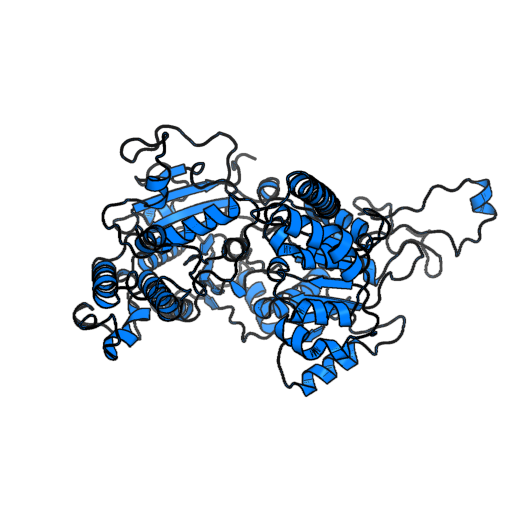 A 1 173 ? 32.005 22.930 38.978 1.00 66.13 264 ILE X CA 1
ATOM 1341 C C . ILE A 1 173 ? 31.890 24.384 39.434 1.00 66.11 264 ILE X C 1
ATOM 1342 O O . ILE A 1 173 ? 31.099 24.696 40.332 1.00 66.56 264 ILE X O 1
ATOM 1347 N N . LEU A 1 174 ? 32.666 25.273 38.812 1.00 65.53 265 LEU X N 1
ATOM 1348 C CA . LEU A 1 174 ? 32.568 26.714 39.094 1.00 64.66 265 LEU X CA 1
ATOM 1349 C C . LEU A 1 174 ? 31.896 27.461 37.956 1.00 64.54 265 LEU X C 1
ATOM 1350 O O . LEU A 1 174 ? 32.205 27.244 36.781 1.00 65.60 265 LEU X O 1
ATOM 1355 N N . ILE A 1 175 ? 30.982 28.352 38.314 1.00 63.40 266 ILE X N 1
ATOM 1356 C CA . ILE A 1 175 ? 30.385 29.269 37.354 1.00 63.07 266 ILE X CA 1
ATOM 1357 C C . ILE A 1 175 ? 30.695 30.705 37.814 1.00 63.04 266 ILE X C 1
ATOM 1358 O O . ILE A 1 175 ? 30.211 31.131 38.862 1.00 62.74 266 ILE X O 1
ATOM 1363 N N . ILE A 1 176 ? 31.541 31.415 37.062 1.00 62.52 267 ILE X N 1
ATOM 1364 C CA . ILE A 1 176 ? 31.886 32.811 37.355 1.00 63.04 267 ILE X CA 1
ATOM 1365 C C . ILE A 1 176 ? 31.343 33.626 36.215 1.00 62.92 267 ILE X C 1
ATOM 1366 O O . ILE A 1 176 ? 31.236 33.120 35.101 1.00 63.57 267 ILE X O 1
ATOM 1371 N N . SER A 1 177 ? 31.024 34.889 36.478 1.00 62.46 268 SER X N 1
ATOM 1372 C CA . SER A 1 177 ? 30.696 35.825 35.416 1.00 62.50 268 SER X CA 1
ATOM 1373 C C . SER A 1 177 ? 31.965 36.233 34.683 1.00 63.23 268 SER X C 1
ATOM 1374 O O . SER A 1 177 ? 33.051 36.135 35.239 1.00 64.34 268 SER X O 1
ATOM 1377 N N . TYR A 1 178 ? 31.845 36.700 33.444 1.00 63.56 269 TYR X N 1
ATOM 1378 C CA . TYR A 1 178 ? 33.003 37.271 32.747 1.00 63.38 269 TYR X CA 1
ATOM 1379 C C . TYR A 1 178 ? 33.598 38.435 33.532 1.00 63.55 269 TYR X C 1
ATOM 1380 O O . TYR A 1 178 ? 34.811 38.606 33.560 1.00 63.88 269 TYR X O 1
ATOM 1389 N N . GLU A 1 179 ? 32.747 39.227 34.173 1.00 64.22 270 GLU X N 1
ATOM 1390 C CA . GLU A 1 179 ? 33.206 40.416 34.890 1.00 66.29 270 GLU X CA 1
ATOM 1391 C C . GLU A 1 179 ? 34.158 40.046 36.018 1.00 65.93 270 GLU X C 1
ATOM 1392 O O . GLU A 1 179 ? 35.281 40.551 36.083 1.00 65.74 270 GLU X O 1
ATOM 1398 N N . THR A 1 180 ? 33.696 39.155 36.892 1.00 65.85 271 THR X N 1
ATOM 1399 C CA . THR A 1 180 ? 34.476 38.699 38.033 1.00 65.59 271 THR X CA 1
ATOM 1400 C C . THR A 1 180 ? 35.664 37.857 37.573 1.00 64.95 271 THR X C 1
ATOM 1401 O O . THR A 1 180 ? 36.760 37.993 38.102 1.00 64.25 271 THR X O 1
ATOM 1405 N N . PHE A 1 181 ? 35.443 37.007 36.576 1.00 65.50 272 PHE X N 1
ATOM 1406 C CA . PHE A 1 181 ? 36.506 36.176 36.022 1.00 65.91 272 PHE X CA 1
ATOM 1407 C C . PHE A 1 181 ? 37.681 37.007 35.546 1.00 66.63 272 PHE X C 1
ATOM 1408 O O . PHE A 1 181 ? 38.820 36.691 35.863 1.00 67.42 272 PHE X O 1
ATOM 1416 N N . ARG A 1 182 ? 37.414 38.063 34.785 1.00 67.37 273 ARG X N 1
ATOM 1417 C CA . ARG A 1 182 ? 38.502 38.842 34.220 1.00 69.32 273 ARG X CA 1
ATOM 1418 C C . ARG A 1 182 ? 39.268 39.611 35.305 1.00 68.08 273 ARG X C 1
ATOM 1419 O O . ARG A 1 182 ? 40.468 39.815 35.188 1.00 68.76 273 ARG X O 1
ATOM 1427 N N . LEU A 1 183 ? 38.584 39.989 36.379 1.00 67.68 274 LEU X N 1
ATOM 1428 C CA . LEU A 1 183 ? 39.220 40.717 37.469 1.00 67.59 274 LEU X CA 1
ATOM 1429 C C . LEU A 1 183 ? 39.942 39.828 38.480 1.00 68.04 274 LEU X C 1
ATOM 1430 O O . LEU A 1 183 ? 40.651 40.333 39.351 1.00 69.22 274 LEU X O 1
ATOM 1435 N N . HIS A 1 184 ? 39.777 38.512 38.372 1.00 68.20 275 HIS X N 1
ATOM 1436 C CA . HIS A 1 184 ? 40.278 37.601 39.404 1.00 68.22 275 HIS X CA 1
ATOM 1437 C C . HIS A 1 184 ? 41.042 36.395 38.890 1.00 68.45 275 HIS X C 1
ATOM 1438 O O . HIS A 1 184 ? 41.415 35.524 39.664 1.00 68.88 275 HIS X O 1
ATOM 1445 N N . ALA A 1 185 ? 41.307 36.354 37.596 1.00 68.93 276 ALA X N 1
ATOM 1446 C CA . ALA A 1 185 ? 41.853 35.150 37.001 1.00 70.08 276 ALA X CA 1
ATOM 1447 C C . ALA A 1 185 ? 43.282 34.800 37.433 1.00 71.07 276 ALA X C 1
ATOM 1448 O O . ALA A 1 185 ? 43.763 33.705 37.124 1.00 71.85 276 ALA X O 1
ATOM 1450 N N . GLU A 1 186 ? 43.961 35.701 38.141 1.00 71.53 277 GLU X N 1
ATOM 1451 C CA . GLU A 1 186 ? 45.317 35.399 38.600 1.00 73.29 277 GLU X CA 1
ATOM 1452 C C . GLU A 1 186 ? 45.320 34.251 39.597 1.00 73.15 277 GLU X C 1
ATOM 1453 O O . GLU A 1 186 ? 46.253 33.454 39.630 1.00 73.63 277 GLU X O 1
ATOM 1459 N N . VAL A 1 187 ? 44.261 34.165 40.394 1.00 73.21 278 VAL X N 1
ATOM 1460 C CA . VAL A 1 187 ? 44.070 33.058 41.328 1.00 72.98 278 VAL X CA 1
ATOM 1461 C C . VAL A 1 187 ? 44.083 31.710 40.600 1.00 73.09 278 VAL X C 1
ATOM 1462 O O . VAL A 1 187 ? 44.619 30.726 41.106 1.00 73.71 278 VAL X O 1
ATOM 1466 N N . LEU A 1 188 ? 43.518 31.683 39.400 1.00 72.97 279 LEU X N 1
ATOM 1467 C CA . LEU A 1 188 ? 43.393 30.452 38.632 1.00 73.81 279 LEU X CA 1
ATOM 1468 C C . LEU A 1 188 ? 44.693 29.952 37.982 1.00 75.46 279 LEU X C 1
ATOM 1469 O O . LEU A 1 188 ? 44.774 28.782 37.584 1.00 75.09 279 LEU X O 1
ATOM 1474 N N . HIS A 1 189 ? 45.696 30.828 37.871 1.00 76.82 280 HIS X N 1
ATOM 1475 C CA . HIS A 1 189 ? 46.944 30.498 37.185 1.00 78.36 280 HIS X CA 1
ATOM 1476 C C . HIS A 1 189 ? 47.540 29.241 37.789 1.00 79.18 280 HIS X C 1
ATOM 1477 O O . HIS A 1 189 ? 47.663 29.148 39.008 1.00 79.91 280 HIS X O 1
ATOM 1484 N N . LYS A 1 190 ? 47.883 28.274 36.932 1.00 80.15 281 LYS X N 1
ATOM 1485 C CA . LYS A 1 190 ? 48.481 26.983 37.341 1.00 80.24 281 LYS X CA 1
ATOM 1486 C C . LYS A 1 190 ? 47.638 26.197 38.361 1.00 79.31 281 LYS X C 1
ATOM 1487 O O . LYS A 1 190 ? 48.167 25.427 39.161 1.00 79.25 281 LYS X O 1
ATOM 1493 N N . GLY A 1 191 ? 46.326 26.389 38.320 1.00 78.39 282 GLY X N 1
ATOM 1494 C CA . GLY A 1 191 ? 45.444 25.785 39.304 1.00 77.85 282 GLY X CA 1
ATOM 1495 C C . GLY A 1 191 ? 44.739 24.528 38.837 1.00 77.63 282 GLY X C 1
ATOM 1496 O O . GLY A 1 191 ? 43.714 24.149 39.405 1.00 77.96 282 GLY X O 1
ATOM 1497 N N . LYS A 1 192 ? 45.286 23.880 37.809 1.00 77.13 283 LYS X N 1
ATOM 1498 C CA . LYS A 1 192 ? 44.751 22.612 37.287 1.00 76.53 283 LYS X CA 1
ATOM 1499 C C . LYS A 1 192 ? 43.226 22.610 37.141 1.00 75.11 283 LYS X C 1
ATOM 1500 O O . LYS A 1 192 ? 42.508 21.985 37.930 1.00 75.15 283 LYS X O 1
ATOM 1506 N N . VAL A 1 193 ? 42.742 23.333 36.140 1.00 73.37 284 VAL X N 1
ATOM 1507 C CA . VAL A 1 193 ? 41.347 23.253 35.747 1.00 71.90 284 VAL X CA 1
ATOM 1508 C C . VAL A 1 193 ? 41.323 22.486 34.439 1.00 71.67 284 VAL X C 1
ATOM 1509 O O . VAL A 1 193 ? 42.058 22.812 33.508 1.00 71.42 284 VAL X O 1
ATOM 1513 N N . GLY A 1 194 ? 40.497 21.448 34.384 1.00 71.39 285 GLY X N 1
ATOM 1514 C CA . GLY A 1 194 ? 40.457 20.572 33.228 1.00 71.08 285 GLY X CA 1
ATOM 1515 C C . GLY A 1 194 ? 39.737 21.144 32.027 1.00 71.26 285 GLY X C 1
ATOM 1516 O O . GLY A 1 194 ? 40.175 20.956 30.895 1.00 72.50 285 GLY X O 1
ATOM 1517 N N . LEU A 1 195 ? 38.636 21.849 32.264 1.00 70.91 286 LEU X N 1
ATOM 1518 C CA . LEU A 1 195 ? 37.783 22.316 31.178 1.00 70.02 286 LEU X CA 1
ATOM 1519 C C . LEU A 1 195 ? 37.273 23.732 31.426 1.00 70.33 286 LEU X C 1
ATOM 1520 O O . LEU A 1 195 ? 36.938 24.087 32.558 1.00 70.96 286 LEU X O 1
ATOM 1525 N N . VAL A 1 196 ? 37.241 24.532 30.360 1.00 70.19 287 VAL X N 1
ATOM 1526 C CA . VAL A 1 196 ? 36.567 25.829 30.343 1.00 69.29 287 VAL X CA 1
ATOM 1527 C C . VAL A 1 196 ? 35.400 25.741 29.398 1.00 69.73 287 VAL X C 1
ATOM 1528 O O . VAL A 1 196 ? 35.504 25.139 28.320 1.00 69.80 287 VAL X O 1
ATOM 1532 N N . ILE A 1 197 ? 34.305 26.383 29.771 1.00 69.25 288 ILE X N 1
ATOM 1533 C CA . ILE A 1 197 ? 33.227 26.592 28.843 1.00 68.75 288 ILE X CA 1
ATOM 1534 C C . ILE A 1 197 ? 32.948 28.066 28.874 1.00 68.75 288 ILE X C 1
ATOM 1535 O O . ILE A 1 197 ? 32.425 28.582 29.858 1.00 69.06 288 ILE X O 1
ATOM 1540 N N . CYS A 1 198 ? 33.345 28.747 27.812 1.00 69.05 289 CYS X N 1
ATOM 1541 C CA . CYS A 1 198 ? 33.050 30.154 27.657 1.00 70.53 289 CYS X CA 1
ATOM 1542 C C . CYS A 1 198 ? 31.687 30.256 27.026 1.00 71.80 289 CYS X C 1
ATOM 1543 O O . CYS A 1 198 ? 31.528 29.964 25.839 1.00 72.48 289 CYS X O 1
ATOM 1546 N N . ASP A 1 199 ? 30.690 30.636 27.811 1.00 73.18 290 ASP X N 1
ATOM 1547 C CA . ASP A 1 199 ? 29.354 30.775 27.258 1.00 75.03 290 ASP X CA 1
ATOM 1548 C C . ASP A 1 199 ? 29.258 32.102 26.518 1.00 75.98 290 ASP X C 1
ATOM 1549 O O . ASP A 1 199 ? 30.040 33.014 26.775 1.00 74.91 290 ASP X O 1
ATOM 1554 N N . GLU A 1 200 ? 28.324 32.187 25.575 1.00 78.26 291 GLU X N 1
ATOM 1555 C CA . GLU A 1 200 ? 28.094 33.405 24.809 1.00 81.54 291 GLU X CA 1
ATOM 1556 C C . GLU A 1 200 ? 29.430 33.989 24.336 1.00 83.32 291 GLU X C 1
ATOM 1557 O O . GLU A 1 200 ? 29.659 35.198 24.393 1.00 83.98 291 GLU X O 1
ATOM 1563 N N . GLY A 1 201 ? 30.300 33.103 23.855 1.00 85.23 292 GLY X N 1
ATOM 1564 C CA . GLY A 1 201 ? 31.702 33.411 23.608 1.00 87.26 292 GLY X CA 1
ATOM 1565 C C . GLY A 1 201 ? 31.959 34.197 22.349 1.00 89.18 292 GLY X C 1
ATOM 1566 O O . GLY A 1 201 ? 33.107 34.461 22.020 1.00 90.05 292 GLY X O 1
ATOM 1567 N N . HIS A 1 202 ? 30.897 34.573 21.642 1.00 90.83 293 HIS X N 1
ATOM 1568 C CA . HIS A 1 202 ? 31.027 35.448 20.472 1.00 92.47 293 HIS X CA 1
ATOM 1569 C C . HIS A 1 202 ? 31.270 36.914 20.859 1.00 91.96 293 HIS X C 1
ATOM 1570 O O . HIS A 1 202 ? 31.569 37.742 20.002 1.00 91.69 293 HIS X O 1
ATOM 1577 N N . ARG A 1 203 ? 31.155 37.222 22.148 1.00 92.24 294 ARG X N 1
ATOM 1578 C CA . ARG A 1 203 ? 31.480 38.556 22.652 1.00 93.14 294 ARG X CA 1
ATOM 1579 C C . ARG A 1 203 ? 32.989 38.723 22.776 1.00 92.93 294 ARG X C 1
ATOM 1580 O O . ARG A 1 203 ? 33.489 39.837 22.959 1.00 93.38 294 ARG X O 1
ATOM 1588 N N . LEU A 1 204 ? 33.706 37.608 22.660 1.00 92.28 295 LEU X N 1
ATOM 1589 C CA . LEU A 1 204 ? 35.161 37.601 22.771 1.00 91.64 295 LEU X CA 1
ATOM 1590 C C . LEU A 1 204 ? 35.842 37.888 21.431 1.00 91.52 295 LEU X C 1
ATOM 1591 O O . LEU A 1 204 ? 36.483 37.017 20.831 1.00 91.12 295 LEU X O 1
ATOM 1596 N N . LYS A 1 205 ? 35.689 39.125 20.971 1.00 91.45 296 LYS X N 1
ATOM 1597 C CA . LYS A 1 205 ? 36.320 39.565 19.740 1.00 91.94 296 LYS X CA 1
ATOM 1598 C C . LYS A 1 205 ? 37.773 39.940 20.014 1.00 91.71 296 LYS X C 1
ATOM 1599 O O . LYS A 1 205 ? 38.184 40.053 21.170 1.00 91.68 296 LYS X O 1
ATOM 1605 N N . ASN A 1 206 ? 38.538 40.134 18.942 1.00 91.44 297 ASN X N 1
ATOM 1606 C CA . ASN A 1 206 ? 39.975 40.396 19.025 1.00 91.08 297 ASN X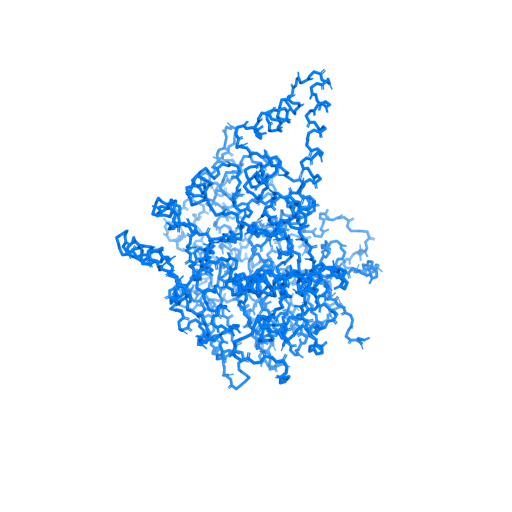 CA 1
ATOM 1607 C C . ASN A 1 206 ? 40.402 41.466 20.027 1.00 91.11 297 ASN X C 1
ATOM 1608 O O . ASN A 1 206 ? 41.495 41.381 20.585 1.00 91.40 297 ASN X O 1
ATOM 1613 N N . SER A 1 207 ? 39.544 42.458 20.258 1.00 91.05 298 SER X N 1
ATOM 1614 C CA . SER A 1 207 ? 39.877 43.578 21.149 1.00 90.85 298 SER X CA 1
ATOM 1615 C C . SER A 1 207 ? 39.688 43.268 22.641 1.00 90.51 298 SER X C 1
ATOM 1616 O O . SER A 1 207 ? 40.194 44.002 23.496 1.00 90.84 298 SER X O 1
ATOM 1619 N N . ASP A 1 208 ? 38.969 42.188 22.951 1.00 89.62 299 ASP X N 1
ATOM 1620 C CA . ASP A 1 208 ? 38.799 41.753 24.340 1.00 88.63 299 ASP X CA 1
ATOM 1621 C C . ASP A 1 208 ? 40.067 41.077 24.870 1.00 87.30 299 ASP X C 1
ATOM 1622 O O . ASP A 1 208 ? 40.110 39.850 25.065 1.00 86.95 299 ASP X O 1
ATOM 1627 N N . ASN A 1 209 ? 41.087 41.900 25.112 1.00 85.33 300 ASN X N 1
ATOM 1628 C CA . ASN A 1 209 ? 42.404 41.425 25.522 1.00 83.67 300 ASN X CA 1
ATOM 1629 C C . ASN A 1 209 ? 42.462 40.991 26.982 1.00 82.15 300 ASN X C 1
ATOM 1630 O O . ASN A 1 209 ? 43.291 40.161 27.342 1.00 82.62 300 ASN X O 1
ATOM 1635 N N . GLN A 1 210 ? 41.584 41.562 27.807 1.00 79.89 301 GLN X N 1
ATOM 1636 C CA . GLN A 1 210 ? 41.390 41.140 29.196 1.00 77.79 301 GLN X CA 1
ATOM 1637 C C . GLN A 1 210 ? 41.054 39.649 29.308 1.00 75.86 301 GLN X C 1
ATOM 1638 O O . GLN A 1 210 ? 41.745 38.905 30.002 1.00 75.47 301 GLN X O 1
ATOM 1644 N N . THR A 1 211 ? 39.985 39.224 28.633 1.00 73.38 302 THR X N 1
ATOM 1645 C CA . THR A 1 211 ? 39.476 37.869 28.803 1.00 72.10 302 THR X CA 1
ATOM 1646 C C . THR A 1 211 ? 40.477 36.841 28.323 1.00 71.70 302 THR X C 1
ATOM 1647 O O . THR A 1 211 ? 40.624 35.791 28.938 1.00 71.49 302 THR X O 1
ATOM 1651 N N . TYR A 1 212 ? 41.158 37.138 27.223 1.00 71.21 303 TYR X N 1
ATOM 1652 C CA . TYR A 1 212 ? 42.054 36.153 26.640 1.00 71.15 303 TYR X CA 1
ATOM 1653 C C . TYR A 1 212 ? 43.265 35.959 27.513 1.00 70.09 303 TYR X C 1
ATOM 1654 O O . TYR A 1 212 ? 43.722 34.837 27.703 1.00 70.05 303 TYR X O 1
ATOM 1663 N N . LEU A 1 213 ? 43.749 37.064 28.070 1.00 68.86 304 LEU X N 1
ATOM 1664 C CA . LEU A 1 213 ? 44.829 37.053 29.040 1.00 66.88 304 LEU X CA 1
ATOM 1665 C C . LEU A 1 213 ? 44.409 36.222 30.238 1.00 66.43 304 LEU X C 1
ATOM 1666 O O . LEU A 1 213 ? 45.104 35.289 30.622 1.00 66.55 304 LEU X O 1
ATOM 1671 N N . ALA A 1 214 ? 43.257 36.559 30.808 1.00 65.93 305 ALA X N 1
ATOM 1672 C CA . ALA A 1 214 ? 42.701 35.809 31.914 1.00 66.16 305 ALA X CA 1
ATOM 1673 C C . ALA A 1 214 ? 42.546 34.333 31.547 1.00 67.47 305 ALA X C 1
ATOM 1674 O O . ALA A 1 214 ? 42.882 33.453 32.341 1.00 67.66 305 ALA X O 1
ATOM 1676 N N . LEU A 1 215 ? 42.061 34.068 30.336 1.00 68.99 306 LEU X N 1
ATOM 1677 C CA . LEU A 1 215 ? 41.873 32.697 29.854 1.00 70.46 306 LEU X CA 1
ATOM 1678 C C . LEU A 1 215 ? 43.191 31.955 29.716 1.00 70.71 306 LEU X C 1
ATOM 1679 O O . LEU A 1 215 ? 43.253 30.763 29.972 1.00 71.21 306 LEU X O 1
ATOM 1684 N N . ASN A 1 216 ? 44.226 32.669 29.292 1.00 71.91 307 ASN X N 1
ATOM 1685 C CA . ASN A 1 216 ? 45.575 32.128 29.175 1.00 73.48 307 ASN X CA 1
ATOM 1686 C C . ASN A 1 216 ? 46.163 31.818 30.543 1.00 73.79 307 ASN X C 1
ATOM 1687 O O . ASN A 1 216 ? 46.743 30.760 30.752 1.00 74.08 307 ASN X O 1
ATOM 1692 N N . SER A 1 217 ? 46.019 32.765 31.465 1.00 74.43 308 SER X N 1
ATOM 1693 C CA . SER A 1 217 ? 46.454 32.605 32.846 1.00 74.61 308 SER X CA 1
ATOM 1694 C C . SER A 1 217 ? 45.984 31.266 33.408 1.00 74.50 308 SER X C 1
ATOM 1695 O O . SER A 1 217 ? 46.790 30.496 33.927 1.00 74.95 308 SER X O 1
ATOM 1698 N N . MET A 1 218 ? 44.684 30.998 33.282 1.00 74.53 309 MET X N 1
ATOM 1699 C CA . MET A 1 218 ? 44.075 29.736 33.707 1.00 74.68 309 MET X CA 1
ATOM 1700 C C . MET A 1 218 ? 44.728 28.558 32.990 1.00 74.45 309 MET X C 1
ATOM 1701 O O . MET A 1 218 ? 45.273 27.660 33.628 1.00 75.10 309 MET X O 1
ATOM 1706 N N . ASN A 1 219 ? 44.695 28.596 31.660 1.00 74.42 310 ASN X N 1
ATOM 1707 C CA . ASN A 1 219 ? 45.247 27.550 30.804 1.00 73.72 310 ASN X CA 1
ATOM 1708 C C . ASN A 1 219 ? 44.607 26.189 31.058 1.00 73.20 310 ASN X C 1
ATOM 1709 O O . ASN A 1 219 ? 45.269 25.246 31.502 1.00 72.39 310 ASN X O 1
ATOM 1714 N N . ALA A 1 220 ? 43.305 26.096 30.794 1.00 72.48 311 ALA X N 1
ATOM 1715 C CA . ALA A 1 220 ? 42.644 24.800 30.804 1.00 71.21 311 ALA X CA 1
ATOM 1716 C C . ALA A 1 220 ? 42.914 24.145 29.460 1.00 70.70 311 ALA X C 1
ATOM 1717 O O . ALA A 1 220 ? 42.875 24.819 28.432 1.00 70.44 311 ALA X O 1
ATOM 1719 N N . GLN A 1 221 ? 43.219 22.847 29.470 1.00 70.53 312 GLN X N 1
ATOM 1720 C CA . GLN A 1 221 ? 43.562 22.129 28.239 1.00 70.32 312 GLN X CA 1
ATOM 1721 C C . GLN A 1 221 ? 42.378 22.067 27.298 1.00 69.84 312 GLN X C 1
ATOM 1722 O O . GLN A 1 221 ? 42.479 22.481 26.141 1.00 69.94 312 GLN X O 1
ATOM 1728 N N . ARG A 1 222 ? 41.258 21.547 27.791 1.00 69.45 313 ARG X N 1
ATOM 1729 C CA . ARG A 1 222 ? 40.097 21.395 26.931 1.00 69.63 313 ARG X CA 1
ATOM 1730 C C . ARG A 1 222 ? 39.100 22.546 27.086 1.00 69.01 313 ARG X C 1
ATOM 1731 O O . ARG A 1 222 ? 38.785 22.970 28.195 1.00 68.84 313 ARG X O 1
ATOM 1739 N N . ARG A 1 223 ? 38.643 23.048 25.940 1.00 68.48 314 ARG X N 1
ATOM 1740 C CA . ARG A 1 223 ? 37.953 24.331 25.833 1.00 67.77 314 ARG X CA 1
ATOM 1741 C C . ARG A 1 223 ? 36.712 24.210 24.957 1.00 67.11 314 ARG X C 1
ATOM 1742 O O . ARG A 1 223 ? 36.811 23.826 23.792 1.00 67.75 314 ARG X O 1
ATOM 1750 N N . VAL A 1 224 ? 35.549 24.535 25.509 1.00 65.77 315 VAL X N 1
ATOM 1751 C CA . VAL A 1 224 ? 34.325 24.605 24.714 1.00 64.31 315 VAL X CA 1
ATOM 1752 C C . VAL A 1 224 ? 33.853 26.048 24.656 1.00 64.15 315 VAL X C 1
ATOM 1753 O O . VAL A 1 224 ? 33.475 26.638 25.674 1.00 64.39 315 VAL X O 1
ATOM 1757 N N . LEU A 1 225 ? 33.870 26.613 23.463 1.00 63.50 316 LEU X N 1
ATOM 1758 C CA . LEU A 1 225 ? 33.364 27.949 23.271 1.00 63.33 316 LEU X CA 1
ATOM 1759 C C . LEU A 1 225 ? 31.997 27.906 22.607 1.00 63.36 316 LEU X C 1
ATOM 1760 O O . LEU A 1 225 ? 31.830 27.311 21.547 1.00 64.13 316 LEU X O 1
ATOM 1765 N N . ILE A 1 226 ? 31.029 28.563 23.225 1.00 63.20 317 ILE X N 1
ATOM 1766 C CA . ILE A 1 226 ? 29.669 28.594 22.716 1.00 64.27 317 ILE X CA 1
ATOM 1767 C C . ILE A 1 226 ? 29.405 29.903 21.989 1.00 65.71 317 ILE X C 1
ATOM 1768 O O . ILE A 1 226 ? 29.730 30.960 22.512 1.00 66.93 317 ILE X O 1
ATOM 1773 N N . SER A 1 227 ? 28.825 29.855 20.794 1.00 67.47 318 SER X N 1
ATOM 1774 C CA . SER A 1 227 ? 28.416 31.105 20.126 1.00 69.92 318 SER X CA 1
ATOM 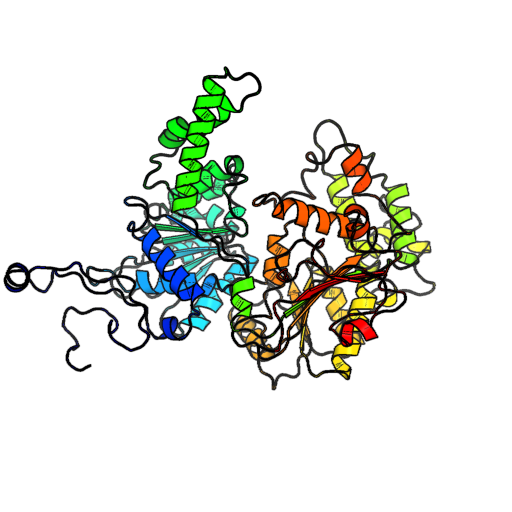1775 C C . SER A 1 227 ? 27.073 31.047 19.392 1.00 72.12 318 SER X C 1
ATOM 1776 O O . SER A 1 227 ? 26.646 29.992 18.914 1.00 72.49 318 SER X O 1
ATOM 1779 N N . GLY A 1 228 ? 26.417 32.201 19.316 1.00 74.46 319 GLY X N 1
ATOM 1780 C CA . GLY A 1 228 ? 25.129 32.316 18.641 1.00 77.09 319 GLY X CA 1
ATOM 1781 C C . GLY A 1 228 ? 25.276 32.077 17.153 1.00 78.30 319 GLY X C 1
ATOM 1782 O O . GLY A 1 228 ? 24.700 31.127 16.603 1.00 79.00 319 GLY X O 1
ATOM 1783 N N . THR A 1 229 ? 26.062 32.931 16.508 1.00 78.53 320 THR X N 1
ATOM 1784 C CA . THR A 1 229 ? 26.292 32.818 15.075 1.00 79.43 320 THR X CA 1
ATOM 1785 C C . THR A 1 229 ? 27.454 31.873 14.767 1.00 78.72 320 THR X C 1
ATOM 1786 O O . THR A 1 229 ? 28.271 31.595 15.645 1.00 78.36 320 THR X O 1
ATOM 1790 N N . PRO A 1 230 ? 27.508 31.348 13.523 1.00 78.27 321 PRO X N 1
ATOM 1791 C CA . PRO A 1 230 ? 28.754 30.771 13.006 1.00 77.99 321 PRO X CA 1
ATOM 1792 C C . PRO A 1 230 ? 29.826 31.857 12.830 1.00 77.81 321 PRO X C 1
ATOM 1793 O O . PRO A 1 230 ? 29.508 33.037 12.697 1.00 78.36 321 PRO X O 1
ATOM 1797 N N . ILE A 1 231 ? 31.084 31.450 12.825 1.00 77.24 322 ILE X N 1
ATOM 1798 C CA . ILE A 1 231 ? 32.199 32.383 12.915 1.00 76.39 322 ILE X CA 1
ATOM 1799 C C . ILE A 1 231 ? 32.877 32.651 11.565 1.00 76.36 322 ILE X C 1
ATOM 1800 O O . ILE A 1 231 ? 33.368 33.748 11.326 1.00 76.75 322 ILE X O 1
ATOM 1805 N N . GLN A 1 232 ? 32.868 31.661 10.679 1.00 75.91 323 GLN X N 1
ATOM 1806 C CA . GLN A 1 232 ? 33.783 31.650 9.536 1.00 75.92 323 GLN X CA 1
ATOM 1807 C C . GLN A 1 232 ? 33.556 32.788 8.553 1.00 75.90 323 GLN X C 1
ATOM 1808 O O . GLN A 1 232 ? 34.477 33.209 7.857 1.00 76.24 323 GLN X O 1
ATOM 1814 N N . ASN A 1 233 ? 32.337 33.299 8.518 1.00 76.43 324 ASN X N 1
ATOM 1815 C CA . ASN A 1 233 ? 32.005 34.384 7.619 1.00 77.18 324 ASN X CA 1
ATOM 1816 C C . ASN A 1 233 ? 32.706 35.685 8.006 1.00 77.18 324 ASN X C 1
ATOM 1817 O O . ASN A 1 233 ? 33.032 36.497 7.145 1.00 77.15 324 ASN X O 1
ATOM 1822 N N . ASP A 1 234 ? 32.944 35.862 9.305 1.00 77.45 325 ASP X N 1
ATOM 1823 C CA . ASP A 1 234 ? 33.586 37.061 9.841 1.00 77.48 325 ASP X CA 1
ATOM 1824 C C . ASP A 1 234 ? 34.858 36.695 10.616 1.00 77.29 325 ASP X C 1
ATOM 1825 O O . ASP A 1 234 ? 35.131 37.239 11.689 1.00 76.88 325 ASP X O 1
ATOM 1830 N N . LEU A 1 235 ? 35.635 35.772 10.056 1.00 77.19 326 LEU X N 1
ATOM 1831 C CA . LEU A 1 235 ? 36.809 35.227 10.728 1.00 76.85 326 LEU X CA 1
ATOM 1832 C C . LEU A 1 235 ? 37.814 36.253 11.216 1.00 76.75 326 LEU X C 1
ATOM 1833 O O . LEU A 1 235 ? 38.430 36.062 12.261 1.00 77.44 326 LEU X O 1
ATOM 1838 N N . LEU A 1 236 ? 37.994 37.330 10.458 1.00 76.01 327 LEU X N 1
ATOM 1839 C CA . LEU A 1 236 ? 39.068 38.278 10.749 1.00 75.04 327 LEU X CA 1
ATOM 1840 C C . LEU A 1 236 ? 38.877 38.966 12.088 1.00 73.78 327 LEU X C 1
ATOM 1841 O O . LEU A 1 236 ? 39.838 39.456 12.683 1.00 73.51 327 LEU X O 1
ATOM 1846 N N . GLU A 1 237 ? 37.630 38.981 12.553 1.00 72.33 328 GLU X N 1
ATOM 1847 C CA . GLU A 1 237 ? 37.272 39.559 13.840 1.00 70.98 328 GLU X CA 1
ATOM 1848 C C . GLU A 1 237 ? 37.416 38.534 14.966 1.00 69.80 328 GLU X C 1
ATOM 1849 O O . GLU A 1 237 ? 37.163 38.853 16.127 1.00 69.67 328 GLU X O 1
ATOM 1855 N N . TYR A 1 238 ? 37.830 37.312 14.626 1.00 68.90 329 TYR X N 1
ATOM 1856 C CA . TYR A 1 238 ? 37.826 36.194 15.580 1.00 67.85 329 TYR X CA 1
ATOM 1857 C C . TYR A 1 238 ? 39.118 35.400 15.653 1.00 68.15 329 TYR X C 1
ATOM 1858 O O . TYR A 1 238 ? 39.097 34.227 16.024 1.00 68.45 329 TYR X O 1
ATOM 1867 N N . PHE A 1 239 ? 40.238 36.032 15.314 1.00 68.66 330 PHE X N 1
ATOM 1868 C CA . PHE A 1 239 ? 41.539 35.369 15.393 1.00 69.21 330 PHE X CA 1
ATOM 1869 C C . PHE A 1 239 ? 41.802 34.784 16.781 1.00 69.64 330 PHE X C 1
ATOM 1870 O O . PHE A 1 239 ? 42.059 33.585 16.916 1.00 69.85 330 PHE X O 1
ATOM 1878 N N . SER A 1 240 ? 41.704 35.622 17.808 1.00 69.91 331 SER X N 1
ATOM 1879 C CA . SER A 1 240 ? 41.918 35.181 19.182 1.00 70.41 331 SER X CA 1
ATOM 1880 C C . SER A 1 240 ? 41.065 33.968 19.530 1.00 70.70 331 SER X C 1
ATOM 1881 O O . SER A 1 240 ? 41.587 32.961 20.017 1.00 71.24 331 SER X O 1
ATOM 1884 N N . LEU A 1 241 ? 39.760 34.074 19.267 1.00 70.56 332 LEU X N 1
ATOM 1885 C CA . LEU A 1 241 ? 38.805 33.003 19.540 1.00 69.60 332 LEU X CA 1
ATOM 1886 C C . LEU A 1 241 ? 39.233 31.712 18.879 1.00 69.66 332 LEU X C 1
ATOM 1887 O O . LEU A 1 241 ? 39.361 30.684 19.544 1.00 70.21 332 LEU X O 1
ATOM 1892 N N . VAL A 1 242 ? 39.453 31.779 17.569 1.00 68.91 333 VAL X N 1
ATOM 1893 C CA . VAL A 1 242 ? 39.894 30.624 16.804 1.00 68.70 333 VAL X CA 1
ATOM 1894 C C . VAL A 1 242 ? 41.178 30.052 17.382 1.00 69.39 333 VAL X C 1
ATOM 1895 O O . VAL A 1 242 ? 41.339 28.835 17.475 1.00 70.33 333 VAL X O 1
ATOM 1899 N N . HIS A 1 243 ? 42.089 30.934 17.777 1.00 69.46 334 HIS X N 1
ATOM 1900 C CA . HIS A 1 243 ? 43.355 30.485 18.322 1.00 69.18 334 HIS X CA 1
ATOM 1901 C C . HIS A 1 243 ? 43.201 29.850 19.701 1.00 68.80 334 HIS X C 1
ATOM 1902 O O . HIS A 1 243 ? 43.795 28.810 19.958 1.00 69.26 334 HIS X O 1
ATOM 1909 N N . PHE A 1 244 ? 42.414 30.473 20.578 1.00 68.00 335 PHE X N 1
ATOM 1910 C CA . PHE A 1 244 ? 42.139 29.905 21.900 1.00 67.11 335 PHE X CA 1
ATOM 1911 C C . PHE A 1 244 ? 41.571 28.490 21.773 1.00 67.42 335 PHE X C 1
ATOM 1912 O O . PHE A 1 244 ? 42.083 27.550 22.369 1.00 67.13 335 PHE X O 1
ATOM 1920 N N . VAL A 1 245 ? 40.529 28.350 20.965 1.00 68.05 336 VAL X N 1
ATOM 1921 C CA . VAL A 1 245 ? 39.866 27.074 20.780 1.00 68.94 336 VAL X CA 1
ATOM 1922 C C . VAL A 1 245 ? 40.814 26.044 20.185 1.00 70.25 336 VAL X C 1
ATOM 1923 O O . VAL A 1 245 ? 40.848 24.896 20.623 1.00 70.88 336 VAL X O 1
ATOM 1927 N N . ASN A 1 246 ? 41.606 26.470 19.206 1.00 71.42 337 ASN X N 1
ATOM 1928 C CA . ASN A 1 246 ? 42.399 25.540 18.404 1.00 71.52 337 ASN X CA 1
ATOM 1929 C C . ASN A 1 246 ? 43.903 25.533 18.665 1.00 71.46 337 ASN X C 1
ATOM 1930 O O . ASN A 1 246 ? 44.667 24.968 17.875 1.00 72.09 337 ASN X O 1
ATOM 1935 N N . SER A 1 247 ? 44.318 26.120 19.784 1.00 70.57 338 SER X N 1
ATOM 1936 C CA . SER A 1 247 ? 45.741 26.309 20.049 1.00 70.52 338 SER X CA 1
ATOM 1937 C C . SER A 1 247 ? 46.507 24.999 20.068 1.00 69.81 338 SER X C 1
ATOM 1938 O O . SER A 1 247 ? 47.702 24.987 19.826 1.00 70.95 338 SER X O 1
ATOM 1941 N N . GLY A 1 248 ? 45.816 23.897 20.325 1.00 69.02 339 GLY X N 1
ATOM 1942 C CA . GLY A 1 248 ? 46.450 22.589 20.270 1.00 68.47 339 GLY X CA 1
ATOM 1943 C C . GLY A 1 248 ? 47.177 22.314 18.963 1.00 68.15 339 GLY X C 1
ATOM 1944 O O . GLY A 1 248 ? 48.214 21.665 18.953 1.00 67.75 339 GLY X O 1
ATOM 1945 N N . ILE A 1 249 ? 46.627 22.792 17.852 1.00 68.95 340 ILE X N 1
ATOM 1946 C CA . ILE A 1 249 ? 47.271 22.592 16.555 1.00 69.38 340 ILE X CA 1
ATOM 1947 C C . ILE A 1 249 ? 47.635 23.888 15.846 1.00 70.06 340 ILE X C 1
ATOM 1948 O O . ILE A 1 249 ? 48.217 23.852 14.762 1.00 70.55 340 ILE X O 1
ATOM 1953 N N . LEU A 1 250 ? 47.283 25.023 16.439 1.00 70.37 341 LEU X N 1
ATOM 1954 C CA . LEU A 1 250 ? 47.659 26.308 15.863 1.00 70.82 341 LEU X CA 1
ATOM 1955 C C . LEU A 1 250 ? 48.948 26.829 16.464 1.00 71.03 341 LEU X C 1
ATOM 1956 O O . LEU A 1 250 ? 49.515 27.817 15.979 1.00 71.66 341 LEU X O 1
ATOM 1961 N N . GLY A 1 251 ? 49.405 26.148 17.512 1.00 70.49 342 GLY X N 1
ATOM 1962 C CA . GLY A 1 251 ? 50.613 26.524 18.223 1.00 70.31 342 GLY X CA 1
ATOM 1963 C C . GLY A 1 251 ? 50.465 27.768 19.080 1.00 70.23 342 GLY X C 1
ATOM 1964 O O . GLY A 1 251 ? 49.362 28.146 19.484 1.00 69.85 342 GLY X O 1
ATOM 1965 N N . THR A 1 252 ? 51.603 28.395 19.354 1.00 70.29 343 THR X N 1
ATOM 1966 C CA . THR A 1 252 ? 51.688 29.600 20.165 1.00 70.42 343 THR X CA 1
ATOM 1967 C C . THR A 1 252 ? 50.967 30.788 19.537 1.00 70.59 343 THR X C 1
ATOM 1968 O O . THR A 1 252 ? 50.842 30.872 18.314 1.00 71.10 343 THR X O 1
ATOM 1972 N N . ALA A 1 253 ? 50.498 31.702 20.384 1.00 70.47 344 ALA X N 1
ATOM 1973 C CA . ALA A 1 253 ? 49.908 32.957 19.924 1.00 70.11 344 ALA X CA 1
ATOM 1974 C C . ALA A 1 253 ? 50.813 33.679 18.921 1.00 70.02 344 ALA X C 1
ATOM 1975 O O . ALA A 1 253 ? 50.322 34.226 17.929 1.00 69.91 344 ALA X O 1
ATOM 1977 N N . GLN A 1 254 ? 52.125 33.669 19.177 1.00 69.49 345 GLN X N 1
ATOM 1978 C CA . GLN A 1 254 ? 53.092 34.298 18.272 1.00 69.17 345 GLN X CA 1
ATOM 1979 C C . GLN A 1 254 ? 53.306 33.472 17.009 1.00 69.06 345 GLN X C 1
ATOM 1980 O O . GLN A 1 254 ? 53.459 34.029 15.919 1.00 68.90 345 GLN X O 1
ATOM 1986 N N . GLU A 1 255 ? 53.318 32.147 17.162 1.00 69.01 346 GLU X N 1
ATOM 1987 C CA . GLU A 1 255 ? 53.454 31.239 16.022 1.00 68.68 346 GLU X CA 1
ATOM 1988 C C . GLU A 1 255 ? 52.287 31.431 15.078 1.00 67.46 346 GLU X C 1
ATOM 1989 O O . GLU A 1 255 ? 52.472 31.481 13.859 1.00 67.96 346 GLU X O 1
ATOM 1995 N N . PHE A 1 256 ? 51.095 31.550 15.664 1.00 66.06 347 PHE X N 1
ATOM 1996 C CA . PHE A 1 256 ? 49.843 31.720 14.935 1.00 65.48 347 PHE X CA 1
ATOM 1997 C C . PHE A 1 256 ? 49.798 33.073 14.231 1.00 65.61 347 PHE X C 1
ATOM 1998 O O . PHE A 1 256 ? 49.440 33.162 13.062 1.00 65.03 347 PHE X O 1
ATOM 2006 N N . LYS A 1 257 ? 50.183 34.118 14.954 1.00 66.52 348 LYS X N 1
ATOM 2007 C CA . LYS A 1 257 ? 50.298 35.455 14.405 1.00 67.43 348 LYS X CA 1
ATOM 2008 C C . LYS A 1 257 ? 51.214 35.442 13.187 1.00 68.16 348 LYS X C 1
ATOM 2009 O O . LYS A 1 257 ? 50.916 36.066 12.171 1.00 68.15 348 LYS X O 1
ATOM 2015 N N . LYS A 1 258 ? 52.328 34.724 13.298 1.00 69.24 349 LYS X N 1
ATOM 2016 C CA . LYS A 1 258 ? 53.312 34.652 12.225 1.00 70.84 349 LYS X CA 1
ATOM 2017 C C . LYS A 1 258 ? 52.806 33.862 11.017 1.00 72.01 349 LYS X C 1
ATOM 2018 O O . LYS A 1 258 ? 52.893 34.337 9.892 1.00 72.80 349 LYS X O 1
ATOM 2024 N N . ARG A 1 259 ? 52.286 32.660 11.244 1.00 73.18 350 ARG X N 1
ATOM 2025 C CA . ARG A 1 259 ? 51.803 31.836 10.144 1.00 75.82 350 ARG X CA 1
ATOM 2026 C C . ARG A 1 259 ? 50.548 32.395 9.489 1.00 74.13 350 ARG X C 1
ATOM 2027 O O . ARG A 1 259 ? 50.472 32.459 8.265 1.00 74.77 350 ARG X O 1
ATOM 2035 N N . PHE A 1 260 ? 49.580 32.803 10.312 1.00 72.74 351 PHE X N 1
ATOM 2036 C CA . PHE A 1 260 ? 48.219 33.087 9.856 1.00 70.55 351 PHE X CA 1
ATOM 2037 C C . PHE A 1 260 ? 47.819 34.558 9.847 1.00 70.12 351 PHE X C 1
ATOM 2038 O O . PHE A 1 260 ? 47.564 35.126 8.792 1.00 70.29 351 PHE X O 1
ATOM 2046 N N . GLU A 1 261 ? 47.760 35.166 11.025 1.00 69.53 352 GLU X N 1
ATOM 2047 C CA . GLU A 1 261 ? 47.215 36.512 11.180 1.00 69.50 352 GLU X CA 1
ATOM 2048 C C . GLU A 1 261 ? 47.963 37.589 10.358 1.00 67.99 352 GLU X C 1
ATOM 2049 O O . GLU A 1 261 ? 47.364 38.292 9.540 1.00 67.80 352 GLU X O 1
ATOM 2055 N N . ILE A 1 262 ? 49.270 37.699 10.554 1.00 66.65 353 ILE X N 1
ATOM 2056 C CA . ILE A 1 262 ? 50.038 38.733 9.869 1.00 65.46 353 ILE X CA 1
ATOM 2057 C C . ILE A 1 262 ? 49.990 38.623 8.337 1.00 65.73 353 ILE X C 1
ATOM 2058 O O . ILE A 1 262 ? 49.760 39.633 7.669 1.00 66.16 353 ILE X O 1
ATOM 2063 N N . PRO A 1 263 ? 50.205 37.408 7.777 1.00 65.51 354 PRO X N 1
ATOM 2064 C CA . PRO A 1 263 ? 50.058 37.220 6.326 1.00 64.85 354 PRO X CA 1
ATOM 2065 C C . PRO A 1 263 ? 48.674 37.607 5.810 1.00 64.40 354 PRO X C 1
ATOM 2066 O O . PRO A 1 263 ? 48.568 38.304 4.788 1.00 63.89 354 PRO X O 1
ATOM 2070 N N . ILE A 1 264 ? 47.636 37.165 6.522 1.00 64.17 355 ILE X N 1
ATOM 2071 C CA . ILE A 1 264 ? 46.243 37.430 6.141 1.00 64.41 355 ILE X CA 1
ATOM 2072 C C . ILE A 1 264 ? 45.972 38.932 6.075 1.00 65.22 355 ILE X C 1
ATOM 2073 O O . ILE A 1 264 ? 45.359 39.414 5.117 1.00 66.21 355 ILE X O 1
ATOM 2078 N N . LEU A 1 265 ? 46.443 39.664 7.081 1.00 65.07 356 LEU X N 1
ATOM 2079 C CA . LEU A 1 265 ? 46.242 41.104 7.125 1.00 65.15 356 LEU X CA 1
ATOM 2080 C C . LEU A 1 265 ? 47.081 41.797 6.070 1.00 65.63 356 LEU X C 1
ATOM 2081 O O . LEU A 1 265 ? 46.642 42.773 5.457 1.00 65.89 356 LEU X O 1
ATOM 2086 N N . LYS A 1 266 ? 48.286 41.277 5.866 1.00 66.24 357 LYS X N 1
ATOM 2087 C CA . LYS A 1 266 ? 49.208 41.808 4.881 1.00 67.04 357 LYS X CA 1
ATOM 2088 C C . LYS A 1 266 ? 48.601 41.739 3.481 1.00 67.27 357 LYS X C 1
ATOM 2089 O O . LYS A 1 266 ? 48.677 42.706 2.721 1.00 67.22 357 LYS X O 1
ATOM 2095 N N . GLY A 1 267 ? 47.990 40.604 3.152 1.00 67.50 358 GLY X N 1
ATOM 2096 C CA . GLY A 1 267 ? 47.345 40.432 1.852 1.00 68.38 358 GLY X CA 1
ATOM 2097 C C . GLY A 1 267 ? 46.070 41.241 1.683 1.00 69.19 358 GLY X C 1
ATOM 2098 O O . GLY A 1 267 ? 45.714 41.630 0.573 1.00 68.99 358 GLY X O 1
ATOM 2099 N N . ARG A 1 268 ? 45.379 41.495 2.788 1.00 70.72 359 ARG X N 1
ATOM 2100 C CA . ARG A 1 268 ? 44.121 42.228 2.753 1.00 72.53 359 ARG X CA 1
ATOM 2101 C C . ARG A 1 268 ? 44.359 43.745 2.703 1.00 72.94 359 ARG X C 1
ATOM 2102 O O . ARG A 1 268 ? 43.441 44.521 2.466 1.00 73.31 359 ARG X O 1
ATOM 2110 N N . ASP A 1 269 ? 45.604 44.154 2.901 1.00 74.23 360 ASP X N 1
ATOM 2111 C CA . ASP A 1 269 ? 45.975 45.565 2.879 1.00 75.47 360 ASP X CA 1
ATOM 2112 C C . ASP A 1 269 ? 45.817 46.181 1.489 1.00 75.26 360 ASP X C 1
ATOM 2113 O O . ASP A 1 269 ? 46.218 45.584 0.492 1.00 75.40 360 ASP X O 1
ATOM 2118 N N . ALA A 1 270 ? 45.251 47.387 1.440 1.00 75.49 361 ALA X N 1
ATOM 2119 C CA . ALA A 1 270 ? 44.867 48.036 0.179 1.00 75.49 361 ALA X CA 1
ATOM 2120 C C . ALA A 1 270 ? 46.060 48.547 -0.628 1.00 75.44 361 ALA X C 1
ATOM 2121 O O . ALA A 1 270 ? 46.193 49.746 -0.862 1.00 75.92 361 ALA X O 1
ATOM 2123 N N . ASP A 1 271 ? 46.914 47.618 -1.054 1.00 75.65 362 ASP X N 1
ATOM 2124 C CA . ASP A 1 271 ? 48.144 47.911 -1.805 1.00 75.95 362 ASP X CA 1
ATOM 2125 C C . ASP A 1 271 ? 49.044 46.675 -1.802 1.00 75.51 362 ASP X C 1
ATOM 2126 O O . ASP A 1 271 ? 50.255 46.767 -2.047 1.00 75.40 362 ASP X O 1
ATOM 2131 N N . ALA A 1 272 ? 48.439 45.529 -1.496 1.00 74.73 363 ALA X N 1
ATOM 2132 C CA . ALA A 1 272 ? 49.144 44.259 -1.412 1.00 74.02 363 ALA X CA 1
ATOM 2133 C C . ALA A 1 272 ? 49.547 43.768 -2.799 1.00 73.70 363 ALA X C 1
ATOM 2134 O O . ALA A 1 272 ? 48.912 44.105 -3.799 1.00 73.58 363 ALA X O 1
ATOM 2136 N N . SER A 1 273 ? 50.590 42.946 -2.840 1.00 73.45 364 SER X N 1
ATOM 2137 C CA . SER A 1 273 ? 51.339 42.714 -4.066 1.00 73.40 364 SER X CA 1
ATOM 2138 C C . SER A 1 273 ? 50.765 41.682 -5.028 1.00 73.93 364 SER X C 1
ATOM 2139 O O . SER A 1 273 ? 51.451 41.299 -5.990 1.00 75.59 364 SER X O 1
ATOM 2142 N N . ASP A 1 274 ? 49.528 41.235 -4.800 1.00 72.59 365 ASP X N 1
ATOM 2143 C CA . ASP A 1 274 ? 48.893 40.260 -5.699 1.00 71.93 365 ASP X CA 1
ATOM 2144 C C . ASP A 1 274 ? 49.412 38.869 -5.360 1.00 71.81 365 ASP X C 1
ATOM 2145 O O . ASP A 1 274 ? 48.635 37.921 -5.227 1.00 72.05 365 ASP X O 1
ATOM 2150 N N . LYS A 1 275 ? 50.730 38.750 -5.231 1.00 71.83 366 LYS X N 1
ATOM 2151 C CA . LYS A 1 275 ? 51.341 37.558 -4.670 1.00 72.46 366 LYS X CA 1
ATOM 2152 C C . LYS A 1 275 ? 50.989 37.500 -3.186 1.00 72.14 366 LYS X C 1
ATOM 2153 O O . LYS A 1 275 ? 50.623 36.437 -2.665 1.00 72.37 366 LYS X O 1
ATOM 2159 N N . ASP A 1 276 ? 51.094 38.652 -2.520 1.00 71.23 367 ASP X N 1
ATOM 2160 C CA . ASP A 1 276 ? 50.713 38.789 -1.115 1.00 69.91 367 ASP X CA 1
ATOM 2161 C C . ASP A 1 276 ? 49.224 38.565 -0.889 1.00 69.39 367 ASP X C 1
ATOM 2162 O O . ASP A 1 276 ? 48.835 37.951 0.104 1.00 69.15 367 ASP X O 1
ATOM 2167 N N . ARG A 1 277 ? 48.396 39.072 -1.801 1.00 68.87 368 ARG X N 1
ATOM 2168 C CA . ARG A 1 277 ? 46.959 38.889 -1.688 1.00 68.53 368 ARG X CA 1
ATOM 2169 C C . ARG A 1 277 ? 46.666 37.397 -1.703 1.00 67.51 368 ARG X C 1
ATOM 2170 O O . ARG A 1 277 ? 45.928 36.893 -0.856 1.00 67.18 368 ARG X O 1
ATOM 2178 N N . ALA A 1 278 ? 47.290 36.701 -2.652 1.00 66.82 369 ALA X N 1
ATOM 2179 C CA . ALA A 1 278 ? 47.117 35.264 -2.843 1.00 66.05 369 ALA X CA 1
ATOM 2180 C C . ALA A 1 278 ? 47.591 34.451 -1.645 1.00 66.06 369 ALA X C 1
ATOM 2181 O O . ALA A 1 278 ? 46.926 33.502 -1.239 1.00 66.95 369 ALA X O 1
ATOM 2183 N N . ALA A 1 279 ? 48.741 34.815 -1.086 1.00 65.82 370 ALA X N 1
ATOM 2184 C CA . ALA A 1 279 ? 49.275 34.110 0.072 1.00 65.33 370 ALA X CA 1
ATOM 2185 C C . ALA A 1 279 ? 48.301 34.168 1.241 1.00 65.87 370 ALA X C 1
ATOM 2186 O O . ALA A 1 279 ? 47.948 33.137 1.799 1.00 66.79 370 ALA X O 1
ATOM 2188 N N . GLY A 1 280 ? 47.854 35.374 1.587 1.00 66.18 371 GLY X N 1
ATOM 2189 C CA . GLY A 1 280 ? 47.006 35.602 2.757 1.00 66.84 371 GLY X CA 1
ATOM 2190 C C . GLY A 1 280 ? 45.688 34.870 2.672 1.00 68.13 371 GLY X C 1
ATOM 2191 O O . GLY A 1 280 ? 45.300 34.163 3.603 1.00 69.05 371 GLY X O 1
ATOM 2192 N N . GLU A 1 281 ? 45.007 35.024 1.539 1.00 68.61 372 GLU X N 1
ATOM 2193 C CA . GLU A 1 281 ? 43.738 34.349 1.289 1.00 68.03 372 GLU X CA 1
ATOM 2194 C C . GLU A 1 281 ? 43.886 32.838 1.465 1.00 67.51 372 GLU X C 1
ATOM 2195 O O . GLU A 1 281 ? 43.063 32.214 2.140 1.00 68.45 372 GLU X O 1
ATOM 2201 N N . GLN A 1 282 ? 44.948 32.266 0.896 1.00 66.26 373 GLN X N 1
ATOM 2202 C CA . GLN A 1 282 ? 45.270 30.854 1.093 1.00 65.26 373 GLN X CA 1
ATOM 2203 C C . GLN A 1 282 ? 45.312 30.480 2.576 1.00 65.73 373 GLN X C 1
ATOM 2204 O O . GLN A 1 282 ? 44.781 29.444 2.973 1.00 65.96 373 GLN X O 1
ATOM 2210 N N . LYS A 1 283 ? 45.930 31.326 3.394 1.00 65.83 374 LYS X N 1
ATOM 2211 C CA . LYS A 1 283 ? 45.996 31.066 4.822 1.00 66.28 374 LYS X CA 1
ATOM 2212 C C . LYS A 1 283 ? 44.617 31.179 5.457 1.00 66.08 374 LYS X C 1
ATOM 2213 O O . LYS A 1 283 ? 44.269 30.394 6.339 1.00 66.37 374 LYS X O 1
ATOM 2219 N N . LEU A 1 284 ? 43.827 32.145 5.004 1.00 65.79 375 LEU X N 1
ATOM 2220 C CA . LEU A 1 284 ? 42.481 32.297 5.530 1.00 66.40 375 LEU X CA 1
ATOM 2221 C C . LEU A 1 284 ? 41.651 31.051 5.249 1.00 67.37 375 LEU X C 1
ATOM 2222 O O . LEU A 1 284 ? 40.889 30.602 6.106 1.00 68.27 375 LEU X O 1
ATOM 2227 N N . GLN A 1 285 ? 41.816 30.485 4.059 1.00 67.42 376 GLN X N 1
ATOM 2228 C CA . GLN A 1 285 ? 41.131 29.253 3.709 1.00 68.32 376 GLN X CA 1
ATOM 2229 C C . GLN A 1 285 ? 41.543 28.086 4.610 1.00 69.50 376 GLN X C 1
ATOM 2230 O O . GLN A 1 285 ? 40.700 27.274 4.997 1.00 70.34 376 GLN X O 1
ATOM 2236 N N . GLU A 1 286 ? 42.828 28.011 4.954 1.00 70.34 377 GLU X N 1
ATOM 2237 C CA . GLU A 1 286 ? 43.318 26.976 5.856 1.00 71.51 377 GLU X CA 1
ATOM 2238 C C . GLU A 1 286 ? 42.633 27.106 7.199 1.00 70.96 377 GLU X C 1
ATOM 2239 O O . GLU A 1 286 ? 42.160 26.112 7.764 1.00 71.51 377 GLU X O 1
ATOM 2245 N N . LEU A 1 287 ? 42.575 28.343 7.690 1.00 70.19 378 LEU X N 1
ATOM 2246 C CA . LEU A 1 287 ? 41.956 28.660 8.962 1.00 69.69 378 LEU X CA 1
ATOM 2247 C C . LEU A 1 287 ? 40.474 28.298 8.954 1.00 70.13 378 LEU X C 1
ATOM 2248 O O . LEU A 1 287 ? 39.977 27.705 9.917 1.00 71.25 378 LEU X O 1
ATOM 2253 N N . ILE A 1 288 ? 39.778 28.649 7.869 1.00 68.89 379 ILE X N 1
ATOM 2254 C CA . ILE A 1 288 ? 38.376 28.268 7.679 1.00 67.50 379 ILE X CA 1
ATOM 2255 C C . ILE A 1 288 ? 38.176 26.753 7.784 1.00 67.79 379 ILE X C 1
ATOM 2256 O O . ILE A 1 288 ? 37.240 26.306 8.452 1.00 69.38 379 ILE X O 1
ATOM 2261 N N . SER A 1 289 ? 39.042 25.963 7.146 1.00 66.51 380 SER X N 1
ATOM 2262 C CA . SER A 1 289 ? 38.958 24.505 7.283 1.00 66.06 380 SER X CA 1
ATOM 2263 C C . SER A 1 289 ? 39.086 24.045 8.747 1.00 66.22 380 SER X C 1
ATOM 2264 O O . SER A 1 289 ? 38.385 23.133 9.182 1.00 66.08 380 SER X O 1
ATOM 2267 N N . ILE A 1 290 ? 39.975 24.686 9.502 1.00 65.57 381 ILE X N 1
ATOM 2268 C CA . ILE A 1 290 ? 40.149 24.364 10.910 1.00 64.69 381 ILE X CA 1
ATOM 2269 C C . ILE A 1 290 ? 38.878 24.688 11.702 1.00 65.44 381 ILE X C 1
ATOM 2270 O O . ILE A 1 290 ? 38.453 23.897 12.555 1.00 66.81 381 ILE X O 1
ATOM 2275 N N . VAL A 1 291 ? 38.263 25.833 11.420 1.00 64.18 382 VAL X N 1
ATOM 2276 C CA . VAL A 1 291 ? 37.071 26.215 12.154 1.00 63.61 382 VAL X CA 1
ATOM 2277 C C . VAL A 1 291 ? 35.981 25.214 11.798 1.00 64.37 382 VAL X C 1
ATOM 2278 O O . VAL A 1 291 ? 35.293 24.681 12.669 1.00 64.92 382 VAL X O 1
ATOM 2282 N N . ASN A 1 292 ? 35.858 24.930 10.508 1.00 64.55 383 ASN X N 1
ATOM 2283 C CA . ASN A 1 292 ? 34.893 23.959 10.033 1.00 64.80 383 ASN X CA 1
ATOM 2284 C C . ASN A 1 292 ? 35.035 22.608 10.730 1.00 64.98 383 ASN X C 1
ATOM 2285 O O . ASN A 1 292 ? 34.039 21.995 11.126 1.00 65.80 383 ASN X O 1
ATOM 2290 N N . ARG A 1 293 ? 36.281 22.168 10.888 1.00 64.07 384 ARG X N 1
ATOM 2291 C CA . ARG A 1 293 ? 36.604 20.891 11.494 1.00 63.01 384 ARG X CA 1
ATOM 2292 C C . ARG A 1 293 ? 36.092 20.833 12.939 1.00 62.29 384 ARG X C 1
ATOM 2293 O O . ARG A 1 293 ? 35.681 19.785 13.397 1.00 61.88 384 ARG X O 1
ATOM 2301 N N . CYS A 1 294 ? 36.090 21.964 13.640 1.00 61.96 385 CYS X N 1
ATOM 2302 C CA . CYS A 1 294 ? 35.859 21.975 15.090 1.00 63.15 385 CYS X CA 1
ATOM 2303 C C . CYS A 1 294 ? 34.538 22.612 15.549 1.00 61.97 385 CYS X C 1
ATOM 2304 O O . CYS A 1 294 ? 34.270 22.732 16.748 1.00 62.61 385 CYS X O 1
ATOM 2307 N N . LEU A 1 295 ? 33.727 23.039 14.599 1.00 61.22 386 LEU X N 1
ATOM 2308 C CA . LEU A 1 295 ? 32.495 23.737 14.910 1.00 59.90 386 LEU X CA 1
ATOM 2309 C C . LEU A 1 295 ? 31.291 22.849 14.626 1.00 59.67 386 LEU X C 1
ATOM 2310 O O . LEU A 1 295 ? 31.230 22.182 13.591 1.00 60.40 386 LEU X O 1
ATOM 2315 N N . ILE A 1 296 ? 30.334 22.843 15.543 1.00 58.89 387 ILE X N 1
ATOM 2316 C CA . ILE A 1 296 ? 29.048 22.216 15.274 1.00 58.72 387 ILE X CA 1
ATOM 2317 C C . ILE A 1 296 ? 27.928 23.256 15.305 1.00 58.31 387 ILE X C 1
ATOM 2318 O O . ILE A 1 296 ? 27.860 24.065 16.231 1.00 59.02 387 ILE X O 1
ATOM 2323 N N . ARG A 1 297 ? 27.072 23.244 14.283 1.00 57.64 388 ARG X N 1
ATOM 2324 C CA . ARG A 1 297 ? 25.878 24.089 14.266 1.00 57.17 388 ARG X CA 1
ATOM 2325 C C . ARG A 1 297 ? 24.640 23.369 13.726 1.00 57.83 388 ARG X C 1
ATOM 2326 O O . ARG A 1 297 ? 24.606 22.922 12.580 1.00 57.82 388 ARG X O 1
ATOM 2334 N N . ARG A 1 298 ? 23.628 23.267 14.580 1.00 58.39 389 ARG X N 1
ATOM 2335 C CA . ARG A 1 298 ? 22.310 22.777 14.199 1.00 58.55 389 ARG X CA 1
ATOM 2336 C C . ARG A 1 298 ? 21.289 23.878 14.406 1.00 58.82 389 ARG X C 1
ATOM 2337 O O . ARG A 1 298 ? 21.430 24.690 15.312 1.00 60.01 389 ARG X O 1
ATOM 2345 N N . THR A 1 299 ? 20.259 23.904 13.571 1.00 58.95 390 THR X N 1
ATOM 2346 C CA . THR A 1 299 ? 19.263 24.967 13.625 1.00 58.96 390 THR X CA 1
ATOM 2347 C C . THR A 1 299 ? 17.973 24.485 14.315 1.00 58.50 390 THR X C 1
ATOM 2348 O O . THR A 1 299 ? 17.766 23.283 14.479 1.00 57.82 390 THR X O 1
ATOM 2352 N N . SER A 1 300 ? 17.103 25.418 14.704 1.00 58.76 391 SER X N 1
ATOM 2353 C CA . SER A 1 300 ? 15.901 25.082 15.491 1.00 59.03 391 SER X CA 1
ATOM 2354 C C . SER A 1 300 ? 14.793 24.337 14.731 1.00 59.40 391 SER X C 1
ATOM 2355 O O . SER A 1 300 ? 13.811 23.899 15.336 1.00 59.75 391 SER X O 1
ATOM 2358 N N . ASP A 1 301 ? 14.934 24.191 13.419 1.00 59.32 392 ASP X N 1
ATOM 2359 C CA . ASP A 1 301 ? 13.906 23.504 12.650 1.00 59.34 392 ASP X CA 1
ATOM 2360 C C . ASP A 1 301 ? 13.870 22.002 12.941 1.00 59.03 392 ASP X C 1
ATOM 2361 O O . ASP A 1 301 ? 12.901 21.325 12.613 1.00 61.25 392 ASP X O 1
ATOM 2366 N N . ILE A 1 302 ? 14.913 21.478 13.567 1.00 56.85 393 ILE X N 1
ATOM 2367 C CA . ILE A 1 302 ? 14.930 20.062 13.895 1.00 54.90 393 ILE X CA 1
ATOM 2368 C C . ILE A 1 302 ? 14.055 19.739 15.106 1.00 54.39 393 ILE X C 1
ATOM 2369 O O . ILE A 1 302 ? 13.704 18.584 15.324 1.00 53.62 393 ILE X O 1
ATOM 2374 N N . LEU A 1 303 ? 13.713 20.758 15.891 1.00 54.68 394 LEU X N 1
ATOM 2375 C CA . LEU A 1 303 ? 12.810 20.578 17.026 1.00 55.74 394 LEU X CA 1
ATOM 2376 C C . LEU A 1 303 ? 11.399 20.217 16.544 1.00 56.34 394 LEU X C 1
ATOM 2377 O O . LEU A 1 303 ? 10.656 19.509 17.230 1.00 57.12 394 LEU X O 1
ATOM 2382 N N . SER A 1 304 ? 11.048 20.693 15.355 1.00 56.07 395 SER X N 1
ATOM 2383 C CA . SER A 1 304 ? 9.725 20.488 14.787 1.00 56.23 395 SER X CA 1
ATOM 2384 C C . SER A 1 304 ? 9.436 19.017 14.557 1.00 56.46 395 SER X C 1
ATOM 2385 O O . SER A 1 304 ? 8.303 18.645 14.296 1.00 57.51 395 SER X O 1
ATOM 2388 N N . LYS A 1 305 ? 10.456 18.180 14.662 1.00 57.01 396 LYS X N 1
ATOM 2389 C CA . LYS A 1 305 ? 10.268 16.745 14.509 1.00 57.70 396 LYS X CA 1
ATOM 2390 C C . LYS A 1 305 ? 9.848 16.057 15.796 1.00 56.35 396 LYS X C 1
ATOM 2391 O O . LYS A 1 305 ? 9.743 14.843 15.818 1.00 57.24 396 LYS X O 1
ATOM 2397 N N . TYR A 1 306 ? 9.600 16.813 16.860 1.00 55.38 397 TYR X N 1
ATOM 2398 C CA . TYR A 1 306 ? 9.039 16.227 18.080 1.00 55.67 397 TYR X CA 1
ATOM 2399 C C . TYR A 1 306 ? 8.341 17.214 19.005 1.00 56.45 397 TYR X C 1
ATOM 2400 O O . TYR A 1 306 ? 7.887 16.834 20.082 1.00 57.26 397 TYR X O 1
ATOM 2409 N N . LEU A 1 307 ? 8.292 18.483 18.626 1.00 56.55 398 LEU X N 1
ATOM 2410 C CA . LEU A 1 307 ? 7.558 19.458 19.414 1.00 57.36 398 LEU X CA 1
ATOM 2411 C C . LEU A 1 307 ? 6.246 19.809 18.725 1.00 57.98 398 LEU X C 1
ATOM 2412 O O . LEU A 1 307 ? 6.069 19.535 17.533 1.00 58.33 398 LEU X O 1
ATOM 2417 N N . PRO A 1 308 ? 5.300 20.383 19.483 1.00 57.94 399 PRO X N 1
ATOM 2418 C CA . PRO A 1 308 ? 4.087 20.921 18.894 1.00 58.27 399 PRO X CA 1
ATOM 2419 C C . PRO A 1 308 ? 4.409 21.973 17.845 1.00 59.42 399 PRO X C 1
ATOM 2420 O O . PRO A 1 308 ? 5.532 22.449 17.792 1.00 60.77 399 PRO X O 1
ATOM 2424 N N . VAL A 1 309 ? 3.428 22.320 17.016 1.00 60.51 400 VAL X N 1
ATOM 2425 C CA . VAL A 1 309 ? 3.541 23.437 16.076 1.00 60.77 400 VAL X CA 1
ATOM 2426 C C . VAL A 1 309 ? 3.869 24.748 16.801 1.00 61.70 400 VAL X C 1
ATOM 2427 O O . VAL A 1 309 ? 3.234 25.095 17.793 1.00 62.43 400 VAL X O 1
ATOM 2431 N N . LYS A 1 310 ? 4.882 25.454 16.316 1.00 62.61 401 LYS X N 1
ATOM 2432 C CA . LYS A 1 310 ? 5.172 26.804 16.785 1.00 63.24 401 LYS X CA 1
ATOM 2433 C C . LYS A 1 310 ? 4.714 27.758 15.703 1.00 63.97 401 LYS X C 1
ATOM 2434 O O . LYS A 1 310 ? 4.917 27.488 14.518 1.00 64.27 401 LYS X O 1
ATOM 2440 N N . ILE A 1 311 ? 4.109 28.870 16.106 1.00 64.53 402 ILE X N 1
ATOM 2441 C CA . ILE A 1 311 ? 3.702 29.910 15.167 1.00 65.18 402 ILE X CA 1
ATOM 2442 C C . ILE A 1 311 ? 4.368 31.217 15.552 1.00 66.77 402 ILE X C 1
ATOM 2443 O O . ILE A 1 311 ? 4.147 31.736 16.650 1.00 68.12 402 ILE X O 1
ATOM 2448 N N . GLU A 1 312 ? 5.202 31.743 14.666 1.00 67.87 403 GLU X N 1
ATOM 2449 C CA . GLU A 1 312 ? 5.850 33.024 14.932 1.00 68.94 403 GLU X CA 1
ATOM 2450 C C . GLU A 1 312 ? 5.142 34.132 14.176 1.00 69.19 403 GLU X C 1
ATOM 2451 O O . GLU A 1 312 ? 4.768 33.970 13.006 1.00 69.12 403 GLU X O 1
ATOM 2457 N N . GLN A 1 313 ? 4.942 35.256 14.860 1.00 69.40 404 GLN X N 1
ATOM 2458 C CA . GLN A 1 313 ? 4.265 36.406 14.268 1.00 68.82 404 GLN X CA 1
ATOM 2459 C C . GLN A 1 313 ? 4.977 37.703 14.622 1.00 69.12 404 GLN X C 1
ATOM 2460 O O . GLN A 1 313 ? 5.059 38.085 15.789 1.00 70.81 404 GLN X O 1
ATOM 2466 N N . VAL A 1 314 ? 5.541 38.355 13.616 1.00 68.17 405 VAL X N 1
ATOM 2467 C CA . VAL A 1 314 ? 6.069 39.693 13.796 1.00 66.50 405 VAL X CA 1
ATOM 2468 C C . VAL A 1 314 ? 4.906 40.630 13.531 1.00 66.34 405 VAL X C 1
ATOM 2469 O O . VAL A 1 314 ? 4.331 40.608 12.443 1.00 67.04 405 VAL X O 1
ATOM 2473 N N . VAL A 1 315 ? 4.557 41.439 14.524 1.00 65.18 406 VAL X N 1
ATOM 2474 C CA . VAL A 1 315 ? 3.398 42.312 14.437 1.00 64.71 406 VAL X CA 1
ATOM 2475 C C . VAL A 1 315 ? 3.784 43.782 14.354 1.00 64.90 406 VAL X C 1
ATOM 2476 O O . VAL A 1 315 ? 4.338 44.342 15.298 1.00 65.60 406 VAL X O 1
ATOM 2480 N N . CYS A 1 316 ? 3.479 44.417 13.231 1.00 65.12 407 CYS X N 1
ATOM 2481 C CA . CYS A 1 316 ? 3.721 45.854 13.103 1.00 65.76 407 CYS X CA 1
ATOM 2482 C C . CYS A 1 316 ? 2.556 46.656 13.644 1.00 65.61 407 CYS X C 1
ATOM 2483 O O . CYS A 1 316 ? 1.430 46.578 13.129 1.00 65.26 407 CYS X O 1
ATOM 2486 N N . CYS A 1 317 ? 2.848 47.429 14.683 1.00 65.42 408 CYS X N 1
ATOM 2487 C CA . CYS A 1 317 ? 1.844 48.198 15.395 1.00 65.92 408 CYS X CA 1
ATOM 2488 C C . CYS A 1 317 ? 2.021 49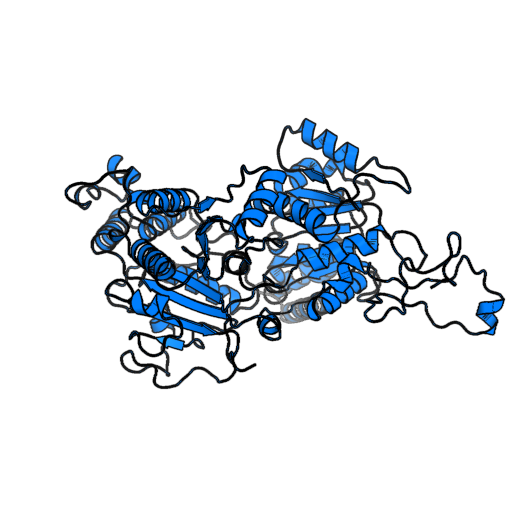.679 15.133 1.00 64.94 408 CYS X C 1
ATOM 2489 O O . CYS A 1 317 ? 3.122 50.205 15.247 1.00 64.90 408 CYS X O 1
ATOM 2492 N N . ASN A 1 318 ? 0.929 50.342 14.780 1.00 64.37 409 ASN X N 1
ATOM 2493 C CA . ASN A 1 318 ? 0.956 51.761 14.470 1.00 64.63 409 ASN X CA 1
ATOM 2494 C C . ASN A 1 318 ? 1.149 52.627 15.689 1.00 64.53 409 ASN X C 1
ATOM 2495 O O . ASN A 1 318 ? 0.454 52.470 16.689 1.00 65.46 409 ASN X O 1
ATOM 2500 N N . LEU A 1 319 ? 2.083 53.560 15.592 1.00 63.95 410 LEU X N 1
ATOM 2501 C CA . LEU A 1 319 ? 2.232 54.576 16.610 1.00 63.20 410 LEU X CA 1
ATOM 2502 C C . LEU A 1 319 ? 0.927 55.337 16.827 1.00 62.66 410 LEU X C 1
ATOM 2503 O O . LEU A 1 319 ? 0.234 55.700 15.874 1.00 62.63 410 LEU X O 1
ATOM 2508 N N . THR A 1 320 ? 0.603 55.537 18.099 1.00 62.39 411 THR X N 1
ATOM 2509 C CA . THR A 1 320 ? -0.410 56.484 18.580 1.00 62.08 411 THR X CA 1
ATOM 2510 C C . THR A 1 320 ? -0.251 57.875 17.938 1.00 61.74 411 THR X C 1
ATOM 2511 O O . THR A 1 320 ? 0.883 58.331 17.736 1.00 61.14 411 THR X O 1
ATOM 2515 N N . PRO A 1 321 ? -1.381 58.553 17.611 1.00 61.72 412 PRO X N 1
ATOM 2516 C CA . PRO A 1 321 ? -1.320 59.978 17.278 1.00 61.30 412 PRO X CA 1
ATOM 2517 C C . PRO A 1 321 ? -0.337 60.719 18.183 1.00 61.60 412 PRO X C 1
ATOM 2518 O O . PRO A 1 321 ? 0.538 61.418 17.680 1.00 61.46 412 PRO X O 1
ATOM 2522 N N . LEU A 1 322 ? -0.462 60.531 19.499 1.00 62.55 413 LEU X N 1
ATOM 2523 C CA . LEU A 1 322 ? 0.444 61.151 20.474 1.00 63.72 413 LEU X CA 1
ATOM 2524 C C . LEU A 1 322 ? 1.916 60.779 20.241 1.00 64.66 413 LEU X C 1
ATOM 2525 O O . LEU A 1 322 ? 2.764 61.666 20.079 1.00 65.00 413 LEU X O 1
ATOM 2530 N N . GLN A 1 323 ? 2.209 59.478 20.224 1.00 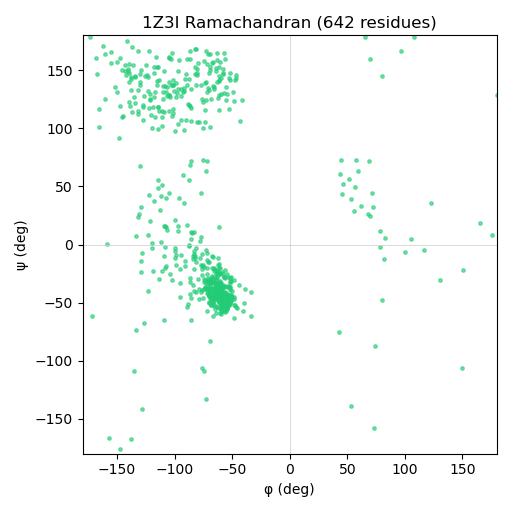65.18 414 GLN X N 1
ATOM 2531 C CA . GLN A 1 323 ? 3.561 58.995 19.926 1.00 65.44 414 GLN X CA 1
ATOM 2532 C C . GLN A 1 323 ? 4.156 59.654 18.676 1.00 66.00 414 GLN X C 1
ATOM 2533 O O . GLN A 1 323 ? 5.310 60.078 18.684 1.00 66.12 414 GLN X O 1
ATOM 2539 N N . LYS A 1 324 ? 3.366 59.744 17.610 1.00 66.25 415 LYS X N 1
ATOM 2540 C CA . LYS A 1 324 ? 3.852 60.321 16.369 1.00 66.97 415 LYS X CA 1
ATOM 2541 C C . LYS A 1 324 ? 4.263 61.763 16.590 1.00 67.27 415 LYS X C 1
ATOM 2542 O O . LYS A 1 324 ? 5.365 62.158 16.217 1.00 67.14 415 LYS X O 1
ATOM 2548 N N . GLU A 1 325 ? 3.377 62.532 17.221 1.00 67.75 416 GLU X N 1
ATOM 2549 C CA . GLU A 1 325 ? 3.629 63.940 17.506 1.00 68.05 416 GLU X CA 1
ATOM 2550 C C . GLU A 1 325 ? 4.869 64.152 18.365 1.00 67.02 416 GLU X C 1
ATOM 2551 O O . GLU A 1 325 ? 5.640 65.080 18.118 1.00 67.12 416 GLU X O 1
ATOM 2557 N N . LEU A 1 326 ? 5.061 63.287 19.357 1.00 65.60 417 LEU X N 1
ATOM 2558 C CA . LEU A 1 326 ? 6.278 63.303 20.158 1.00 65.27 417 LEU X CA 1
ATOM 2559 C C . LEU A 1 326 ? 7.491 62.935 19.309 1.00 65.16 417 LEU X C 1
ATOM 2560 O O . LEU A 1 326 ? 8.514 63.618 19.348 1.00 65.54 417 LEU X O 1
ATOM 2565 N N . TYR A 1 327 ? 7.356 61.867 18.529 1.00 65.07 418 TYR X N 1
ATOM 2566 C CA . TYR A 1 327 ? 8.420 61.387 17.657 1.00 65.06 418 TYR X CA 1
ATOM 2567 C C . TYR A 1 327 ? 8.856 62.504 16.714 1.00 65.66 418 TYR X C 1
ATOM 2568 O O . TYR A 1 327 ? 10.032 62.874 16.683 1.00 65.63 418 TYR X O 1
ATOM 2577 N N . LYS A 1 328 ? 7.900 63.056 15.966 1.00 66.19 419 LYS X N 1
ATOM 2578 C CA . LYS A 1 328 ? 8.184 64.158 15.058 1.00 66.42 419 LYS X CA 1
ATOM 2579 C C . LYS A 1 328 ? 8.895 65.255 15.807 1.00 67.54 419 LYS X C 1
ATOM 2580 O O . LYS A 1 328 ? 9.954 65.709 15.385 1.00 68.24 419 LYS X O 1
ATOM 2586 N N . LEU A 1 329 ? 8.313 65.665 16.932 1.00 69.11 420 LEU X N 1
ATOM 2587 C CA . LEU A 1 329 ? 8.822 66.810 17.687 1.00 70.29 420 LEU X CA 1
ATOM 2588 C C . LEU A 1 329 ? 10.224 66.548 18.233 1.00 70.39 420 LEU X C 1
ATOM 2589 O O . LEU A 1 329 ? 11.051 67.467 18.287 1.00 70.35 420 LEU X O 1
ATOM 2594 N N . PHE A 1 330 ? 10.494 65.299 18.616 1.00 70.23 421 PHE X N 1
ATOM 2595 C CA . PHE A 1 330 ? 11.836 64.937 19.049 1.00 70.50 421 PHE X CA 1
ATOM 2596 C C . PHE A 1 330 ? 12.841 65.094 17.906 1.00 70.78 421 PHE X C 1
ATOM 2597 O O . PHE A 1 330 ? 13.847 65.785 18.064 1.00 71.04 421 PHE X O 1
ATOM 2605 N N . LEU A 1 331 ? 12.557 64.469 16.763 1.00 71.04 422 LEU X N 1
ATOM 2606 C CA . LEU A 1 331 ? 13.419 64.570 15.578 1.00 71.19 422 LEU X CA 1
ATOM 2607 C C . LEU A 1 331 ? 13.695 66.019 15.189 1.00 71.76 422 LEU X C 1
ATOM 2608 O O . LEU A 1 331 ? 14.843 66.383 14.931 1.00 72.37 422 LEU X O 1
ATOM 2613 N N . LYS A 1 332 ? 12.643 66.838 15.163 1.00 72.19 423 LYS X N 1
ATOM 2614 C CA . LYS A 1 332 ? 12.748 68.253 14.790 1.00 72.60 423 LYS X CA 1
ATOM 2615 C C . LYS A 1 332 ? 13.662 69.058 15.728 1.00 72.23 423 LYS X C 1
ATOM 2616 O O . LYS A 1 332 ? 14.435 69.903 15.273 1.00 72.18 423 LYS X O 1
ATOM 2622 N N . GLN A 1 333 ? 13.573 68.782 17.026 1.00 71.97 424 GLN X N 1
ATOM 2623 C CA . GLN A 1 333 ? 14.328 69.521 18.032 1.00 71.63 424 GLN X CA 1
ATOM 2624 C C . GLN A 1 333 ? 15.724 68.966 18.263 1.00 71.49 424 GLN X C 1
ATOM 2625 O O . GLN A 1 333 ? 16.680 69.728 18.384 1.00 71.51 424 GLN X O 1
ATOM 2631 N N . ALA A 1 334 ? 15.833 67.643 18.333 1.00 71.66 425 ALA X N 1
ATOM 2632 C CA . ALA A 1 334 ? 17.105 66.982 18.624 1.00 72.07 425 ALA X CA 1
ATOM 2633 C C . ALA A 1 334 ? 18.068 67.017 17.442 1.00 72.45 425 ALA X C 1
ATOM 2634 O O . ALA A 1 334 ? 19.286 67.044 17.636 1.00 72.17 425 ALA X O 1
ATOM 2636 N N . LYS A 1 335 ? 17.511 67.021 16.229 1.00 73.33 426 LYS X N 1
ATOM 2637 C CA . LYS A 1 335 ? 18.288 66.996 14.979 1.00 74.33 426 LYS X CA 1
ATOM 2638 C C . LYS A 1 335 ? 19.442 65.981 15.044 1.00 75.44 426 LYS X C 1
ATOM 2639 O O . LYS A 1 335 ? 20.611 66.363 14.914 1.00 75.45 426 LYS X O 1
ATOM 2645 N N . PRO A 1 336 ? 19.115 64.685 15.247 1.00 76.32 427 PRO X N 1
ATOM 2646 C CA . PRO A 1 336 ? 20.137 63.670 15.534 1.00 77.13 427 PRO X CA 1
ATOM 2647 C C . PRO A 1 336 ? 21.006 63.323 14.331 1.00 78.20 427 PRO X C 1
ATOM 2648 O O . PRO A 1 336 ? 22.105 62.791 14.502 1.00 78.07 427 PRO X O 1
ATOM 2652 N N . VAL A 1 337 ? 20.505 63.627 13.134 1.00 79.67 428 VAL X N 1
ATOM 2653 C CA . VAL A 1 337 ? 21.240 63.426 11.887 1.00 81.24 428 VAL X CA 1
ATOM 2654 C C . VAL A 1 337 ? 22.344 64.474 11.782 1.00 82.46 428 VAL X C 1
ATOM 2655 O O . VAL A 1 337 ? 23.417 64.211 11.239 1.00 82.44 428 VAL X O 1
ATOM 2659 N N . GLU A 1 338 ? 22.063 65.660 12.317 1.00 84.20 429 GLU X N 1
ATOM 2660 C CA . GLU A 1 338 ? 22.977 66.798 12.258 1.00 85.88 429 GLU X CA 1
ATOM 2661 C C . GLU A 1 338 ? 23.522 67.107 13.649 1.00 86.42 429 GLU X C 1
ATOM 2662 O O . GLU A 1 338 ? 23.456 68.248 14.109 1.00 86.51 429 GLU X O 1
ATOM 2668 N N . SER A 1 339 ? 24.048 66.083 14.318 1.00 87.27 430 SER X N 1
ATOM 2669 C CA . SER A 1 339 ? 24.598 66.242 15.667 1.00 88.08 430 SER X CA 1
ATOM 2670 C C . SER A 1 339 ? 26.008 65.658 15.823 1.00 88.63 430 SER X C 1
ATOM 2671 O O . SER A 1 339 ? 26.758 66.081 16.706 1.00 88.86 430 SER X O 1
ATOM 2674 N N . LEU A 1 340 ? 26.359 64.694 14.967 1.00 89.18 431 LEU X N 1
ATOM 2675 C CA . LEU A 1 340 ? 27.698 64.072 14.964 1.00 89.53 431 LEU X CA 1
ATOM 2676 C C . LEU A 1 340 ? 28.015 63.379 13.633 1.00 89.49 431 LEU X C 1
ATOM 2677 O O . LEU A 1 340 ? 27.251 62.518 13.177 1.00 89.28 431 LEU X O 1
ATOM 2682 N N . GLN A 1 341 ? 29.139 63.756 13.018 1.00 89.37 432 GLN X N 1
ATOM 2683 C CA . GLN A 1 341 ? 29.499 63.240 11.689 1.00 89.38 432 GLN X CA 1
ATOM 2684 C C . GLN A 1 341 ? 30.967 62.793 11.473 1.00 89.25 432 GLN X C 1
ATOM 2685 O O . GLN A 1 341 ? 31.386 61.768 12.016 1.00 89.26 432 GLN X O 1
ATOM 2691 N N . THR A 1 342 ? 31.730 63.561 10.691 1.00 89.14 433 THR X N 1
ATOM 2692 C CA . THR A 1 342 ? 33.047 63.129 10.178 1.00 89.16 433 THR X CA 1
ATOM 2693 C C . THR A 1 342 ? 34.206 63.147 11.188 1.00 89.08 433 THR X C 1
ATOM 2694 O O . THR A 1 342 ? 34.805 64.202 11.454 1.00 89.12 433 THR X O 1
ATOM 2696 N N . GLY A 1 343 ? 34.525 61.962 11.722 1.00 88.94 434 GLY X N 1
ATOM 2697 C CA . GLY A 1 343 ? 35.603 61.805 12.701 1.00 88.54 434 GLY X CA 1
ATOM 2698 C C . GLY A 1 343 ? 35.378 60.665 13.683 1.00 88.29 434 GLY X C 1
ATOM 2699 O O . GLY A 1 343 ? 36.331 60.159 14.282 1.00 88.29 434 GLY X O 1
ATOM 2700 N N . LYS A 1 344 ? 34.116 60.267 13.845 1.00 87.93 435 LYS X N 1
ATOM 2701 C CA . LYS A 1 344 ? 33.726 59.200 14.772 1.00 87.64 435 LYS X CA 1
ATOM 2702 C C . LYS A 1 344 ? 32.327 59.423 15.325 1.00 87.50 435 LYS X C 1
ATOM 2703 O O . LYS A 1 344 ? 31.334 59.221 14.621 1.00 87.41 435 LYS X O 1
ATOM 2704 N N . ILE A 1 345 ? 32.257 59.827 16.594 1.00 87.25 436 ILE X N 1
ATOM 2705 C CA . ILE A 1 345 ? 31.005 60.248 17.229 1.00 86.91 436 ILE X CA 1
ATOM 2706 C C . ILE A 1 345 ? 30.090 59.134 17.708 1.00 86.85 436 ILE X C 1
ATOM 2707 O O . ILE A 1 345 ? 29.988 58.080 17.074 1.00 87.10 436 ILE X O 1
ATOM 2708 N N . SER A 1 346 ? 29.410 59.383 18.827 1.00 86.49 437 SER X N 1
ATOM 2709 C CA . SER A 1 346 ? 28.432 58.444 19.384 1.00 85.70 437 SER X CA 1
ATOM 2710 C C . SER A 1 346 ? 27.824 58.861 20.718 1.00 85.21 437 SER X C 1
ATOM 2711 O O . SER A 1 346 ? 27.107 58.076 21.346 1.00 85.25 437 SER X O 1
ATOM 2712 N N . VAL A 1 347 ? 28.102 60.094 21.147 1.00 84.44 438 VAL X N 1
ATOM 2713 C CA . VAL A 1 347 ? 27.642 60.604 22.447 1.00 83.31 438 VAL X CA 1
ATOM 2714 C C . VAL A 1 347 ? 26.127 60.881 22.458 1.00 82.76 438 VAL X C 1
ATOM 2715 O O . VAL A 1 347 ? 25.392 60.315 23.274 1.00 82.37 438 VAL X O 1
ATOM 2719 N N . SER A 1 348 ? 25.670 61.733 21.540 1.00 81.97 439 SER X N 1
ATOM 2720 C CA . SER A 1 348 ? 24.280 62.196 21.535 1.00 80.89 439 SER X CA 1
ATOM 2721 C C . SER A 1 348 ? 23.378 61.469 20.535 1.00 80.15 439 SER X C 1
ATOM 2722 O O . SER A 1 348 ? 22.167 61.713 20.501 1.00 80.09 439 SER X O 1
ATOM 2725 N N . SER A 1 349 ? 23.965 60.594 19.719 1.00 79.04 440 SER X N 1
ATOM 2726 C CA . SER A 1 349 ? 23.184 59.722 18.835 1.00 77.35 440 SER X CA 1
ATOM 2727 C C . SER A 1 349 ? 22.780 58.444 19.567 1.00 75.75 440 SER X C 1
ATOM 2728 O O . SER A 1 349 ? 21.753 57.854 19.256 1.00 75.76 440 SER X O 1
ATOM 2731 N N . LEU A 1 350 ? 23.600 58.022 20.530 1.00 73.87 441 LEU X N 1
ATOM 2732 C CA . LEU A 1 350 ? 23.254 56.931 21.433 1.00 72.14 441 LEU X CA 1
ATOM 2733 C C . LEU A 1 350 ? 21.976 57.301 22.179 1.00 70.91 441 LEU X C 1
ATOM 2734 O O . LEU A 1 350 ? 21.020 56.525 22.191 1.00 71.17 441 LEU X O 1
ATOM 2739 N N . SER A 1 351 ? 21.958 58.494 22.774 1.00 69.20 442 SER X N 1
ATOM 2740 C CA . SER A 1 351 ? 20.833 58.929 23.606 1.00 68.02 442 SER X CA 1
ATOM 2741 C C . SER A 1 351 ? 19.557 59.264 22.827 1.00 66.78 442 SER X C 1
ATOM 2742 O O . SER A 1 351 ? 18.456 58.995 23.306 1.00 67.33 442 SER X O 1
ATOM 2745 N N . SER A 1 352 ? 19.693 59.830 21.633 1.00 64.97 443 SER X N 1
ATOM 2746 C CA . SER A 1 352 ? 18.517 60.061 20.786 1.00 63.19 443 SER X CA 1
ATOM 2747 C C . SER A 1 352 ? 17.876 58.746 20.325 1.00 61.53 443 SER X C 1
ATOM 2748 O O . SER A 1 352 ? 16.654 58.630 20.311 1.00 61.27 443 SER X O 1
ATOM 2751 N N . ILE A 1 353 ? 18.697 57.758 19.970 1.00 60.08 444 ILE X N 1
ATOM 2752 C CA . ILE A 1 353 ? 18.206 56.394 19.737 1.00 59.00 444 ILE X CA 1
ATOM 2753 C C . ILE A 1 353 ? 17.506 55.875 20.999 1.00 59.58 444 ILE X C 1
ATOM 2754 O O . ILE A 1 353 ? 16.369 55.408 20.933 1.00 59.97 444 ILE X O 1
ATOM 2759 N N . THR A 1 354 ? 18.187 55.991 22.141 1.00 59.37 445 THR X N 1
ATOM 2760 C CA . THR A 1 354 ? 17.654 55.573 23.434 1.00 58.95 445 THR X CA 1
ATOM 2761 C C . THR A 1 354 ? 16.286 56.184 23.734 1.00 59.57 445 THR X C 1
ATOM 2762 O O . THR A 1 354 ? 15.379 55.489 24.191 1.00 60.67 445 THR X O 1
ATOM 2766 N N . SER A 1 355 ? 16.128 57.475 23.470 1.00 59.45 446 SER X N 1
ATOM 2767 C CA . SER A 1 355 ? 14.860 58.132 23.738 1.00 59.79 446 SER X CA 1
ATOM 2768 C C . SER A 1 355 ? 13.763 57.648 22.796 1.00 59.82 446 SER X C 1
ATOM 2769 O O . SER A 1 355 ? 12.636 57.412 23.226 1.00 60.70 446 SER X O 1
ATOM 2772 N N . LEU A 1 356 ? 14.088 57.484 21.519 1.00 59.29 447 LEU X N 1
ATOM 2773 C CA . LEU A 1 356 ? 13.086 57.051 20.553 1.00 59.58 447 LEU X CA 1
ATOM 2774 C C . LEU A 1 356 ? 12.592 55.637 20.849 1.00 59.80 447 LEU X C 1
ATOM 2775 O O . LEU A 1 356 ? 11.405 55.349 20.700 1.00 59.34 447 LEU X O 1
ATOM 2780 N N . LYS A 1 357 ? 13.502 54.768 21.284 1.00 60.36 448 LYS X N 1
ATOM 2781 C CA . LYS A 1 357 ? 13.134 53.419 21.688 1.00 61.53 448 LYS X CA 1
ATOM 2782 C C . LYS A 1 357 ? 12.176 53.449 22.879 1.00 63.40 448 LYS X C 1
ATOM 2783 O O . LYS A 1 357 ? 11.178 52.725 22.889 1.00 64.69 448 LYS X O 1
ATOM 2789 N N . LYS A 1 358 ? 12.466 54.291 23.872 1.00 64.17 449 LYS X N 1
ATOM 2790 C CA . LYS A 1 358 ? 11.555 54.458 25.006 1.00 64.70 449 LYS X CA 1
ATOM 2791 C C . LYS A 1 358 ? 10.205 54.956 24.508 1.00 64.85 449 LYS X C 1
ATOM 2792 O O . LYS A 1 358 ? 9.166 54.382 24.827 1.00 65.29 449 LYS X O 1
ATOM 2798 N N . LEU A 1 359 ? 10.230 56.005 23.695 1.00 64.97 450 LEU X N 1
ATOM 2799 C CA . LEU A 1 359 ? 9.009 56.552 23.116 1.00 65.13 450 LEU X CA 1
ATOM 2800 C C . LEU A 1 359 ? 8.140 55.482 22.449 1.00 64.98 450 LEU X C 1
ATOM 2801 O O . LEU A 1 359 ? 6.941 55.432 22.688 1.00 65.26 450 LEU X O 1
ATOM 2806 N N . CYS A 1 360 ? 8.747 54.627 21.632 1.00 65.29 451 CYS X N 1
ATOM 2807 C CA . CYS A 1 360 ? 8.006 53.565 20.945 1.00 66.00 451 CYS X CA 1
ATOM 2808 C C . CYS A 1 360 ? 7.358 52.602 21.920 1.00 66.21 451 CYS X C 1
ATOM 2809 O O . CYS A 1 360 ? 6.273 52.071 21.664 1.00 67.74 451 CYS X O 1
ATOM 2812 N N . ASN A 1 361 ? 8.042 52.369 23.030 1.00 65.33 452 ASN X N 1
ATOM 2813 C CA . ASN A 1 361 ? 7.540 51.481 24.042 1.00 64.05 452 ASN X CA 1
ATOM 2814 C C . ASN A 1 361 ? 6.346 52.109 24.735 1.00 64.27 452 ASN X C 1
ATOM 2815 O O . ASN A 1 361 ? 5.302 51.473 24.852 1.00 64.27 452 ASN X O 1
ATOM 2820 N N . HIS A 1 362 ? 6.504 53.366 25.159 1.00 64.45 453 HIS X N 1
ATOM 2821 C CA . HIS A 1 362 ? 5.431 54.157 25.776 1.00 64.44 453 HIS X CA 1
ATOM 2822 C C . HIS A 1 362 ? 5.897 55.567 26.170 1.00 63.93 453 HIS X C 1
ATOM 2823 O O . HIS A 1 362 ? 6.908 55.706 26.860 1.00 64.41 453 HIS X O 1
ATOM 2830 N N . PRO A 1 363 ? 5.155 56.616 25.744 1.00 63.05 454 PRO X N 1
ATOM 2831 C CA . PRO A 1 363 ? 5.449 57.997 26.148 1.00 62.03 454 PRO X CA 1
ATOM 2832 C C . PRO A 1 363 ? 5.775 58.168 27.639 1.00 61.46 454 PRO X C 1
ATOM 2833 O O . PRO A 1 363 ? 6.613 58.990 27.988 1.00 60.50 454 PRO X O 1
ATOM 2837 N N . ALA A 1 364 ? 5.127 57.391 28.504 1.00 61.81 455 ALA X N 1
ATOM 2838 C CA . ALA A 1 364 ? 5.370 57.472 29.946 1.00 62.03 455 ALA X CA 1
ATOM 2839 C C . ALA A 1 364 ? 6.854 57.370 30.273 1.00 62.76 455 ALA X C 1
ATOM 2840 O O . ALA A 1 364 ? 7.336 58.052 31.178 1.00 62.84 455 ALA X O 1
ATOM 2842 N N . LEU A 1 365 ? 7.568 56.532 29.520 1.00 63.79 456 LEU X N 1
ATOM 2843 C CA . LEU A 1 365 ? 9.016 56.366 29.663 1.00 65.19 456 LEU X CA 1
ATOM 2844 C C . LEU A 1 365 ? 9.776 57.624 29.250 1.00 66.91 456 LEU X C 1
ATOM 2845 O O . LEU A 1 365 ? 10.932 57.822 29.642 1.00 67.61 456 LEU X O 1
ATOM 2850 N N . ILE A 1 366 ? 9.113 58.476 28.471 1.00 67.89 457 ILE X N 1
ATOM 2851 C CA . ILE A 1 366 ? 9.718 59.701 27.972 1.00 68.84 457 ILE X CA 1
ATOM 2852 C C . ILE A 1 366 ? 9.320 60.937 28.801 1.00 69.82 457 ILE X C 1
ATOM 2853 O O . ILE A 1 366 ? 9.993 61.972 28.758 1.00 70.40 457 ILE X O 1
ATOM 2858 N N . TYR A 1 367 ? 8.246 60.799 29.578 1.00 70.43 458 TYR X N 1
ATOM 2859 C CA . TYR A 1 367 ? 7.630 61.909 30.300 1.00 70.24 458 TYR X CA 1
ATOM 2860 C C . TYR A 1 367 ? 8.584 62.707 31.177 1.00 71.15 458 TYR X C 1
ATOM 2861 O O . TYR A 1 367 ? 8.517 63.933 31.190 1.00 71.61 458 TYR X O 1
ATOM 2870 N N . GLU A 1 368 ? 9.460 62.020 31.908 1.00 72.32 459 GLU X N 1
ATOM 2871 C CA . GLU A 1 368 ? 10.404 62.692 32.819 1.00 73.45 459 GLU X CA 1
ATOM 2872 C C . GLU A 1 368 ? 11.221 63.788 32.130 1.00 73.40 459 GLU X C 1
ATOM 2873 O O . GLU A 1 368 ? 11.490 64.830 32.724 1.00 73.20 459 GLU X O 1
ATOM 2879 N N . LYS A 1 369 ? 11.593 63.547 30.875 1.00 73.68 460 LYS X N 1
ATOM 2880 C CA . LYS A 1 369 ? 12.390 64.488 30.099 1.00 74.27 460 LYS X CA 1
ATOM 2881 C C . LYS A 1 369 ? 11.588 65.728 29.692 1.00 75.11 460 LYS X C 1
ATOM 2882 O O . LYS A 1 369 ? 12.162 66.800 29.471 1.00 75.49 460 LYS X O 1
ATOM 2888 N N . CYS A 1 370 ? 10.265 65.577 29.608 1.00 75.62 461 CYS X N 1
ATOM 2889 C CA . CYS A 1 370 ? 9.364 66.679 29.252 1.00 76.02 461 CYS X CA 1
ATOM 2890 C C . CYS A 1 370 ? 9.187 67.672 30.398 1.00 76.09 461 CYS X C 1
ATOM 2891 O O . CYS A 1 370 ? 8.945 68.858 30.166 1.00 75.91 461 CYS X O 1
ATOM 2894 N N . LEU A 1 371 ? 9.294 67.170 31.627 1.00 76.09 462 LEU X N 1
ATOM 2895 C CA . LEU A 1 371 ? 9.260 67.998 32.823 1.00 76.20 462 LEU X CA 1
ATOM 2896 C C . LEU A 1 371 ? 10.517 68.856 32.935 1.00 76.47 462 LEU X C 1
ATOM 2897 O O . LEU A 1 371 ? 10.447 70.011 33.347 1.00 76.91 462 LEU X O 1
ATOM 2902 N N . THR A 1 372 ? 11.661 68.281 32.569 1.00 76.79 463 THR X N 1
ATOM 2903 C CA . THR A 1 372 ? 12.941 68.989 32.589 1.00 77.17 463 THR X CA 1
ATOM 2904 C C . THR A 1 372 ? 12.989 70.077 31.517 1.00 77.75 463 THR X C 1
ATOM 2905 O O . THR A 1 372 ? 13.617 71.118 31.707 1.00 77.62 463 THR X O 1
ATOM 2909 N N . GLY A 1 373 ? 12.310 69.829 30.399 1.00 78.61 464 GLY X N 1
ATOM 2910 C CA . GLY A 1 373 ? 12.434 70.673 29.215 1.00 79.48 464 GLY X CA 1
ATOM 2911 C C . GLY A 1 373 ? 13.790 70.438 28.575 1.00 80.10 464 GLY X C 1
ATOM 2912 O O . GLY A 1 373 ? 14.381 71.346 27.993 1.00 80.38 464 GLY X O 1
ATOM 2913 N N . GLU A 1 374 ? 14.276 69.206 28.701 1.00 80.64 465 GLU X N 1
ATOM 2914 C CA . GLU A 1 374 ? 15.593 68.802 28.219 1.00 81.16 465 GLU X CA 1
ATOM 2915 C C . GLU A 1 374 ? 15.640 68.796 26.685 1.00 80.88 465 GLU X C 1
ATOM 2916 O O . GLU A 1 374 ? 14.610 68.601 26.029 1.00 81.18 465 GLU X O 1
ATOM 2922 N N . GLU A 1 375 ? 16.835 69.010 26.131 1.00 80.16 466 GLU X N 1
ATOM 2923 C CA . GLU A 1 375 ? 17.065 69.093 24.677 1.00 79.30 466 GLU X CA 1
ATOM 2924 C C . GLU A 1 375 ? 16.306 68.014 23.883 1.00 78.50 466 GLU X C 1
ATOM 2925 O O . GLU A 1 375 ? 16.677 66.839 23.903 1.00 78.37 466 GLU X O 1
ATOM 2931 N N . GLY A 1 376 ? 15.240 68.420 23.197 1.00 77.71 467 GLY X N 1
ATOM 2932 C CA . GLY A 1 376 ? 14.467 67.505 22.352 1.00 76.79 467 GLY X CA 1
ATOM 2933 C C . GLY A 1 376 ? 13.020 67.279 22.763 1.00 76.24 467 GLY X C 1
ATOM 2934 O O . GLY A 1 376 ? 12.273 66.595 22.060 1.00 75.80 467 GLY X O 1
ATOM 2935 N N . PHE A 1 377 ? 12.623 67.855 23.898 1.00 75.85 468 PHE X N 1
ATOM 2936 C CA . PHE A 1 377 ? 11.262 67.701 24.422 1.00 75.31 468 PHE X CA 1
ATOM 2937 C C . PHE A 1 377 ? 10.604 69.031 24.843 1.00 74.93 468 PHE X C 1
ATOM 2938 O O . PHE A 1 377 ? 9.687 69.043 25.667 1.00 75.31 468 PHE X O 1
ATOM 2946 N N . ASP A 1 378 ? 11.072 70.144 24.282 1.00 74.10 469 ASP X N 1
ATOM 2947 C CA . ASP A 1 378 ? 10.468 71.449 24.543 1.00 73.22 469 ASP X CA 1
ATOM 2948 C C . ASP A 1 378 ? 9.016 71.519 24.086 1.00 72.71 469 ASP X C 1
ATOM 2949 O O . ASP A 1 378 ? 8.725 71.416 22.895 1.00 72.54 469 ASP X O 1
ATOM 2954 N N . GLY A 1 379 ? 8.109 71.690 25.042 1.00 72.35 470 GLY X N 1
ATOM 2955 C CA . GLY A 1 379 ? 6.686 71.817 24.740 1.00 72.33 470 GLY X CA 1
ATOM 2956 C C . GLY A 1 379 ? 6.029 70.485 24.443 1.00 72.51 470 GLY X C 1
ATOM 2957 O O . GLY A 1 379 ? 4.891 70.434 23.967 1.00 72.90 470 GLY X O 1
ATOM 2958 N N . ALA A 1 380 ? 6.753 69.405 24.725 1.00 72.11 471 ALA X N 1
ATOM 2959 C CA . ALA A 1 380 ? 6.234 68.057 24.583 1.00 71.59 471 ALA X CA 1
ATOM 2960 C C . ALA A 1 380 ? 5.188 67.751 25.656 1.00 71.67 471 ALA X C 1
ATOM 2961 O O . ALA A 1 380 ? 4.259 66.977 25.420 1.00 72.06 471 ALA X O 1
ATOM 2963 N N . LEU A 1 381 ? 5.342 68.368 26.827 1.00 71.43 472 LEU X N 1
ATOM 2964 C CA . LEU A 1 381 ? 4.410 68.202 27.942 1.00 71.33 472 LEU X CA 1
ATOM 2965 C C . LEU A 1 381 ? 3.002 68.710 27.599 1.00 71.52 472 LEU X C 1
ATOM 2966 O O . LEU A 1 381 ? 2.016 68.283 28.201 1.00 71.36 472 LEU X O 1
ATOM 2971 N N . ASP A 1 382 ? 2.919 69.610 26.620 1.00 71.90 473 ASP X N 1
ATOM 2972 C CA . ASP A 1 382 ? 1.642 70.144 26.141 1.00 72.39 473 ASP X CA 1
ATOM 2973 C C . ASP A 1 382 ? 0.901 69.145 25.262 1.00 72.61 473 ASP X C 1
ATOM 2974 O O . ASP A 1 382 ? -0.313 69.248 25.088 1.00 72.87 473 ASP X O 1
ATOM 2979 N N . LEU A 1 383 ? 1.638 68.186 24.706 1.00 72.68 474 LEU X N 1
ATOM 2980 C CA . LEU A 1 383 ? 1.063 67.172 23.826 1.00 72.77 474 LEU X CA 1
ATOM 2981 C C . LEU A 1 383 ? 0.367 66.062 24.601 1.00 72.83 474 LEU X C 1
ATOM 2982 O O . LEU A 1 383 ? -0.580 65.460 24.100 1.00 73.07 474 LEU X O 1
ATOM 2987 N N . PHE A 1 384 ? 0.845 65.792 25.814 1.00 72.74 475 PHE X N 1
ATOM 2988 C CA . PHE A 1 384 ? 0.243 64.782 26.685 1.00 73.01 475 PHE X CA 1
ATOM 2989 C C . PHE A 1 384 ? -1.229 65.088 26.971 1.00 73.53 475 PHE X C 1
ATOM 2990 O O . PHE A 1 384 ? -1.615 66.255 26.975 1.00 73.91 475 PHE X O 1
ATOM 2998 N N . PRO A 1 385 ? -2.053 64.046 27.210 1.00 74.20 476 PRO X N 1
ATOM 2999 C CA . PRO A 1 385 ? -3.506 64.227 27.280 1.00 74.83 476 PRO X CA 1
ATOM 3000 C C . PRO A 1 385 ? -3.970 65.123 28.426 1.00 75.22 476 PRO X C 1
ATOM 3001 O O . PRO A 1 385 ? -3.256 65.300 29.418 1.00 74.99 476 PRO X O 1
ATOM 3005 N N . GLN A 1 386 ? -5.179 65.655 28.264 1.00 75.79 477 GLN X N 1
ATOM 3006 C CA . GLN A 1 386 ? -5.814 66.599 29.191 1.00 76.46 477 GLN X CA 1
ATOM 3007 C C . GLN A 1 386 ? -5.573 66.299 30.677 1.00 76.76 477 GLN X C 1
ATOM 3008 O O . GLN A 1 386 ? -5.381 67.218 31.474 1.00 76.71 477 GLN X O 1
ATOM 3014 N N . ASN A 1 387 ? -5.579 65.017 31.036 1.00 77.16 478 ASN X N 1
ATOM 3015 C CA . ASN A 1 387 ? -5.369 64.601 32.420 1.00 77.59 478 ASN X CA 1
ATOM 3016 C C . ASN A 1 387 ? -4.612 63.277 32.508 1.00 77.83 478 ASN X C 1
ATOM 3017 O O . ASN A 1 387 ? -5.156 62.216 32.194 1.00 77.80 478 ASN X O 1
ATOM 3022 N N . TYR A 1 388 ? -3.361 63.359 32.959 1.00 77.99 479 TYR X N 1
ATOM 3023 C CA . TYR A 1 388 ? -2.396 62.260 32.869 1.00 77.80 479 TYR X CA 1
ATOM 3024 C C . TYR A 1 388 ? -1.625 62.095 34.183 1.00 77.60 479 TYR X C 1
ATOM 3025 O O . TYR A 1 388 ? -1.494 63.054 34.943 1.00 77.69 479 TYR X O 1
ATOM 3034 N N . SER A 1 389 ? -1.125 60.886 34.456 1.00 77.56 480 SER X N 1
ATOM 3035 C CA . SER A 1 389 ? -0.281 60.651 35.643 1.00 77.91 480 SER X CA 1
ATOM 3036 C C . SER A 1 389 ? 0.802 59.576 35.463 1.00 78.22 480 SER X C 1
ATOM 3037 O O . SER A 1 389 ? 0.987 59.030 34.376 1.00 78.02 480 SER X O 1
ATOM 3040 N N . THR A 1 390 ? 1.513 59.292 36.551 1.00 78.73 481 THR X N 1
ATOM 3041 C CA . THR A 1 390 ? 2.545 58.260 36.584 1.00 79.10 481 THR X CA 1
ATOM 3042 C C . THR A 1 390 ? 1.938 56.908 36.967 1.00 79.09 481 THR X C 1
ATOM 3043 O O . THR A 1 390 ? 2.103 55.922 36.237 1.00 78.98 481 THR X O 1
ATOM 3047 N N . LYS A 1 391 ? 1.230 56.883 38.102 1.00 78.84 482 LYS X N 1
ATOM 3048 C CA . LYS A 1 391 ? 0.669 55.651 38.679 1.00 78.12 482 LYS X CA 1
ATOM 3049 C C . LYS A 1 391 ? -0.085 54.795 37.656 1.00 78.13 482 LYS X C 1
ATOM 3050 O O . LYS A 1 391 ? 0.331 53.672 37.364 1.00 78.42 482 LYS X O 1
ATOM 3056 N N . ALA A 1 392 ? -1.170 55.330 37.101 1.00 77.64 483 ALA X N 1
ATOM 3057 C CA . ALA A 1 392 ? -1.928 54.628 36.067 1.00 76.99 483 ALA X CA 1
ATOM 3058 C C . ALA A 1 392 ? -1.207 54.689 34.721 1.00 76.34 483 ALA X C 1
ATOM 3059 O O . ALA A 1 392 ? -0.854 55.771 34.255 1.00 76.15 483 ALA X O 1
ATOM 3061 N N . VAL A 1 393 ? -0.969 53.525 34.118 1.00 75.97 484 VAL X N 1
ATOM 3062 C CA . VAL A 1 393 ? -0.441 53.451 32.750 1.00 75.42 484 VAL X CA 1
ATOM 3063 C C . VAL A 1 393 ? -1.621 53.403 31.816 1.00 74.99 484 VAL X C 1
ATOM 3064 O O . VAL A 1 393 ? -2.630 52.759 32.113 1.00 75.41 484 VAL X O 1
ATOM 3068 N N . GLU A 1 394 ? -1.500 54.071 30.679 1.00 74.04 485 GLU X N 1
ATOM 3069 C CA . GLU A 1 394 ? -2.583 54.072 29.725 1.00 73.54 485 GLU X CA 1
ATOM 3070 C C . GLU A 1 394 ? -2.131 53.349 28.459 1.00 72.11 485 GLU X C 1
ATOM 3071 O O . GLU A 1 394 ? -1.447 53.928 27.616 1.00 72.19 485 GLU X O 1
ATOM 3077 N N . PRO A 1 395 ? -2.520 52.072 28.318 1.00 70.65 486 PRO X N 1
ATOM 3078 C CA . PRO A 1 395 ? -2.000 51.268 27.216 1.00 69.45 486 PRO X CA 1
ATOM 3079 C C . PRO A 1 395 ? -2.338 51.832 25.840 1.00 68.48 486 PRO X C 1
ATOM 3080 O O . PRO A 1 395 ? -1.621 51.557 24.886 1.00 68.19 486 PRO X O 1
ATOM 3084 N N . GLN A 1 396 ? -3.406 52.621 25.743 1.00 67.95 487 GLN X N 1
ATOM 3085 C CA . GLN A 1 396 ? -3.824 53.208 24.466 1.00 67.87 487 GLN X CA 1
ATOM 3086 C C . GLN A 1 396 ? -2.841 54.242 23.935 1.00 67.68 487 GLN X C 1
ATOM 3087 O O . GLN A 1 396 ? -2.758 54.457 22.729 1.00 67.24 487 GLN X O 1
ATOM 3093 N N . LEU A 1 397 ? -2.105 54.880 24.844 1.00 67.77 488 LEU X N 1
ATOM 3094 C CA . LEU A 1 397 ? -1.147 55.927 24.494 1.00 67.28 488 LEU X CA 1
ATOM 3095 C C . LEU A 1 397 ? 0.049 55.417 23.696 1.00 67.58 488 LEU X C 1
ATOM 3096 O O . LEU A 1 397 ? 0.832 56.210 23.171 1.00 68.25 488 LEU X O 1
ATOM 3101 N N . SER A 1 398 ? 0.188 54.098 23.610 1.00 67.53 489 SER X N 1
ATOM 3102 C CA . SER A 1 398 ? 1.254 53.475 22.840 1.00 67.87 489 SER X CA 1
ATOM 3103 C C . SER A 1 398 ? 0.680 52.410 21.928 1.00 68.40 489 SER X C 1
ATOM 3104 O O . SER A 1 398 ? -0.213 51.667 22.330 1.00 69.33 489 SER X O 1
ATOM 3107 N N . GLY A 1 399 ? 1.198 52.328 20.707 1.00 68.31 490 GLY X N 1
ATOM 3108 C CA . GLY A 1 399 ? 0.752 51.313 19.765 1.00 68.25 490 GLY X CA 1
ATOM 3109 C C . GLY A 1 399 ? 1.015 49.922 20.304 1.00 69.14 490 GLY X C 1
ATOM 3110 O O . GLY A 1 399 ? 0.084 49.135 20.491 1.00 69.35 490 GLY X O 1
ATOM 3111 N N . LYS A 1 400 ? 2.284 49.631 20.580 1.00 69.59 491 LYS X N 1
ATOM 3112 C CA . LYS A 1 400 ? 2.690 48.299 21.033 1.00 70.19 491 LYS X CA 1
ATOM 3113 C C . LYS A 1 400 ? 2.000 47.871 22.329 1.00 70.79 491 LYS X C 1
ATOM 3114 O O . LYS A 1 400 ? 1.489 46.749 22.426 1.00 71.16 491 LYS X O 1
ATOM 3120 N N . MET A 1 401 ? 1.971 48.777 23.307 1.00 71.03 492 MET X N 1
ATOM 3121 C CA . MET A 1 401 ? 1.325 48.517 24.591 1.00 70.77 492 MET X CA 1
ATOM 3122 C C . MET A 1 401 ? -0.153 48.206 24.422 1.00 70.08 492 MET X C 1
ATOM 3123 O O . MET A 1 401 ? -0.686 47.387 25.155 1.00 70.02 492 MET X O 1
ATOM 3128 N N . LEU A 1 402 ? -0.805 48.859 23.460 1.00 69.48 493 LEU X N 1
ATOM 3129 C CA . LEU A 1 402 ? -2.211 48.607 23.181 1.00 68.77 493 LEU X CA 1
ATOM 3130 C C . LEU A 1 402 ? -2.360 47.176 22.707 1.00 69.25 493 LEU X C 1
ATOM 3131 O O . LEU A 1 402 ? -3.065 46.380 23.321 1.00 69.82 493 LEU X O 1
ATOM 3136 N N . VAL A 1 403 ? -1.671 46.848 21.622 1.00 69.12 494 VAL X N 1
ATOM 3137 C CA . VAL A 1 403 ? -1.669 45.492 21.098 1.00 69.53 494 VAL X CA 1
ATOM 3138 C C . VAL A 1 403 ? -1.326 44.446 22.183 1.00 70.40 494 VAL X C 1
ATOM 3139 O O . VAL A 1 403 ? -1.987 43.400 22.270 1.00 71.14 494 VAL X O 1
ATOM 3143 N N . LEU A 1 404 ? -0.321 44.736 23.014 1.00 69.84 495 LEU X N 1
ATOM 3144 C CA . LEU A 1 404 ? 0.011 43.870 24.148 1.00 69.76 495 LEU X CA 1
ATOM 3145 C C . LEU A 1 404 ? -1.225 43.642 25.013 1.00 69.73 495 LEU X C 1
ATOM 3146 O O . LEU A 1 404 ? -1.616 42.497 25.261 1.00 70.26 495 LEU X O 1
ATOM 3151 N N . ASP A 1 405 ? -1.827 44.746 25.457 1.00 68.83 496 ASP X N 1
ATOM 3152 C CA . ASP A 1 405 ? -3.056 44.742 26.235 1.00 68.41 496 ASP X CA 1
ATOM 3153 C C . ASP A 1 405 ? -4.062 43.803 25.594 1.00 68.51 496 ASP X C 1
ATOM 3154 O O . ASP A 1 405 ? -4.573 42.883 26.242 1.00 68.43 496 ASP X O 1
ATOM 3159 N N . TYR A 1 406 ? -4.316 44.035 24.308 1.00 68.36 497 TYR X N 1
ATOM 3160 C CA . TYR A 1 406 ? -5.260 43.246 23.531 1.00 68.61 497 TYR X CA 1
ATOM 3161 C C . TYR A 1 406 ? -4.943 41.754 23.576 1.00 68.54 497 TYR X C 1
ATOM 3162 O O . TYR A 1 406 ? -5.830 40.930 23.827 1.00 68.24 497 TYR X O 1
ATOM 3171 N N . ILE A 1 407 ? -3.683 41.412 23.318 1.00 67.83 498 ILE X N 1
ATOM 3172 C CA . ILE A 1 407 ? -3.287 40.018 23.258 1.00 66.98 498 ILE X CA 1
ATOM 3173 C C . ILE A 1 407 ? -3.576 39.358 24.597 1.00 67.66 498 ILE X C 1
ATOM 3174 O O . ILE A 1 407 ? -4.254 38.322 24.654 1.00 68.70 498 ILE X O 1
ATOM 3179 N N . LEU A 1 408 ? -3.109 39.983 25.674 1.00 66.50 499 LEU X N 1
ATOM 3180 C CA . LEU A 1 408 ? -3.326 39.433 27.002 1.00 65.41 499 LEU X CA 1
ATOM 3181 C C . LEU A 1 408 ? -4.812 39.316 27.321 1.00 65.50 499 LEU X C 1
ATOM 3182 O O . LEU A 1 408 ? -5.250 38.276 27.809 1.00 65.75 499 LEU X O 1
ATOM 3187 N N . ALA A 1 409 ? -5.588 40.358 27.021 1.00 65.36 500 ALA X N 1
ATOM 3188 C CA . ALA A 1 409 ? -7.027 40.333 27.297 1.00 65.76 500 ALA X CA 1
ATOM 3189 C C . ALA A 1 409 ? -7.722 39.213 26.532 1.00 66.60 500 ALA X C 1
ATOM 3190 O O . ALA A 1 409 ? -8.500 38.456 27.116 1.00 66.98 500 ALA X O 1
ATOM 3192 N N . MET A 1 410 ? -7.420 39.101 25.238 1.00 67.42 501 MET X N 1
ATOM 3193 C CA . MET A 1 410 ? -7.967 38.039 24.393 1.00 67.67 501 MET X CA 1
ATOM 3194 C C . MET A 1 410 ? -7.536 36.677 24.875 1.00 68.11 501 MET X C 1
ATOM 3195 O O . MET A 1 410 ? -8.360 35.775 24.989 1.00 68.89 501 MET X O 1
ATOM 3200 N N . THR A 1 411 ? -6.245 36.535 25.166 1.00 68.08 502 THR X N 1
ATOM 3201 C CA . THR A 1 411 ? -5.696 35.267 25.645 1.00 68.34 502 THR X CA 1
ATOM 3202 C C . THR A 1 411 ? -6.385 34.798 26.929 1.00 68.91 502 THR X C 1
ATOM 3203 O O . THR A 1 411 ? -6.698 33.617 27.076 1.00 68.31 502 THR X O 1
ATOM 3207 N N . ARG A 1 412 ? -6.643 35.737 27.835 1.00 70.20 503 ARG X N 1
ATOM 3208 C CA . ARG A 1 412 ? -7.214 35.409 29.130 1.00 71.72 503 ARG X CA 1
ATOM 3209 C C . ARG A 1 412 ? -8.652 34.909 29.046 1.00 71.56 503 ARG X C 1
ATOM 3210 O O . ARG A 1 412 ? -9.048 34.061 29.845 1.00 72.22 503 ARG X O 1
ATOM 3218 N N . THR A 1 413 ? -9.423 35.406 28.080 1.00 71.14 504 THR X N 1
ATOM 3219 C CA . THR A 1 413 ? -10.843 35.034 27.976 1.00 71.15 504 THR X CA 1
ATOM 3220 C C . THR A 1 413 ? -11.152 33.958 26.930 1.00 70.57 504 THR X C 1
ATOM 3221 O O . THR A 1 413 ? -12.244 33.404 26.909 1.00 70.94 504 THR X O 1
ATOM 3225 N N . THR A 1 414 ? -10.182 33.656 26.082 1.00 70.11 505 THR X N 1
ATOM 3226 C CA . THR A 1 414 ? -10.398 32.829 24.904 1.00 70.15 505 THR X CA 1
ATOM 3227 C C . THR A 1 414 ? -9.713 31.469 25.037 1.00 69.67 505 THR X C 1
ATOM 3228 O O . THR A 1 414 ? -10.090 30.495 24.382 1.00 69.00 505 THR X O 1
ATOM 3232 N N . THR A 1 415 ? -8.703 31.424 25.897 1.00 69.78 506 THR X N 1
ATOM 3233 C CA . THR A 1 415 ? -7.917 30.226 26.139 1.00 70.24 506 THR X CA 1
ATOM 3234 C C . THR A 1 415 ? -7.612 30.163 27.611 1.00 70.80 506 THR X C 1
ATOM 3235 O O . THR A 1 415 ? -7.924 31.093 28.356 1.00 71.00 506 THR X O 1
ATOM 3239 N N . SER A 1 416 ? -6.988 29.068 28.025 1.00 71.50 507 SER X N 1
ATOM 3240 C CA . SER A 1 416 ? -6.380 28.998 29.344 1.00 72.03 507 SER X CA 1
ATOM 3241 C C . SER A 1 416 ? -4.868 28.864 29.164 1.00 71.13 507 SER X C 1
ATOM 3242 O O . SER A 1 416 ? -4.224 28.001 29.766 1.00 70.96 507 SER X O 1
ATOM 3245 N N . ASP A 1 417 ? -4.314 29.724 28.317 1.00 70.02 508 ASP X N 1
ATOM 3246 C CA . ASP A 1 417 ? -2.883 29.740 28.074 1.00 69.86 508 ASP X CA 1
ATOM 3247 C C . ASP A 1 417 ? -2.190 30.688 29.046 1.00 68.97 508 ASP X C 1
ATOM 3248 O O . ASP A 1 417 ? -2.766 31.694 29.460 1.00 67.87 508 ASP X O 1
ATOM 3253 N N . LYS A 1 418 ? -0.962 30.350 29.428 1.00 68.39 509 LYS X N 1
ATOM 3254 C CA . LYS A 1 418 ? -0.144 31.265 30.210 1.00 68.13 509 LYS X CA 1
ATOM 3255 C C . LYS A 1 418 ? 0.787 32.026 29.258 1.00 68.52 509 LYS X C 1
ATOM 3256 O O . LYS A 1 418 ? 1.032 31.583 28.127 1.00 68.79 509 LYS X O 1
ATOM 3262 N N . VAL A 1 419 ? 1.283 33.178 29.698 1.00 67.74 510 VAL X N 1
ATOM 3263 C CA . VAL A 1 419 ? 2.071 34.028 28.812 1.00 67.28 510 VAL X CA 1
ATOM 3264 C C . VAL A 1 419 ? 3.393 34.468 29.442 1.00 66.74 510 VAL X C 1
ATOM 3265 O O . VAL A 1 419 ? 3.444 34.821 30.620 1.00 67.09 510 VAL X O 1
ATOM 3269 N N . VAL A 1 420 ? 4.455 34.434 28.644 1.00 65.70 511 VAL X N 1
ATOM 3270 C CA . VAL A 1 420 ? 5.738 35.007 29.027 1.00 65.05 511 VAL X CA 1
ATOM 3271 C C . VAL A 1 420 ? 5.841 36.397 28.386 1.00 65.26 511 VAL X C 1
ATOM 3272 O O . VAL A 1 420 ? 5.637 36.523 27.179 1.00 65.59 511 VAL X O 1
ATOM 3276 N N . LEU A 1 421 ? 6.125 37.428 29.189 1.00 65.08 512 LEU X N 1
ATOM 3277 C CA . LEU A 1 421 ? 6.429 38.770 28.661 1.00 65.90 512 LEU X CA 1
ATOM 3278 C C . LEU A 1 421 ? 7.907 39.085 28.752 1.00 66.06 512 LEU X C 1
ATOM 3279 O O . LEU A 1 421 ? 8.521 38.953 29.815 1.00 67.06 512 LEU X O 1
ATOM 3284 N N . VAL A 1 422 ? 8.484 39.513 27.640 1.00 65.96 513 VAL X N 1
ATOM 3285 C CA . VAL A 1 422 ? 9.915 39.779 27.600 1.00 65.93 513 VAL X CA 1
ATOM 3286 C C . VAL A 1 422 ? 10.183 41.205 27.161 1.00 65.57 513 VAL X C 1
ATOM 3287 O O . VAL A 1 422 ? 9.615 41.669 26.170 1.00 66.77 513 VAL X O 1
ATOM 3291 N N . SER A 1 423 ? 11.049 41.896 27.887 1.00 64.07 514 SER X N 1
ATOM 3292 C CA . SER A 1 423 ? 11.517 43.195 27.440 1.00 64.08 514 SER X CA 1
ATOM 3293 C C . SER A 1 423 ? 13.002 43.368 27.720 1.00 63.94 514 SER X C 1
ATOM 3294 O O . SER A 1 423 ? 13.523 42.849 28.702 1.00 63.95 514 SER X O 1
ATOM 3297 N N . ASN A 1 424 ? 13.679 44.109 26.851 1.00 63.82 515 ASN X N 1
ATOM 3298 C CA . ASN A 1 424 ? 15.080 44.443 27.071 1.00 64.02 515 ASN X CA 1
ATOM 3299 C C . ASN A 1 424 ? 15.262 45.465 28.189 1.00 64.06 515 ASN X C 1
ATOM 3300 O O . ASN A 1 424 ? 16.375 45.663 28.658 1.00 64.96 515 ASN X O 1
ATOM 3305 N N . TYR A 1 425 ? 14.176 46.111 28.617 1.00 63.78 516 TYR X N 1
ATOM 3306 C CA . TYR A 1 425 ? 14.282 47.241 29.550 1.00 63.37 516 TYR X CA 1
ATOM 3307 C C . TYR A 1 425 ? 13.516 47.071 30.870 1.00 63.63 516 TYR X C 1
ATOM 3308 O O . TYR A 1 425 ? 12.310 46.818 30.877 1.00 64.27 516 TYR X O 1
ATOM 3317 N N . THR A 1 426 ? 14.241 47.209 31.977 1.00 63.62 517 THR X N 1
ATOM 3318 C CA . THR A 1 426 ? 13.675 47.160 33.323 1.00 63.77 517 THR X CA 1
ATOM 3319 C C . THR A 1 426 ? 12.446 48.061 33.455 1.00 63.52 517 THR X C 1
ATOM 3320 O O . THR A 1 426 ? 11.389 47.608 33.890 1.00 63.72 517 THR X O 1
ATOM 3324 N N . GLN A 1 427 ? 12.587 49.325 33.059 1.00 62.97 518 GLN X N 1
ATOM 3325 C CA . GLN A 1 427 ? 11.527 50.315 33.225 1.00 62.50 518 GLN X CA 1
ATOM 3326 C C . GLN A 1 427 ? 10.280 49.954 32.425 1.00 62.34 518 GLN X C 1
ATOM 3327 O O . GLN A 1 427 ? 9.165 50.323 32.809 1.00 62.84 518 GLN X O 1
ATOM 3333 N N . THR A 1 428 ? 10.467 49.248 31.313 1.00 61.16 519 THR X N 1
ATOM 3334 C CA . THR A 1 428 ? 9.339 48.749 30.543 1.00 61.03 519 THR X CA 1
ATOM 3335 C C . THR A 1 428 ? 8.638 47.641 31.322 1.00 61.65 519 THR X C 1
ATOM 3336 O O . THR A 1 428 ? 7.407 47.605 31.397 1.00 61.82 519 THR X O 1
ATOM 3340 N N . LEU A 1 429 ? 9.420 46.750 31.919 1.00 61.97 520 LEU X N 1
ATOM 3341 C CA . LEU A 1 429 ? 8.849 45.705 32.747 1.00 62.76 520 LEU X CA 1
ATOM 3342 C C . LEU A 1 429 ? 8.065 46.325 33.893 1.00 63.83 520 LEU X C 1
ATOM 3343 O O . LEU A 1 429 ? 7.009 45.820 34.272 1.00 64.36 520 LEU X O 1
ATOM 3348 N N . ASP A 1 430 ? 8.578 47.433 34.421 1.00 64.75 521 ASP X N 1
ATOM 3349 C CA . ASP A 1 430 ? 7.904 48.166 35.484 1.00 65.67 521 ASP X CA 1
ATOM 3350 C C . ASP A 1 430 ? 6.517 48.631 35.037 1.00 66.26 521 ASP X C 1
ATOM 3351 O O . ASP A 1 430 ? 5.595 48.695 35.848 1.00 66.89 521 ASP X O 1
ATOM 3356 N N . LEU A 1 431 ? 6.368 48.947 33.753 1.00 66.50 522 LEU X N 1
ATOM 3357 C CA . LEU A 1 431 ? 5.059 49.307 33.216 1.00 67.65 522 LEU X CA 1
ATOM 3358 C C . LEU A 1 431 ? 4.150 48.089 33.084 1.00 68.48 522 LEU X C 1
ATOM 3359 O O . LEU A 1 431 ? 2.944 48.185 33.314 1.00 68.56 522 LEU X O 1
ATOM 3364 N N . PHE A 1 432 ? 4.734 46.951 32.707 1.00 69.44 523 PHE X N 1
ATOM 3365 C CA . PHE A 1 432 ? 3.995 45.692 32.616 1.00 70.14 523 PHE X CA 1
ATOM 3366 C C . PHE A 1 432 ? 3.421 45.316 33.981 1.00 70.34 523 PHE X C 1
ATOM 3367 O O . PHE A 1 432 ? 2.285 44.838 34.075 1.00 70.34 523 PHE X O 1
ATOM 3375 N N . GLU A 1 433 ? 4.216 45.533 35.030 1.00 70.18 524 GLU X N 1
ATOM 3376 C CA . GLU A 1 433 ? 3.800 45.246 36.398 1.00 70.32 524 GLU X CA 1
ATOM 3377 C C . GLU A 1 433 ? 2.605 46.107 36.767 1.00 70.22 524 GLU X C 1
ATOM 3378 O O . GLU A 1 433 ? 1.729 45.670 37.509 1.00 70.36 524 GLU X O 1
ATOM 3384 N N . LYS A 1 434 ? 2.579 47.332 36.241 1.00 70.26 525 LYS X N 1
ATOM 3385 C CA . LYS A 1 434 ? 1.502 48.275 36.525 1.00 69.82 525 LYS X CA 1
ATOM 3386 C C . LYS A 1 434 ? 0.256 47.879 35.755 1.00 69.22 525 LYS X C 1
ATOM 3387 O O . LYS A 1 434 ? -0.838 47.835 36.314 1.00 69.24 525 LYS X O 1
ATOM 3393 N N . LEU A 1 435 ? 0.439 47.568 34.476 1.00 69.11 526 LEU X N 1
ATOM 3394 C CA . LEU A 1 435 ? -0.633 47.047 33.631 1.00 68.64 526 LEU X CA 1
ATOM 3395 C C . LEU A 1 435 ? -1.310 45.843 34.289 1.00 68.58 526 LEU X C 1
ATOM 3396 O O . LEU A 1 435 ? -2.537 45.806 34.424 1.00 68.49 526 LEU X O 1
ATOM 3401 N N . CYS A 1 436 ? -0.497 44.880 34.720 1.00 68.28 527 CYS X N 1
ATOM 3402 C CA . CYS A 1 436 ? -0.997 43.647 35.310 1.00 68.02 527 CYS X CA 1
ATOM 3403 C C . CYS A 1 436 ? -1.828 43.889 36.554 1.00 68.94 527 CYS X C 1
ATOM 3404 O O . CYS A 1 436 ? -2.866 43.260 36.739 1.00 69.28 527 CYS X O 1
ATOM 3407 N N . ARG A 1 437 ? -1.370 44.808 37.396 1.00 70.22 528 ARG X N 1
ATOM 3408 C CA . ARG A 1 437 ? -2.066 45.146 38.633 1.00 71.65 528 ARG X CA 1
ATOM 3409 C C . ARG A 1 437 ? -3.424 45.774 38.331 1.00 71.10 528 ARG X C 1
ATOM 3410 O O . ARG A 1 437 ? -4.431 45.434 38.956 1.00 71.18 528 ARG X O 1
ATOM 3418 N N . ASN A 1 438 ? -3.433 46.678 37.355 1.00 70.92 529 ASN X N 1
ATOM 3419 C CA . ASN A 1 438 ? -4.642 47.351 36.895 1.00 70.47 529 ASN X CA 1
ATOM 3420 C C . ASN A 1 438 ? -5.635 46.389 36.227 1.00 69.74 529 ASN X C 1
ATOM 3421 O O . ASN A 1 438 ? -6.837 46.471 36.474 1.00 69.76 529 ASN X O 1
ATOM 3426 N N . ARG A 1 439 ? -5.127 45.478 35.398 1.00 68.43 530 ARG X N 1
ATOM 3427 C CA . ARG A 1 439 ? -5.964 44.488 34.717 1.00 67.25 530 ARG X CA 1
ATOM 3428 C C . ARG A 1 439 ? -6.312 43.293 35.602 1.00 66.48 530 ARG X C 1
ATOM 3429 O O . ARG A 1 439 ? -7.054 42.406 35.186 1.00 66.13 530 ARG X O 1
ATOM 3437 N N . ARG A 1 440 ? -5.769 43.275 36.815 1.00 66.29 531 ARG X N 1
ATOM 3438 C CA . ARG A 1 440 ? -5.957 42.179 37.782 1.00 66.68 531 ARG X CA 1
ATOM 3439 C C . ARG A 1 440 ? -5.415 40.833 37.285 1.00 66.02 531 ARG X C 1
ATOM 3440 O O . ARG A 1 440 ? -5.972 39.789 37.607 1.00 65.89 531 ARG X O 1
ATOM 3448 N N . TYR A 1 441 ? -4.340 40.854 36.499 1.00 65.79 532 TYR X N 1
ATOM 3449 C CA . TYR A 1 441 ? -3.631 39.621 36.176 1.00 65.70 532 TYR X CA 1
ATOM 3450 C C . TYR A 1 441 ? -2.624 39.340 37.275 1.00 65.90 532 TYR X C 1
ATOM 3451 O O . TYR A 1 441 ? -1.904 40.240 37.700 1.00 65.80 532 TYR X O 1
ATOM 3460 N N . LEU A 1 442 ? -2.583 38.095 37.742 1.00 66.50 533 LEU X N 1
ATOM 3461 C CA . LEU A 1 442 ? -1.521 37.648 38.647 1.00 66.94 533 LEU X CA 1
ATOM 3462 C C . LEU A 1 442 ? -0.276 37.310 37.830 1.00 67.53 533 LEU X C 1
ATOM 3463 O O . LEU A 1 442 ? -0.392 36.819 36.703 1.00 67.60 533 LEU X O 1
ATOM 3468 N N . TYR A 1 443 ? 0.906 37.565 38.390 1.00 68.04 534 TYR X N 1
ATOM 3469 C CA . TYR A 1 443 ? 2.158 37.377 37.649 1.00 68.70 534 TYR X CA 1
ATOM 3470 C C . TYR A 1 443 ? 3.372 37.138 38.538 1.00 69.60 534 TYR X C 1
ATOM 3471 O O . TYR A 1 443 ? 3.333 37.384 39.743 1.00 70.16 534 TYR X O 1
ATOM 3480 N N . VAL A 1 444 ? 4.456 36.673 37.921 1.00 70.47 535 VAL X N 1
ATOM 3481 C CA . VAL A 1 444 ? 5.775 36.646 38.557 1.00 71.12 535 VAL X CA 1
ATOM 3482 C C . VAL A 1 444 ? 6.789 37.356 37.668 1.00 71.71 535 VAL X C 1
ATOM 3483 O O . VAL A 1 444 ? 6.693 37.289 36.440 1.00 72.16 535 VAL X O 1
ATOM 3487 N N . ARG A 1 445 ? 7.747 38.040 38.293 1.00 72.17 536 ARG X N 1
ATOM 3488 C CA . ARG A 1 445 ? 8.803 38.733 37.565 1.00 72.28 536 ARG X CA 1
ATOM 3489 C C . ARG A 1 445 ? 10.164 38.184 37.930 1.00 73.42 536 ARG X C 1
ATOM 3490 O O . ARG A 1 445 ? 10.577 38.266 39.086 1.00 73.17 536 ARG X O 1
ATOM 3498 N N . LEU A 1 446 ? 10.854 37.632 36.933 1.00 75.52 537 LEU X N 1
ATOM 3499 C CA . LEU A 1 446 ? 12.233 37.205 37.101 1.00 78.05 537 LEU X CA 1
ATOM 3500 C C . LEU A 1 446 ? 13.151 38.431 37.147 1.00 80.56 537 LEU X C 1
ATOM 3501 O O . LEU A 1 446 ? 13.419 39.067 36.123 1.00 80.92 537 LEU X O 1
ATOM 3506 N N . ASP A 1 447 ? 13.622 38.737 38.355 1.00 83.44 538 ASP X N 1
ATOM 3507 C CA . ASP A 1 447 ? 14.417 39.927 38.652 1.00 86.41 538 ASP X CA 1
ATOM 3508 C C . ASP A 1 447 ? 15.818 39.895 38.043 1.00 87.56 538 ASP X C 1
ATOM 3509 O O . ASP A 1 447 ? 16.065 40.451 36.962 1.00 87.64 538 ASP X O 1
ATOM 3514 N N . GLY A 1 448 ? 16.719 39.228 38.764 1.00 88.38 539 GLY X N 1
ATOM 3515 C CA . GLY A 1 448 ? 18.155 39.401 38.600 1.00 89.45 539 GLY X CA 1
ATOM 3516 C C . GLY A 1 448 ? 18.751 39.616 39.977 1.00 90.20 539 GLY X C 1
ATOM 3517 O O . GLY A 1 448 ? 19.900 39.248 40.226 1.00 90.65 539 GLY X O 1
ATOM 3518 N N . THR A 1 449 ? 17.959 40.218 40.869 1.00 90.77 540 THR X N 1
ATOM 3519 C CA . THR A 1 449 ? 18.269 40.298 42.310 1.00 90.84 540 THR X CA 1
ATOM 3520 C C . THR A 1 449 ? 17.835 38.992 42.983 1.00 90.30 540 THR X C 1
ATOM 3521 O O . THR A 1 449 ? 18.170 38.724 44.140 1.00 90.02 540 THR X O 1
ATOM 3525 N N . MET A 1 450 ? 17.079 38.197 42.230 1.00 90.08 541 MET X N 1
ATOM 3526 C CA . MET A 1 450 ? 16.518 36.933 42.681 1.00 89.21 541 MET X CA 1
ATOM 3527 C C . MET A 1 450 ? 17.609 35.936 43.050 1.00 87.93 541 MET X C 1
ATOM 3528 O O . MET A 1 450 ? 18.495 35.652 42.238 1.00 87.86 541 MET X O 1
ATOM 3533 N N . SER A 1 451 ? 17.532 35.403 44.268 1.00 86.39 542 SER X N 1
ATOM 3534 C CA . SER A 1 451 ? 18.457 34.364 44.719 1.00 85.08 542 SER X CA 1
ATOM 3535 C C . SER A 1 451 ? 18.321 33.097 43.870 1.00 84.29 542 SER X C 1
ATOM 3536 O O . SER A 1 451 ? 17.346 32.938 43.134 1.00 84.30 542 SER X O 1
ATOM 3539 N N . ILE A 1 452 ? 19.304 32.206 43.977 1.00 83.25 543 ILE X N 1
ATOM 3540 C CA . ILE A 1 452 ? 19.333 30.962 43.202 1.00 81.64 543 ILE X CA 1
ATOM 3541 C C . ILE A 1 452 ? 18.107 30.100 43.508 1.00 81.20 543 ILE X C 1
ATOM 3542 O O . ILE A 1 452 ? 17.476 29.556 42.597 1.00 80.80 543 ILE X O 1
ATOM 3547 N N . LYS A 1 453 ? 17.775 30.007 44.796 1.00 80.85 544 LYS X N 1
ATOM 3548 C CA . LYS A 1 453 ? 16.673 29.177 45.290 1.00 80.61 544 LYS X CA 1
ATOM 3549 C C . LYS A 1 453 ? 15.331 29.705 44.786 1.00 79.89 544 LYS X C 1
ATOM 3550 O O . LYS A 1 453 ? 14.541 28.966 44.197 1.00 79.76 544 LYS X O 1
ATOM 3556 N N . LYS A 1 454 ? 15.095 30.993 45.023 1.00 79.20 545 LYS X N 1
ATOM 3557 C CA . LYS A 1 454 ? 13.873 31.675 44.620 1.00 79.16 545 LYS X CA 1
ATOM 3558 C C . LYS A 1 454 ? 13.668 31.654 43.097 1.00 78.47 545 LYS X C 1
ATOM 3559 O O . LYS A 1 454 ? 12.531 31.578 42.632 1.00 78.73 545 LYS X O 1
ATOM 3565 N N . ARG A 1 455 ? 14.765 31.715 42.337 1.00 77.45 546 ARG X N 1
ATOM 3566 C CA . ARG A 1 455 ? 14.736 31.569 40.871 1.00 76.23 546 ARG X CA 1
ATOM 3567 C C . ARG A 1 455 ? 14.218 30.206 40.433 1.00 74.53 546 ARG X C 1
ATOM 3568 O O . ARG A 1 455 ? 13.426 30.109 39.503 1.00 73.70 546 ARG X O 1
ATOM 3576 N N . ALA A 1 456 ? 14.691 29.156 41.097 1.00 73.60 547 ALA X N 1
ATOM 3577 C CA . ALA A 1 456 ? 14.228 27.800 40.824 1.00 72.85 547 ALA X CA 1
ATOM 3578 C C . ALA A 1 456 ? 12.761 27.643 41.212 1.00 72.26 547 ALA X C 1
ATOM 3579 O O . ALA A 1 456 ? 11.985 27.025 40.475 1.00 72.40 547 ALA X O 1
ATOM 3581 N N . LYS A 1 457 ? 12.397 28.228 42.359 1.00 71.28 548 LYS X N 1
ATOM 3582 C CA . LYS A 1 457 ? 11.049 28.142 42.922 1.00 70.16 548 LYS X CA 1
ATOM 3583 C C . LYS A 1 457 ? 9.985 28.713 41.991 1.00 68.90 548 LYS X C 1
ATOM 3584 O O . LYS A 1 457 ? 9.085 27.987 41.577 1.00 68.98 548 LYS X O 1
ATOM 3590 N N . ILE A 1 458 ? 10.098 29.995 41.652 1.00 67.55 549 ILE X N 1
ATOM 3591 C CA . ILE A 1 458 ? 9.082 30.663 40.832 1.00 66.92 549 ILE X CA 1
ATOM 3592 C C . ILE A 1 458 ? 8.901 30.058 39.434 1.00 67.49 549 ILE X C 1
ATOM 3593 O O . ILE A 1 458 ? 7.791 30.075 38.893 1.00 67.80 549 ILE X O 1
ATOM 3598 N N . VAL A 1 459 ? 9.981 29.534 38.855 1.00 67.58 550 VAL X N 1
ATOM 3599 C CA . VAL A 1 459 ? 9.908 28.861 37.553 1.00 67.24 550 VAL X CA 1
ATOM 3600 C C . VAL A 1 459 ? 9.097 27.577 37.682 1.00 67.99 550 VAL X C 1
ATOM 3601 O O . VAL A 1 459 ? 8.231 27.289 36.860 1.00 68.05 550 VAL X O 1
ATOM 3605 N N . GLU A 1 460 ? 9.369 26.824 38.738 1.00 68.99 551 GLU X N 1
ATOM 3606 C CA . GLU A 1 460 ? 8.679 25.573 38.961 1.00 69.91 551 GLU X CA 1
ATOM 3607 C C . GLU A 1 460 ? 7.217 25.796 39.323 1.00 69.76 551 GLU X C 1
ATOM 3608 O O . GLU A 1 460 ? 6.363 24.993 38.954 1.00 70.24 551 GLU X O 1
ATOM 3614 N N . ARG A 1 461 ? 6.929 26.883 40.037 1.00 69.59 552 ARG X N 1
ATOM 3615 C CA . ARG A 1 461 ? 5.548 27.249 40.325 1.00 69.70 552 ARG X CA 1
ATOM 3616 C C . ARG A 1 461 ? 4.844 27.519 39.014 1.00 68.96 552 ARG X C 1
ATOM 3617 O O . ARG A 1 461 ? 3.761 26.996 38.780 1.00 69.63 552 ARG X O 1
ATOM 3625 N N . PHE A 1 462 ? 5.486 28.309 38.153 1.00 67.84 553 PHE X N 1
ATOM 3626 C CA . PHE A 1 462 ? 4.879 28.755 36.905 1.00 67.16 553 PHE X CA 1
ATOM 3627 C C . PHE A 1 462 ? 4.595 27.623 35.921 1.00 68.10 553 PHE X C 1
ATOM 3628 O O . PHE A 1 462 ? 3.571 27.625 35.241 1.00 68.53 553 PHE X O 1
ATOM 3636 N N . ASN A 1 463 ? 5.502 26.659 35.848 1.00 69.43 554 ASN X N 1
ATOM 3637 C CA . ASN A 1 463 ? 5.344 25.536 34.941 1.00 70.77 554 ASN X CA 1
ATOM 3638 C C . ASN A 1 463 ? 4.313 24.526 35.401 1.00 72.59 554 ASN X C 1
ATOM 3639 O O . ASN A 1 463 ? 3.823 23.726 34.597 1.00 73.45 554 ASN X O 1
ATOM 3644 N N . ASN A 1 464 ? 3.992 24.563 36.695 1.00 74.06 555 ASN X N 1
ATOM 3645 C CA . ASN A 1 464 ? 2.891 23.789 37.255 1.00 74.89 555 ASN X CA 1
ATOM 3646 C C . ASN A 1 464 ? 1.541 24.317 36.763 1.00 76.16 555 ASN X C 1
ATOM 3647 O O . ASN A 1 464 ? 1.261 25.515 36.899 1.00 76.19 555 ASN X O 1
ATOM 3652 N N . PRO A 1 465 ? 0.708 23.431 36.175 1.00 77.11 556 PRO X N 1
ATOM 3653 C CA . PRO A 1 465 ? -0.622 23.840 35.701 1.00 77.47 556 PRO X CA 1
ATOM 3654 C C . PRO A 1 465 ? -1.576 24.278 36.829 1.00 77.60 556 PRO X C 1
ATOM 3655 O O . PRO A 1 465 ? -2.451 25.118 36.591 1.00 78.18 556 PRO X O 1
ATOM 3659 N N . SER A 1 466 ? -1.392 23.733 38.035 1.00 76.66 557 SER X N 1
ATOM 3660 C CA . SER A 1 466 ? -2.133 24.176 39.225 1.00 76.29 557 SER X CA 1
ATOM 3661 C C . SER A 1 466 ? -1.903 25.643 39.606 1.00 75.94 557 SER X C 1
ATOM 3662 O O . SER A 1 466 ? -2.750 26.246 40.264 1.00 76.64 557 SER X O 1
ATOM 3665 N N . SER A 1 467 ? -0.761 26.209 39.217 1.00 74.88 558 SER X N 1
ATOM 3666 C CA . SER A 1 467 ? -0.422 27.580 39.594 1.00 73.79 558 SER X CA 1
ATOM 3667 C C . SER A 1 467 ? -1.412 28.591 39.000 1.00 72.62 558 SER X C 1
ATOM 3668 O O . SER A 1 467 ? -1.841 28.444 37.853 1.00 72.60 558 SER X O 1
ATOM 3671 N N . PRO A 1 468 ? -1.786 29.612 39.789 1.00 71.50 559 PRO X N 1
ATOM 3672 C CA . PRO A 1 468 ? -2.705 30.658 39.346 1.00 70.96 559 PRO X CA 1
ATOM 3673 C C . PRO A 1 468 ? -2.065 31.794 38.548 1.00 70.35 559 PRO X C 1
ATOM 3674 O O . PRO A 1 468 ? -2.774 32.666 38.054 1.00 70.31 559 PRO X O 1
ATOM 3678 N N . GLU A 1 469 ? -0.742 31.791 38.429 1.00 70.31 560 GLU X N 1
ATOM 3679 C CA . GLU A 1 469 ? -0.021 32.904 37.801 1.00 69.73 560 GLU X CA 1
ATOM 3680 C C . GLU A 1 469 ? -0.239 32.878 36.292 1.00 68.86 560 GLU X C 1
ATOM 3681 O O . GLU A 1 469 ? 0.023 31.872 35.635 1.00 69.43 560 GLU X O 1
ATOM 3687 N N . PHE A 1 470 ? -0.721 33.988 35.751 1.00 67.61 561 PHE X N 1
ATOM 3688 C CA . PHE A 1 470 ? -1.037 34.087 34.329 1.00 66.35 561 PHE X CA 1
ATOM 3689 C C . PHE A 1 470 ? 0.183 34.461 33.490 1.00 65.88 561 PHE X C 1
ATOM 3690 O O . PHE A 1 470 ? 0.444 33.851 32.444 1.00 65.50 561 PHE X O 1
ATOM 3698 N N . ILE A 1 471 ? 0.925 35.457 33.968 1.00 65.18 562 ILE X N 1
ATOM 3699 C CA . ILE A 1 471 ? 2.060 36.015 33.241 1.00 64.11 562 ILE X CA 1
ATOM 3700 C C . ILE A 1 471 ? 3.373 35.778 33.978 1.00 64.39 562 ILE X C 1
ATOM 3701 O O . ILE A 1 471 ? 3.442 35.917 35.199 1.00 64.40 562 ILE X O 1
ATOM 3706 N N . PHE A 1 472 ? 4.400 35.401 33.220 1.00 64.23 563 PHE X N 1
ATOM 3707 C CA . PHE A 1 472 ? 5.773 35.358 33.709 1.00 64.50 563 PHE X CA 1
ATOM 3708 C C . PHE A 1 472 ? 6.602 36.367 32.900 1.00 65.66 563 PHE X C 1
ATOM 3709 O O . PHE A 1 472 ? 6.868 36.167 31.712 1.00 65.80 563 PHE X O 1
ATOM 3717 N N . MET A 1 473 ? 7.005 37.459 33.536 1.00 66.68 564 MET X N 1
ATOM 3718 C CA . MET A 1 473 ? 7.829 38.443 32.843 1.00 68.01 564 MET X CA 1
ATOM 3719 C C . MET A 1 473 ? 9.305 38.336 33.220 1.00 68.66 564 MET X C 1
ATOM 3720 O O . MET A 1 473 ? 9.650 38.070 34.381 1.00 68.70 564 MET X O 1
ATOM 3725 N N . LEU A 1 474 ? 10.171 38.534 32.228 1.00 68.78 565 LEU X N 1
ATOM 3726 C CA . LEU A 1 474 ? 11.614 38.581 32.471 1.00 69.19 565 LEU X CA 1
ATOM 3727 C C . LEU A 1 474 ? 12.308 39.533 31.510 1.00 68.47 565 LEU X C 1
ATOM 3728 O O . LEU A 1 474 ? 11.759 39.880 30.469 1.00 68.19 565 LEU X O 1
ATOM 3733 N N . SER A 1 475 ? 13.510 39.963 31.868 1.00 68.38 566 SER X N 1
ATOM 3734 C CA . SER A 1 475 ? 14.305 40.745 30.940 1.00 69.26 566 SER X CA 1
ATOM 3735 C C . SER A 1 475 ? 15.147 39.782 30.101 1.00 69.31 566 SER X C 1
ATOM 3736 O O . SER A 1 475 ? 15.707 38.824 30.638 1.00 69.63 566 SER X O 1
ATOM 3739 N N . SER A 1 476 ? 15.227 40.027 28.793 1.00 68.81 567 SER X N 1
ATOM 3740 C CA . SER A 1 476 ? 15.866 39.072 27.883 1.00 69.29 567 SER X CA 1
ATOM 3741 C C . SER A 1 476 ? 17.279 38.662 28.268 1.00 69.31 567 SER X C 1
ATOM 3742 O O . SER A 1 476 ? 17.695 37.553 27.949 1.00 70.48 567 SER X O 1
ATOM 3745 N N . LYS A 1 477 ? 18.012 39.531 28.960 1.00 68.50 568 LYS X N 1
ATOM 3746 C CA . LYS A 1 477 ? 19.369 39.176 29.382 1.00 67.85 568 LYS X CA 1
ATOM 3747 C C . LYS A 1 477 ? 19.379 37.959 30.315 1.00 67.03 568 LYS X C 1
ATOM 3748 O O . LYS A 1 477 ? 20.404 37.289 30.454 1.00 67.49 568 LYS X O 1
ATOM 3754 N N . ALA A 1 478 ? 18.230 37.671 30.927 1.00 66.12 569 ALA X N 1
ATOM 3755 C CA . ALA A 1 478 ? 18.080 36.530 31.838 1.00 65.03 569 ALA X CA 1
ATOM 3756 C C . ALA A 1 478 ? 17.415 35.321 31.168 1.00 64.39 569 ALA X C 1
ATOM 3757 O O . ALA A 1 478 ? 17.268 34.261 31.778 1.00 63.31 569 ALA X O 1
ATOM 3759 N N . GLY A 1 479 ? 17.027 35.484 29.907 1.00 64.35 570 GLY X N 1
ATOM 3760 C CA . GLY A 1 479 ? 16.239 34.472 29.211 1.00 64.73 570 GLY X CA 1
ATOM 3761 C C . GLY A 1 479 ? 17.036 33.463 28.412 1.00 65.11 570 GLY X C 1
ATOM 3762 O O . GLY A 1 479 ? 16.850 33.340 27.205 1.00 65.86 570 GLY X O 1
ATOM 3763 N N . GLY A 1 480 ? 17.916 32.729 29.079 1.00 65.05 571 GLY X N 1
ATOM 3764 C CA . GLY A 1 480 ? 18.696 31.696 28.411 1.00 66.16 571 GLY X CA 1
ATOM 3765 C C . GLY A 1 480 ? 19.211 30.622 29.348 1.00 67.29 571 GLY X C 1
ATOM 3766 O O . GLY A 1 480 ? 18.775 30.526 30.497 1.00 67.65 571 GLY X O 1
ATOM 3767 N N . CYS A 1 481 ? 20.146 29.817 28.853 1.00 68.12 572 CYS X N 1
ATOM 3768 C CA . CYS A 1 481 ? 20.755 28.737 29.633 1.00 69.32 572 CYS X CA 1
ATOM 3769 C C . CYS A 1 481 ? 19.751 27.805 30.308 1.00 69.66 572 CYS X C 1
ATOM 3770 O O . CYS A 1 481 ? 19.774 27.616 31.535 1.00 69.39 572 CYS X O 1
ATOM 3773 N N . GLY A 1 482 ? 18.871 27.236 29.486 1.00 69.98 573 GLY X N 1
ATOM 3774 C CA . GLY A 1 482 ? 17.940 26.209 29.932 1.00 70.65 573 GLY X CA 1
ATOM 3775 C C . GLY A 1 482 ? 16.710 26.674 30.693 1.00 71.02 573 GLY X C 1
ATOM 3776 O O . GLY A 1 482 ? 15.872 25.851 31.066 1.00 72.10 573 GLY X O 1
ATOM 3777 N N . LEU A 1 483 ? 16.589 27.976 30.940 1.00 70.90 574 LEU X N 1
ATOM 3778 C CA . LEU A 1 483 ? 15.368 28.502 31.537 1.00 70.70 574 LEU X CA 1
ATOM 3779 C C . LEU A 1 483 ? 14.218 28.058 30.652 1.00 71.12 574 LEU X C 1
ATOM 3780 O O . LEU A 1 483 ? 14.213 28.309 29.443 1.00 72.27 574 LEU X O 1
ATOM 3785 N N . ASN A 1 484 ? 13.260 27.378 31.263 1.00 70.46 575 ASN X N 1
ATOM 3786 C CA . ASN A 1 484 ? 12.241 26.643 30.535 1.00 69.52 575 ASN X CA 1
ATOM 3787 C C . ASN A 1 484 ? 10.890 27.005 31.125 1.00 68.03 575 ASN X C 1
ATOM 3788 O O . ASN A 1 484 ? 10.608 26.694 32.279 1.00 68.07 575 ASN X O 1
ATOM 3793 N N . LEU A 1 485 ? 10.072 27.703 30.348 1.00 66.35 576 LEU X N 1
ATOM 3794 C CA . LEU A 1 485 ? 8.783 28.182 30.838 1.00 65.28 576 LEU X CA 1
ATOM 3795 C C . LEU A 1 485 ? 7.638 27.490 30.092 1.00 65.86 576 LEU X C 1
ATOM 3796 O O . LEU A 1 485 ? 6.745 28.115 29.521 1.00 66.38 576 LEU X O 1
ATOM 3801 N N . ILE A 1 486 ? 7.692 26.166 30.147 1.00 65.86 577 ILE X N 1
ATOM 3802 C CA . ILE A 1 486 ? 6.849 25.264 29.392 1.00 65.72 577 ILE X CA 1
ATOM 3803 C C . ILE A 1 486 ? 5.360 25.397 29.740 1.00 65.57 577 ILE X C 1
ATOM 3804 O O . ILE A 1 486 ? 4.484 25.074 28.927 1.00 65.25 577 ILE X O 1
ATOM 3809 N N . GLY A 1 487 ? 5.085 25.881 30.946 1.00 65.06 578 GLY X N 1
ATOM 3810 C CA . GLY A 1 487 ? 3.723 26.122 31.379 1.00 66.00 578 GLY X CA 1
ATOM 3811 C C . GLY A 1 487 ? 3.083 27.165 30.493 1.00 67.25 578 GLY X C 1
ATOM 3812 O O . GLY A 1 487 ? 1.895 27.085 30.179 1.00 67.61 578 GLY X O 1
ATOM 3813 N N . ALA A 1 488 ? 3.883 28.149 30.090 1.00 68.04 579 ALA X N 1
ATOM 3814 C CA . ALA A 1 488 ? 3.442 29.144 29.130 1.00 68.40 579 ALA X CA 1
ATOM 3815 C C . ALA A 1 488 ? 3.527 28.619 27.702 1.00 68.80 579 ALA X C 1
ATOM 3816 O O . ALA A 1 488 ? 4.407 27.842 27.343 1.00 68.91 579 ALA X O 1
ATOM 3818 N N . ASN A 1 489 ? 2.598 29.107 26.899 1.00 69.34 580 ASN X N 1
ATOM 3819 C CA . ASN A 1 489 ? 2.219 28.547 25.627 1.00 68.38 580 ASN X CA 1
ATOM 3820 C C . ASN A 1 489 ? 2.506 29.611 24.569 1.00 68.34 580 ASN X C 1
ATOM 3821 O O . ASN A 1 489 ? 2.700 29.314 23.392 1.00 68.81 580 ASN X O 1
ATOM 3826 N N . ARG A 1 490 ? 2.553 30.859 25.033 1.00 67.95 581 ARG X N 1
ATOM 3827 C CA . ARG A 1 490 ? 2.695 32.047 24.209 1.00 66.92 581 ARG X CA 1
ATOM 3828 C C . ARG A 1 490 ? 3.746 32.957 24.826 1.00 67.77 581 ARG X C 1
ATOM 3829 O O . ARG A 1 490 ? 3.854 33.040 26.053 1.00 68.84 581 ARG X O 1
ATOM 3837 N N . LEU A 1 491 ? 4.505 33.649 23.983 1.00 67.78 582 LEU X N 1
ATOM 3838 C CA . LEU A 1 491 ? 5.545 34.553 24.452 1.00 67.98 582 LEU X CA 1
ATOM 3839 C C . LEU A 1 491 ? 5.530 35.841 23.642 1.00 68.80 582 LEU X C 1
ATOM 3840 O O . LEU A 1 491 ? 5.462 35.808 22.413 1.00 69.45 582 LEU X O 1
ATOM 3845 N N . VAL A 1 492 ? 5.588 36.971 24.344 1.00 69.18 583 VAL X N 1
ATOM 3846 C CA . VAL A 1 492 ? 5.621 38.280 23.706 1.00 68.81 583 VAL X CA 1
ATOM 3847 C C . VAL A 1 492 ? 7.002 38.888 23.871 1.00 69.96 583 VAL X C 1
ATOM 3848 O O . VAL A 1 492 ? 7.437 39.192 24.989 1.00 70.56 583 VAL X O 1
ATOM 3852 N N . MET A 1 493 ? 7.697 39.043 22.751 1.00 69.96 584 MET X N 1
ATOM 3853 C CA . MET A 1 493 ? 8.973 39.711 22.740 1.00 70.05 584 MET X CA 1
ATOM 3854 C C . MET A 1 493 ? 8.626 41.164 22.459 1.00 70.35 584 MET X C 1
ATOM 3855 O O . MET A 1 493 ? 8.387 41.541 21.313 1.00 71.75 584 MET X O 1
ATOM 3860 N N . PHE A 1 494 ? 8.566 41.975 23.511 1.00 69.99 585 PHE X N 1
ATOM 3861 C CA . PHE A 1 494 ? 8.023 43.330 23.388 1.00 70.40 585 PHE X CA 1
ATOM 3862 C C . PHE A 1 494 ? 8.847 44.291 22.501 1.00 71.35 585 PHE X C 1
ATOM 3863 O O . PHE A 1 494 ? 8.284 45.049 21.714 1.00 72.30 585 PHE X O 1
ATOM 3871 N N . ASP A 1 495 ? 10.167 44.253 22.619 1.00 71.46 586 ASP X N 1
ATOM 3872 C CA . ASP A 1 495 ? 11.020 45.190 21.889 1.00 71.46 586 ASP X CA 1
ATOM 3873 C C . ASP A 1 495 ? 12.300 44.525 21.358 1.00 71.45 586 ASP X C 1
ATOM 3874 O O . ASP A 1 495 ? 12.802 43.576 21.964 1.00 71.57 586 ASP X O 1
ATOM 3879 N N . PRO A 1 496 ? 12.828 45.013 20.216 1.00 70.84 587 PRO X N 1
ATOM 3880 C CA . PRO A 1 496 ? 13.980 44.353 19.623 1.00 70.10 587 PRO X CA 1
ATOM 3881 C C . PRO A 1 496 ? 15.331 44.839 20.144 1.00 70.14 587 PRO X C 1
ATOM 3882 O O . PRO A 1 496 ? 15.518 46.032 20.403 1.00 69.45 587 PRO X O 1
ATOM 3886 N N . ASP A 1 497 ? 16.260 43.898 20.287 1.00 70.59 588 ASP X N 1
ATOM 3887 C CA . ASP A 1 497 ? 17.653 44.215 20.565 1.00 71.65 588 ASP X CA 1
ATOM 3888 C C . ASP A 1 497 ? 18.447 44.409 19.263 1.00 71.94 588 ASP X C 1
ATOM 3889 O O . ASP A 1 497 ? 18.042 43.950 18.199 1.00 72.20 588 ASP X O 1
ATOM 3894 N N . TRP A 1 498 ? 19.577 45.094 19.346 1.00 72.81 589 TRP X N 1
ATOM 3895 C CA . TRP A 1 498 ? 20.429 45.262 18.179 1.00 73.92 589 TRP X CA 1
ATOM 3896 C C . TRP A 1 498 ? 21.056 43.938 17.724 1.00 73.47 589 TRP X C 1
ATOM 3897 O O . TRP A 1 498 ? 21.205 43.694 16.525 1.00 73.45 589 TRP X O 1
ATOM 3908 N N . ASN A 1 499 ? 21.421 43.097 18.692 1.00 73.02 590 ASN X N 1
ATOM 3909 C CA . ASN A 1 499 ? 21.964 41.763 18.435 1.00 72.09 590 ASN X CA 1
ATOM 3910 C C . ASN A 1 499 ? 20.829 40.750 18.299 1.00 71.51 590 ASN X C 1
ATOM 3911 O O . ASN A 1 499 ? 20.047 40.565 19.238 1.00 71.02 590 ASN X O 1
ATOM 3916 N N . PRO A 1 500 ? 20.737 40.083 17.130 1.00 71.28 591 PRO X N 1
ATOM 3917 C CA . PRO A 1 500 ? 19.615 39.162 16.892 1.00 71.00 591 PRO X CA 1
ATOM 3918 C C . PRO A 1 500 ? 19.668 37.930 17.803 1.00 71.27 591 PRO X C 1
ATOM 3919 O O . PRO A 1 500 ? 18.627 37.368 18.132 1.00 71.42 591 PRO X O 1
ATOM 3923 N N . ALA A 1 501 ? 20.875 37.542 18.217 1.00 71.57 592 ALA X N 1
ATOM 3924 C CA . ALA A 1 501 ? 21.082 36.402 19.108 1.00 71.61 592 ALA X CA 1
ATOM 3925 C C . ALA A 1 501 ? 20.387 36.576 20.455 1.00 71.53 592 ALA X C 1
ATOM 3926 O O . ALA A 1 501 ? 19.927 35.603 21.041 1.00 71.80 592 ALA X O 1
ATOM 3928 N N . ASN A 1 502 ? 20.313 37.813 20.938 1.00 71.29 593 ASN X N 1
ATOM 3929 C CA . ASN A 1 502 ? 19.662 38.108 22.209 1.00 71.47 593 ASN X CA 1
ATOM 3930 C C . ASN A 1 502 ? 18.138 37.966 22.189 1.00 72.07 593 ASN X C 1
ATOM 3931 O O . ASN A 1 502 ? 17.548 37.509 23.165 1.00 72.39 593 ASN X O 1
ATOM 3936 N N . ASP A 1 503 ? 17.506 38.368 21.088 1.00 72.42 594 ASP X N 1
ATOM 3937 C CA . ASP A 1 503 ? 16.069 38.223 20.938 1.00 73.05 594 ASP X CA 1
ATOM 3938 C C . ASP A 1 503 ? 15.760 36.757 20.785 1.00 73.21 594 ASP X C 1
ATOM 3939 O O . ASP A 1 503 ? 14.829 36.236 21.393 1.00 73.60 594 ASP X O 1
ATOM 3944 N N . GLU A 1 504 ? 16.569 36.101 19.964 1.00 73.10 595 GLU X N 1
ATOM 3945 C CA . GLU A 1 504 ? 16.377 34.719 19.593 1.00 73.51 595 GLU X CA 1
ATOM 3946 C C . GLU A 1 504 ? 16.433 33.827 20.823 1.00 72.29 595 GLU X C 1
ATOM 3947 O O . GLU A 1 504 ? 15.602 32.926 20.986 1.00 73.10 595 GLU X O 1
ATOM 3953 N N . GLN A 1 505 ? 17.420 34.085 21.678 1.00 70.35 596 GLN X N 1
ATOM 3954 C CA . GLN A 1 505 ? 17.613 33.345 22.918 1.00 68.68 596 GLN X CA 1
ATOM 3955 C C . GLN A 1 505 ? 16.388 33.435 23.836 1.00 68.03 596 GLN X C 1
ATOM 3956 O O . GLN A 1 505 ? 15.924 32.425 24.373 1.00 67.92 596 GLN X O 1
ATOM 3962 N N . ALA A 1 506 ? 15.864 34.643 24.001 1.00 67.06 597 ALA X N 1
ATOM 3963 C CA . ALA A 1 506 ? 14.779 34.869 24.935 1.00 66.18 597 ALA X CA 1
ATOM 3964 C C . ALA A 1 506 ? 13.467 34.335 24.399 1.00 66.26 597 ALA X C 1
ATOM 3965 O O . ALA A 1 506 ? 12.631 33.887 25.164 1.00 66.34 597 ALA X O 1
ATOM 3967 N N . MET A 1 507 ? 13.297 34.373 23.081 1.00 67.01 598 MET X N 1
ATOM 3968 C CA . MET A 1 507 ? 12.091 33.868 22.427 1.00 68.24 598 MET X CA 1
ATOM 3969 C C . MET A 1 507 ? 11.949 32.356 22.574 1.00 67.63 598 MET X C 1
ATOM 3970 O O . MET A 1 507 ? 10.850 31.814 22.486 1.00 68.59 598 MET X O 1
ATOM 3975 N N . ALA A 1 508 ? 13.076 31.686 22.810 1.00 67.08 599 ALA X N 1
ATOM 3976 C CA . ALA A 1 508 ? 13.155 30.229 22.819 1.00 65.18 599 ALA X CA 1
ATOM 3977 C C . ALA A 1 508 ? 12.943 29.643 24.203 1.00 65.10 599 ALA X C 1
ATOM 3978 O O . ALA A 1 508 ? 13.578 28.644 24.542 1.00 65.85 599 ALA X O 1
ATOM 3980 N N . ARG A 1 509 ? 12.065 30.258 24.999 1.00 64.34 600 ARG X N 1
ATOM 3981 C CA . ARG A 1 509 ? 11.850 29.853 26.399 1.00 63.98 600 ARG X CA 1
ATOM 3982 C C . ARG A 1 509 ? 10.625 28.950 26.602 1.00 63.80 600 ARG X C 1
ATOM 3983 O O . ARG A 1 509 ? 10.431 28.366 27.667 1.00 63.69 600 ARG X O 1
ATOM 3991 N N . VAL A 1 510 ? 9.831 28.817 25.550 1.00 63.76 601 VAL X N 1
ATOM 3992 C CA . VAL A 1 510 ? 8.492 28.269 25.635 1.00 62.28 601 VAL X CA 1
ATOM 3993 C C . VAL A 1 510 ? 8.282 27.042 24.710 1.00 61.82 601 VAL X C 1
ATOM 3994 O O . VAL A 1 510 ? 7.654 26.062 25.102 1.00 60.18 601 VAL X O 1
ATOM 3998 N N . TRP A 1 511 ? 8.831 27.097 23.498 1.00 62.08 602 TRP X N 1
ATOM 3999 C CA . TRP A 1 511 ? 8.759 25.979 22.554 1.00 61.59 602 TRP X CA 1
ATOM 4000 C C . TRP A 1 511 ? 9.895 25.011 22.837 1.00 62.32 602 TRP X C 1
ATOM 4001 O O . TRP A 1 511 ? 10.872 24.943 22.084 1.00 63.16 602 TRP X O 1
ATOM 4012 N N . ARG A 1 512 ? 9.789 24.278 23.942 1.00 62.70 603 ARG X N 1
ATOM 4013 C CA . ARG A 1 512 ? 10.868 23.378 24.337 1.00 62.91 603 ARG X CA 1
ATOM 4014 C C . ARG A 1 512 ? 10.341 22.045 24.814 1.00 62.34 603 ARG X C 1
ATOM 4015 O O . ARG A 1 512 ? 9.142 21.882 25.005 1.00 61.44 603 ARG X O 1
ATOM 4023 N N . ASP A 1 513 ? 11.259 21.097 24.994 1.00 63.24 604 ASP X N 1
ATOM 4024 C CA . ASP A 1 513 ? 10.939 19.717 25.341 1.00 63.45 604 ASP X CA 1
ATOM 4025 C C . ASP A 1 513 ? 9.958 19.691 26.491 1.00 63.76 604 ASP X C 1
ATOM 4026 O O . ASP A 1 513 ? 10.199 20.278 27.544 1.00 63.21 604 ASP X O 1
ATOM 4031 N N . GLY A 1 514 ? 8.831 19.031 26.269 1.00 64.77 605 GLY X N 1
ATOM 4032 C CA . GLY A 1 514 ? 7.812 18.942 27.298 1.00 65.90 605 GLY X CA 1
ATOM 4033 C C . GLY A 1 514 ? 6.673 19.918 27.095 1.00 66.50 605 GLY X C 1
ATOM 4034 O O . GLY A 1 514 ? 5.689 19.867 27.826 1.00 67.51 605 GLY X O 1
ATOM 4035 N N . GLN A 1 515 ? 6.799 20.812 26.115 1.00 66.07 606 GLN X N 1
ATOM 4036 C CA . GLN A 1 515 ? 5.690 21.678 25.752 1.00 65.74 606 GLN X CA 1
ATOM 4037 C C . GLN A 1 515 ? 4.587 20.798 25.179 1.00 66.50 606 GLN X C 1
ATOM 4038 O O . GLN A 1 515 ? 4.860 19.917 24.357 1.00 67.43 606 GLN X O 1
ATOM 4044 N N . LYS A 1 516 ? 3.350 21.023 25.615 1.00 66.05 607 LYS X N 1
ATOM 4045 C CA . LYS A 1 516 ? 2.231 20.192 25.163 1.00 64.90 607 LYS X CA 1
ATOM 4046 C C . LYS A 1 516 ? 1.251 20.903 24.219 1.00 63.97 607 LYS X C 1
ATOM 4047 O O . LYS A 1 516 ? 0.407 20.251 23.599 1.00 63.62 607 LYS X O 1
ATOM 4053 N N . LYS A 1 517 ? 1.395 22.223 24.081 1.00 62.72 608 LYS X N 1
ATOM 4054 C CA . LYS A 1 517 ? 0.475 23.020 23.273 1.00 62.00 608 LYS X CA 1
ATOM 4055 C C . LYS A 1 517 ? 1.147 23.664 22.068 1.00 62.63 608 LYS X C 1
ATOM 4056 O O . LYS A 1 517 ? 2.373 23.818 22.027 1.00 63.07 608 LYS X O 1
ATOM 4062 N N . THR A 1 518 ? 0.324 24.064 21.098 1.00 62.89 609 THR X N 1
ATOM 4063 C CA . THR A 1 518 ? 0.769 24.900 19.989 1.00 62.85 609 THR X CA 1
ATOM 4064 C C . THR A 1 518 ? 1.311 26.202 20.564 1.00 63.95 609 THR X C 1
ATOM 4065 O O . THR A 1 518 ? 0.656 26.830 21.385 1.00 64.45 609 THR X O 1
ATOM 4069 N N . CYS A 1 519 ? 2.509 26.593 20.145 1.00 65.16 610 CYS X N 1
ATOM 4070 C CA . CYS A 1 519 ? 3.153 27.786 20.674 1.00 66.48 610 CYS X CA 1
ATOM 4071 C C . CYS A 1 519 ? 2.957 28.990 19.793 1.00 67.79 610 CYS X C 1
ATOM 4072 O O . CYS A 1 519 ? 2.872 28.866 18.569 1.00 69.06 610 CYS X O 1
ATOM 4075 N N . TYR A 1 520 ? 2.927 30.164 20.418 1.00 68.59 611 TYR X N 1
ATOM 4076 C CA . TYR A 1 520 ? 2.797 31.416 19.685 1.00 68.88 611 TYR X CA 1
ATOM 4077 C C . TYR A 1 520 ? 3.828 32.426 20.155 1.00 69.32 611 TYR X C 1
ATOM 4078 O O . TYR A 1 520 ? 3.798 32.871 21.299 1.00 70.39 611 TYR X O 1
ATOM 4087 N N . ILE A 1 521 ? 4.746 32.788 19.275 1.00 68.98 612 ILE X N 1
ATOM 4088 C CA . ILE A 1 521 ? 5.674 33.845 19.602 1.00 68.86 612 ILE X CA 1
ATOM 4089 C C . ILE A 1 521 ? 5.191 35.109 18.912 1.00 68.91 612 ILE X C 1
ATOM 4090 O O . ILE A 1 521 ? 4.735 35.056 17.768 1.00 69.91 612 ILE X O 1
ATOM 4095 N N . TYR A 1 522 ? 5.248 36.229 19.627 1.00 68.66 613 TYR X N 1
ATOM 4096 C CA . TYR A 1 522 ? 4.885 37.535 19.078 1.00 68.33 613 TYR X CA 1
ATOM 4097 C C . TYR A 1 522 ? 6.062 38.498 19.180 1.00 68.83 613 TYR X C 1
ATOM 4098 O O . TYR A 1 522 ? 6.651 38.647 20.254 1.00 69.83 613 TYR X O 1
ATOM 4107 N N . ARG A 1 523 ? 6.406 39.156 18.080 1.00 68.31 614 ARG X N 1
ATOM 4108 C CA . ARG A 1 523 ? 7.386 40.226 18.154 1.00 69.11 614 ARG X CA 1
ATOM 4109 C C . ARG A 1 523 ? 6.708 41.526 17.802 1.00 69.63 614 ARG X C 1
ATOM 4110 O O . ARG A 1 523 ? 6.198 41.685 16.694 1.00 71.47 614 ARG X O 1
ATOM 4118 N N . LEU A 1 524 ? 6.685 42.453 18.749 1.00 68.43 615 LEU X N 1
ATOM 4119 C CA . LEU A 1 524 ? 6.021 43.712 18.514 1.00 67.33 615 LEU X CA 1
ATOM 4120 C C . LEU A 1 524 ? 7.034 44.730 18.018 1.00 67.70 615 LEU X C 1
ATOM 4121 O O . LEU A 1 524 ? 8.140 44.831 18.554 1.00 68.49 615 LEU X O 1
ATOM 4126 N N . LEU A 1 525 ? 6.660 45.445 16.960 1.00 67.58 616 LEU X N 1
ATOM 4127 C CA . LEU A 1 525 ? 7.467 46.527 16.394 1.00 67.06 616 LEU X CA 1
ATOM 4128 C C . LEU A 1 525 ? 6.549 47.681 16.044 1.00 67.01 616 LEU X C 1
ATOM 4129 O O . LEU A 1 525 ? 5.410 47.459 15.621 1.00 68.59 616 LEU X O 1
ATOM 4134 N N . SER A 1 526 ? 7.040 48.904 16.219 1.00 65.68 617 SER X N 1
ATOM 4135 C CA . SER A 1 526 ? 6.297 50.101 15.841 1.00 64.75 617 SER X CA 1
ATOM 4136 C C . SER A 1 526 ? 6.556 50.444 14.378 1.00 64.38 617 SER X C 1
ATOM 4137 O O . SER A 1 526 ? 7.696 50.713 14.002 1.00 65.59 617 SER X O 1
ATOM 4140 N N . THR A 1 527 ? 5.501 50.447 13.564 1.00 63.32 618 THR X N 1
ATOM 4141 C CA . THR A 1 527 ? 5.599 50.717 12.115 1.00 62.39 618 THR X CA 1
ATOM 4142 C C . THR A 1 527 ? 6.343 52.013 11.777 1.00 62.67 618 THR X C 1
ATOM 4143 O O . THR A 1 527 ? 6.203 53.011 12.475 1.00 63.00 618 THR X O 1
ATOM 4147 N N . GLY A 1 528 ? 7.134 51.978 10.705 1.00 63.31 619 GLY X N 1
ATOM 4148 C CA . GLY A 1 528 ? 7.859 53.147 10.189 1.00 64.20 619 GLY X CA 1
ATOM 4149 C C . GLY A 1 528 ? 8.716 53.873 11.205 1.00 65.13 619 GLY X C 1
ATOM 4150 O O . GLY A 1 528 ? 8.812 55.105 11.178 1.00 66.22 619 GLY X O 1
ATOM 4151 N N . THR A 1 529 ? 9.368 53.090 12.065 1.00 65.33 620 THR X N 1
ATOM 4152 C CA . THR A 1 529 ? 10.018 53.550 13.291 1.00 65.48 620 THR X CA 1
ATOM 4153 C C . THR A 1 529 ? 11.430 52.963 13.370 1.00 66.11 620 THR X C 1
ATOM 4154 O O . THR A 1 529 ? 11.734 52.035 12.618 1.00 67.64 620 THR X O 1
ATOM 4158 N N . ILE A 1 530 ? 12.295 53.470 14.255 1.00 66.07 621 ILE X N 1
ATOM 4159 C CA . ILE A 1 530 ? 13.632 52.851 14.422 1.00 67.08 621 ILE X CA 1
ATOM 4160 C C . ILE A 1 530 ? 13.524 51.342 14.648 1.00 67.27 621 ILE X C 1
ATOM 4161 O O . ILE A 1 530 ? 14.404 50.583 14.255 1.00 67.78 621 ILE X O 1
ATOM 4166 N N . GLU A 1 531 ? 12.448 50.908 15.285 1.00 67.24 622 GLU X N 1
ATOM 4167 C CA . GLU A 1 531 ? 12.281 49.500 15.596 1.00 67.93 622 GLU X CA 1
ATOM 4168 C C . GLU A 1 531 ? 12.345 48.631 14.355 1.00 67.89 622 GLU X C 1
ATOM 4169 O O . GLU A 1 531 ? 13.028 47.606 14.350 1.00 67.76 622 GLU X O 1
ATOM 4175 N N . GLU A 1 532 ? 11.673 49.046 13.288 1.00 68.23 623 GLU X N 1
ATOM 4176 C CA . GLU A 1 532 ? 11.756 48.284 12.052 1.00 68.40 623 GLU X CA 1
ATOM 4177 C C . GLU A 1 532 ? 13.195 48.297 11.551 1.00 67.99 623 GLU X C 1
ATOM 4178 O O . GLU A 1 532 ? 13.693 47.280 11.072 1.00 68.74 623 GLU X O 1
ATOM 4184 N N . LYS A 1 533 ? 13.870 49.433 11.705 1.00 66.96 624 LYS X N 1
ATOM 4185 C CA . LYS A 1 533 ? 15.274 49.539 11.318 1.00 66.70 624 LYS X CA 1
ATOM 4186 C C . LYS A 1 533 ? 16.146 48.591 12.145 1.00 66.97 624 LYS X C 1
ATOM 4187 O O . LYS A 1 533 ? 17.117 48.037 11.631 1.00 67.51 624 LYS X O 1
ATOM 4193 N N . ILE A 1 534 ? 15.791 48.402 13.417 1.00 66.82 625 ILE X N 1
ATOM 4194 C CA . ILE A 1 534 ? 16.517 47.482 14.295 1.00 66.42 625 ILE X CA 1
ATOM 4195 C C . ILE A 1 534 ? 16.327 46.060 13.802 1.00 66.48 625 ILE X C 1
ATOM 4196 O O . ILE A 1 534 ? 17.290 45.332 13.603 1.00 66.80 625 ILE X O 1
ATOM 4201 N N . LEU A 1 535 ? 15.080 45.677 13.579 1.00 67.43 626 LEU X N 1
ATOM 4202 C CA . LEU A 1 535 ? 14.766 44.351 13.070 1.00 67.57 626 LEU X CA 1
ATOM 4203 C C . LEU A 1 535 ? 15.380 44.144 11.683 1.00 67.70 626 LEU X C 1
ATOM 4204 O O . LEU A 1 535 ? 15.629 43.015 11.273 1.00 67.82 626 LEU X O 1
ATOM 4209 N N . GLN A 1 536 ? 15.642 45.239 10.976 1.00 67.87 627 GLN X N 1
ATOM 4210 C CA . GLN A 1 536 ? 16.258 45.161 9.660 1.00 68.06 627 GLN X CA 1
ATOM 4211 C C . GLN A 1 536 ? 17.739 44.898 9.745 1.00 69.04 627 GLN X C 1
ATOM 4212 O O . GLN A 1 536 ? 18.271 44.125 8.960 1.00 69.64 627 GLN X O 1
ATOM 4218 N N . ARG A 1 537 ? 18.403 45.546 10.696 1.00 70.95 628 ARG X N 1
ATOM 4219 C CA . ARG A 1 537 ? 19.830 45.336 10.897 1.00 72.56 628 ARG X CA 1
ATOM 4220 C C . ARG A 1 537 ? 20.094 43.960 11.481 1.00 72.94 628 ARG X C 1
ATOM 4221 O O . ARG A 1 537 ? 21.127 43.368 11.200 1.00 73.83 628 ARG X O 1
ATOM 4229 N N . GLN A 1 538 ? 19.169 43.459 12.299 1.00 73.35 629 GLN X N 1
ATOM 4230 C CA . GLN A 1 538 ? 19.230 42.086 12.779 1.00 73.29 629 GLN X CA 1
ATOM 4231 C C . GLN A 1 538 ? 19.290 41.168 11.574 1.00 73.37 629 GLN X C 1
ATOM 4232 O O . GLN A 1 538 ? 20.243 40.419 11.411 1.00 72.91 629 GLN X O 1
ATOM 4238 N N . ALA A 1 539 ? 18.279 41.267 10.715 1.00 75.08 630 ALA X N 1
ATOM 4239 C CA . ALA A 1 539 ? 18.184 40.465 9.494 1.00 76.34 630 ALA X CA 1
ATOM 4240 C C . ALA A 1 539 ? 19.464 40.531 8.688 1.00 77.74 630 ALA X C 1
ATOM 4241 O O . ALA A 1 539 ? 19.953 39.514 8.213 1.00 77.74 630 ALA X O 1
ATOM 4243 N N . HIS A 1 540 ? 19.998 41.740 8.551 1.00 80.22 631 HIS X N 1
ATOM 4244 C CA . HIS A 1 540 ? 21.211 41.995 7.789 1.00 82.64 631 HIS X CA 1
ATOM 4245 C C . HIS A 1 540 ? 22.414 41.272 8.390 1.00 84.26 631 HIS X C 1
ATOM 4246 O O . HIS A 1 540 ? 23.252 40.743 7.664 1.00 84.45 631 HIS X O 1
ATOM 4253 N N . LYS A 1 541 ? 22.485 41.248 9.718 1.00 86.90 632 LYS X N 1
ATOM 4254 C CA . LYS A 1 541 ? 23.559 40.568 10.427 1.00 89.72 632 LYS X CA 1
ATOM 4255 C C . LYS A 1 541 ? 23.487 39.058 10.208 1.00 92.04 632 LYS X C 1
ATOM 4256 O O . LYS A 1 541 ? 24.495 38.433 9.876 1.00 93.08 632 LYS X O 1
ATOM 4262 N N . LYS A 1 542 ? 22.297 38.484 10.391 1.00 94.38 633 LYS X N 1
ATOM 4263 C CA . LYS A 1 542 ? 22.044 37.052 10.154 1.00 96.83 633 LYS X CA 1
ATOM 4264 C C . LYS A 1 542 ? 22.282 36.620 8.700 1.00 99.08 633 LYS X C 1
ATOM 4265 O O . LYS A 1 542 ? 22.821 35.539 8.455 1.00 99.28 633 LYS X O 1
ATOM 4271 N N . ALA A 1 543 ? 21.860 37.459 7.749 1.00 101.98 634 ALA X N 1
ATOM 4272 C CA . ALA A 1 543 ? 21.987 37.172 6.312 1.00 104.50 634 ALA X CA 1
ATOM 4273 C C . ALA A 1 543 ? 23.439 36.984 5.902 1.00 106.19 634 ALA X C 1
ATOM 4274 O O . ALA A 1 543 ? 23.769 36.028 5.199 1.00 106.18 634 ALA X O 1
ATOM 4276 N N . LEU A 1 544 ? 24.297 37.897 6.350 1.00 108.64 635 LEU X N 1
ATOM 4277 C CA . LEU A 1 544 ? 25.735 37.766 6.160 1.00 111.55 635 LEU X CA 1
ATOM 4278 C C . LEU A 1 544 ? 26.312 36.747 7.156 1.00 113.64 635 LEU X C 1
ATOM 4279 O O . LEU A 1 544 ? 27.360 36.976 7.767 1.00 113.44 635 LEU X O 1
ATOM 4284 N N . SER A 1 545 ? 25.600 35.620 7.282 1.00 116.58 636 SER X N 1
ATOM 4285 C CA . SER A 1 545 ? 25.894 34.492 8.198 1.00 119.05 636 SER X CA 1
ATOM 4286 C C . SER A 1 545 ? 26.316 34.855 9.634 1.00 120.92 636 SER X C 1
ATOM 4287 O O . SER A 1 545 ? 25.515 34.724 10.566 1.00 120.98 636 SER X O 1
ATOM 4289 N N . SER A 1 546 ? 27.559 35.317 9.795 1.00 123.28 637 SER X N 1
ATOM 4290 C CA . SER A 1 546 ? 28.114 35.682 11.105 1.00 125.44 637 SER X CA 1
ATOM 4291 C C . SER A 1 546 ? 27.565 37.017 11.640 1.00 126.96 637 SER X C 1
ATOM 4292 O O . SER A 1 546 ? 26.395 37.094 12.040 1.00 127.20 637 SER X O 1
ATOM 4294 N N . CYS A 1 547 ? 28.418 38.048 11.647 1.00 128.48 638 CYS X N 1
ATOM 4295 C CA . CYS A 1 547 ? 28.076 39.411 12.099 1.00 129.81 638 CYS X CA 1
ATOM 4296 C C . CYS A 1 547 ? 27.555 39.511 13.541 1.00 130.72 638 CYS X C 1
ATOM 4297 O O . CYS A 1 547 ? 26.358 39.741 13.774 1.00 130.85 638 CYS X O 1
ATOM 4300 N N . VAL A 1 548 ? 28.455 39.335 14.505 1.00 131.41 639 VAL X N 1
ATOM 4301 C CA . VAL A 1 548 ? 28.112 39.591 15.897 1.00 131.88 639 VAL X CA 1
ATOM 4302 C C . VAL A 1 548 ? 28.592 40.987 16.277 1.00 132.16 639 VAL X C 1
ATOM 4303 O O . VAL A 1 548 ? 29.733 41.362 15.997 1.00 132.14 639 VAL X O 1
ATOM 4305 N N . VAL A 1 549 ? 27.695 41.764 16.877 1.00 132.45 640 VAL X N 1
ATOM 4306 C CA . VAL A 1 549 ? 28.020 43.105 17.350 1.00 132.47 640 VAL X CA 1
ATOM 4307 C C . VAL A 1 549 ? 27.209 43.451 18.599 1.00 132.47 640 VAL X C 1
ATOM 4308 O O . VAL A 1 549 ? 25.968 43.450 18.579 1.00 132.35 640 VAL X O 1
ATOM 4310 N N . ASP A 1 550 ? 27.931 43.703 19.691 1.00 132.22 641 ASP X N 1
ATOM 4311 C CA . ASP A 1 550 ? 27.354 44.265 20.909 1.00 131.78 641 ASP X CA 1
ATOM 4312 C C . ASP A 1 550 ? 27.227 45.784 20.735 1.00 131.25 641 ASP X C 1
ATOM 4313 O O . ASP A 1 550 ? 26.221 46.384 21.129 1.00 131.35 641 ASP X O 1
ATOM 4315 N N . GLU A 1 551 ? 28.254 46.391 20.134 1.00 130.18 642 GLU X N 1
ATOM 4316 C CA . GLU A 1 551 ? 28.224 47.804 19.758 1.00 128.86 642 GLU X CA 1
ATOM 4317 C C . GLU A 1 551 ? 27.296 48.009 18.558 1.00 127.70 642 GLU X C 1
ATOM 4318 O O . GLU A 1 551 ? 27.266 47.187 17.633 1.00 127.68 642 GLU X O 1
ATOM 4320 N N . GLU A 1 552 ? 26.534 49.101 18.601 1.00 126.01 643 GLU X N 1
ATOM 4321 C CA . GLU A 1 552 ? 25.562 49.459 17.566 1.00 124.42 643 GLU X CA 1
ATOM 4322 C C . GLU A 1 552 ? 25.028 50.860 17.848 1.00 123.16 643 GLU X C 1
ATOM 4323 O O . GLU A 1 552 ? 25.187 51.778 17.036 1.00 123.01 643 GLU X O 1
ATOM 4325 N N . GLN A 1 553 ? 24.391 51.004 19.009 1.00 121.47 644 GLN X N 1
ATOM 4326 C CA . GLN A 1 553 ? 23.947 52.295 19.514 1.00 119.70 644 GLN X CA 1
ATOM 4327 C C . GLN A 1 553 ? 25.132 53.087 20.074 1.00 118.45 644 GLN X C 1
ATOM 4328 O O . GLN A 1 553 ? 25.046 54.304 20.233 1.00 118.58 644 GLN X O 1
ATOM 4330 N N . ASP A 1 554 ? 26.233 52.390 20.365 1.00 116.71 645 ASP X N 1
ATOM 4331 C CA . ASP A 1 554 ? 27.462 53.017 20.859 1.00 114.97 645 ASP X CA 1
ATOM 4332 C C . ASP A 1 554 ? 28.231 53.716 19.729 1.00 113.66 645 ASP X C 1
ATOM 4333 O O . ASP A 1 554 ? 27.816 54.780 19.264 1.00 113.54 645 ASP X O 1
ATOM 4335 N N . VAL A 1 555 ? 29.339 53.118 19.289 1.00 111.97 646 VAL X N 1
ATOM 4336 C CA . VAL A 1 555 ? 30.150 53.679 18.205 1.00 110.21 646 VAL X CA 1
ATOM 4337 C C . VAL A 1 555 ? 29.414 53.604 16.864 1.00 108.83 646 VAL X C 1
ATOM 4338 O O . VAL A 1 555 ? 29.367 52.547 16.228 1.00 108.82 646 VAL X O 1
ATOM 4340 N N . GLU A 1 556 ? 28.840 54.732 16.447 1.00 106.93 647 GLU X N 1
ATOM 4341 C CA . GLU A 1 556 ? 28.021 54.791 15.235 1.00 105.13 647 GLU X CA 1
ATOM 4342 C C . GLU A 1 556 ? 28.800 55.267 14.003 1.00 103.82 647 GLU X C 1
ATOM 4343 O O . GLU A 1 556 ? 28.281 56.025 13.182 1.00 103.59 647 GLU X O 1
ATOM 4345 N N . ARG A 1 557 ? 30.043 54.807 13.875 1.00 102.39 648 ARG X N 1
ATOM 4346 C CA . ARG A 1 557 ? 30.885 55.147 12.729 1.00 101.07 648 ARG X CA 1
ATOM 4347 C C . ARG A 1 557 ? 30.684 54.192 11.545 1.00 100.13 648 ARG X C 1
ATOM 4348 O O . ARG A 1 557 ? 31.302 54.364 10.493 1.00 99.94 648 ARG X O 1
ATOM 4350 N N . HIS A 1 558 ? 29.813 53.198 11.722 1.00 99.18 649 HIS X N 1
ATOM 4351 C CA . HIS A 1 558 ? 29.519 52.197 10.684 1.00 98.10 649 HIS X CA 1
ATOM 4352 C C . HIS A 1 558 ? 28.128 52.360 10.038 1.00 97.39 649 HIS X C 1
ATOM 4353 O O . HIS A 1 558 ? 27.439 51.371 9.766 1.00 97.32 649 HIS X O 1
ATOM 4360 N N . PHE A 1 559 ? 27.729 53.606 9.787 1.00 96.34 650 PHE X N 1
ATOM 4361 C CA . PHE A 1 559 ? 26.444 53.895 9.144 1.00 95.08 650 PHE X CA 1
ATOM 4362 C C . PHE A 1 559 ? 26.580 54.790 7.911 1.00 94.00 650 PHE X C 1
ATOM 4363 O O . PHE A 1 559 ? 26.336 54.336 6.794 1.00 93.87 650 PHE X O 1
ATOM 4371 N N . SER A 1 560 ? 26.970 56.048 8.132 1.00 92.76 651 SER X N 1
ATOM 4372 C CA . SER A 1 560 ? 27.188 57.068 7.079 1.00 91.49 651 SER X CA 1
ATOM 4373 C C . SER A 1 560 ? 25.992 58.005 6.856 1.00 90.49 651 SER X C 1
ATOM 4374 O O . SER A 1 560 ? 24.883 57.734 7.323 1.00 90.19 651 SER X O 1
ATOM 4377 N N . LEU A 1 561 ? 26.247 59.095 6.128 1.00 89.18 652 LEU X N 1
ATOM 4378 C CA . LEU A 1 561 ? 25.287 60.186 5.901 1.00 87.79 652 LEU X CA 1
ATOM 4379 C C . LEU A 1 561 ? 23.845 59.739 5.642 1.00 86.87 652 LEU X C 1
ATOM 4380 O O . LEU A 1 561 ? 22.931 60.130 6.374 1.00 86.72 652 LEU X O 1
ATOM 4385 N N . GLY A 1 562 ? 23.654 58.906 4.621 1.00 85.77 653 GLY X N 1
ATOM 4386 C CA . GLY A 1 562 ? 22.318 58.489 4.189 1.00 84.11 653 GLY X CA 1
ATOM 4387 C C . GLY A 1 562 ? 21.677 57.409 5.039 1.00 82.85 653 GLY X C 1
ATOM 4388 O O . GLY A 1 562 ? 20.467 57.431 5.275 1.00 82.80 653 GLY X O 1
ATOM 4389 N N . GLU A 1 563 ? 22.492 56.461 5.492 1.00 81.69 654 GLU X N 1
ATOM 4390 C CA . GLU A 1 563 ? 22.022 55.323 6.283 1.00 80.48 654 GLU X CA 1
ATOM 4391 C C . GLU A 1 563 ? 21.602 55.769 7.683 1.00 79.22 654 GLU X C 1
ATOM 4392 O O . GLU A 1 563 ? 20.705 55.181 8.286 1.00 79.16 654 GLU X O 1
ATOM 4398 N N . LEU A 1 564 ? 22.262 56.812 8.185 1.00 77.77 655 LEU X N 1
ATOM 4399 C CA . LEU A 1 564 ? 21.884 57.460 9.436 1.00 76.21 655 LEU X CA 1
ATOM 4400 C C . LEU A 1 564 ? 20.554 58.175 9.287 1.00 75.01 655 LEU X C 1
ATOM 4401 O O . LEU A 1 564 ? 19.668 58.039 10.132 1.00 74.11 655 LEU X O 1
ATOM 4406 N N . ARG A 1 565 ? 20.430 58.944 8.206 1.00 74.11 656 ARG X N 1
ATOM 4407 C CA . ARG A 1 565 ? 19.196 59.655 7.894 1.00 73.56 656 ARG X CA 1
ATOM 4408 C C . ARG A 1 565 ? 18.009 58.703 8.006 1.00 72.53 656 ARG X C 1
ATOM 4409 O O . ARG A 1 565 ? 17.004 59.032 8.640 1.00 72.27 656 ARG X O 1
ATOM 4417 N N . GLU A 1 566 ? 18.159 57.516 7.412 1.00 71.58 657 GLU X N 1
ATOM 4418 C CA . GLU A 1 566 ? 17.147 56.458 7.449 1.00 70.18 657 GLU X CA 1
ATOM 4419 C C . GLU A 1 566 ? 16.852 55.979 8.863 1.00 68.76 657 GLU X C 1
ATOM 4420 O O . GLU A 1 566 ? 15.689 55.773 9.225 1.00 69.05 657 GLU X O 1
ATOM 4426 N N . LEU A 1 567 ? 17.903 55.804 9.658 1.00 66.52 658 LEU X N 1
ATOM 4427 C CA . LEU A 1 567 ? 17.751 55.342 11.028 1.00 64.64 658 LEU X CA 1
ATOM 4428 C C . LEU A 1 567 ? 16.844 56.267 11.853 1.00 64.03 658 LEU X C 1
ATOM 4429 O O . LEU A 1 567 ? 16.073 55.795 12.680 1.00 63.73 658 LEU X O 1
ATOM 4434 N N . PHE A 1 568 ? 16.925 57.575 11.608 1.00 63.83 659 PHE X N 1
ATOM 4435 C CA . PHE A 1 568 ? 16.100 58.554 12.323 1.00 63.24 659 PHE X CA 1
ATOM 4436 C C . PHE A 1 568 ? 14.950 59.101 11.478 1.00 63.98 659 PHE X C 1
ATOM 4437 O O . PHE A 1 568 ? 14.695 60.300 11.473 1.00 64.50 659 PHE X O 1
ATOM 4445 N N . SER A 1 569 ? 14.251 58.225 10.768 1.00 64.96 660 SER X N 1
ATOM 4446 C CA . SER A 1 569 ? 13.107 58.639 9.959 1.00 65.52 660 SER X CA 1
ATOM 4447 C C . SER A 1 569 ? 11.811 58.248 10.635 1.00 66.13 660 SER X C 1
ATOM 4448 O O . SER A 1 569 ? 11.793 57.374 11.503 1.00 66.84 660 SER X O 1
ATOM 4451 N N . LEU A 1 570 ? 10.724 58.894 10.231 1.00 65.70 661 LEU X N 1
ATOM 4452 C CA . LEU A 1 570 ? 9.404 58.395 10.561 1.00 64.91 661 LEU X CA 1
ATOM 4453 C C . LEU A 1 570 ? 8.550 58.264 9.308 1.00 65.22 661 LEU X C 1
ATOM 4454 O O . LEU A 1 570 ? 8.324 59.246 8.587 1.00 65.14 661 LEU X O 1
ATOM 4459 N N . ASN A 1 571 ? 8.100 57.040 9.039 1.00 65.11 662 ASN X N 1
ATOM 4460 C CA . ASN A 1 571 ? 7.129 56.815 7.975 1.00 65.06 662 ASN X CA 1
ATOM 4461 C C . ASN A 1 571 ? 5.752 56.642 8.597 1.00 65.58 662 ASN X C 1
ATOM 4462 O O . ASN A 1 571 ? 5.502 55.677 9.318 1.00 65.94 662 ASN X O 1
ATOM 4467 N N . GLU A 1 572 ? 4.870 57.599 8.332 1.00 66.10 663 GLU X N 1
ATOM 4468 C CA . GLU A 1 572 ? 3.526 57.568 8.883 1.00 67.24 663 GLU X CA 1
ATOM 4469 C C . GLU A 1 572 ? 2.571 56.842 7.938 1.00 67.12 663 GLU X C 1
ATOM 4470 O O . GLU A 1 572 ? 1.512 56.390 8.360 1.00 68.32 663 GLU X O 1
ATOM 4476 N N . LYS A 1 573 ? 2.971 56.702 6.673 1.00 66.26 664 LYS X N 1
ATOM 4477 C CA . LYS A 1 573 ? 2.161 56.063 5.625 1.00 65.23 664 LYS X CA 1
ATOM 4478 C C . LYS A 1 573 ? 2.225 54.519 5.514 1.00 64.32 664 LYS X C 1
ATOM 4479 O O . LYS A 1 573 ? 1.229 53.899 5.165 1.00 64.25 664 LYS X O 1
ATOM 4485 N N . THR A 1 574 ? 3.375 53.905 5.783 1.00 63.33 665 THR X N 1
ATOM 4486 C CA . THR A 1 574 ? 3.556 52.475 5.506 1.00 63.90 665 THR X CA 1
ATOM 4487 C C . THR A 1 574 ? 2.724 51.553 6.359 1.00 64.34 665 THR X C 1
ATOM 4488 O O . THR A 1 574 ? 2.343 51.885 7.489 1.00 65.47 665 THR X O 1
ATOM 4492 N N . LEU A 1 575 ? 2.493 50.365 5.817 1.00 63.31 666 LEU X N 1
ATOM 4493 C CA . LEU A 1 575 ? 1.966 49.277 6.596 1.00 62.73 666 LEU X CA 1
ATOM 4494 C C . LEU A 1 575 ? 3.126 48.540 7.271 1.00 63.13 666 LEU X C 1
ATOM 4495 O O . LEU A 1 575 ? 2.986 48.030 8.383 1.00 63.48 666 LEU X O 1
ATOM 4500 N N . SER A 1 576 ? 4.274 48.507 6.595 1.00 62.63 667 SER X N 1
ATOM 4501 C CA . SER A 1 576 ? 5.515 47.992 7.158 1.00 61.80 667 SER X CA 1
ATOM 4502 C C . SER A 1 576 ? 6.673 48.415 6.283 1.00 61.95 667 SER X C 1
ATOM 4503 O O . SER A 1 576 ? 6.733 48.015 5.123 1.00 61.88 667 SER X O 1
ATOM 4506 N N . ASP A 1 577 ? 7.582 49.222 6.839 1.00 62.16 668 ASP X N 1
ATOM 4507 C CA . ASP A 1 577 ? 8.846 49.582 6.182 1.00 62.01 668 ASP X CA 1
ATOM 4508 C C . ASP A 1 577 ? 9.655 48.342 5.784 1.00 62.39 668 ASP X C 1
ATOM 4509 O O . ASP A 1 577 ? 10.234 48.288 4.700 1.00 61.98 668 ASP X O 1
ATOM 4514 N N . THR A 1 578 ? 9.689 47.351 6.671 1.00 62.61 669 THR X N 1
ATOM 4515 C CA . THR A 1 578 ? 10.385 46.109 6.403 1.00 63.78 669 THR X CA 1
ATOM 4516 C C . THR A 1 578 ? 9.899 45.517 5.082 1.00 64.49 669 THR X C 1
ATOM 4517 O O . THR A 1 578 ? 10.716 45.141 4.235 1.00 65.81 669 THR X O 1
ATOM 4521 N N . HIS A 1 579 ? 8.577 45.448 4.908 1.00 63.85 670 HIS X N 1
ATOM 4522 C CA . HIS A 1 579 ? 7.987 44.859 3.710 1.00 62.54 670 HIS X CA 1
ATOM 4523 C C . HIS A 1 579 ? 8.265 45.699 2.465 1.00 62.63 670 HIS X C 1
ATOM 4524 O O . HIS A 1 579 ? 8.587 45.155 1.415 1.00 62.59 670 HIS X O 1
ATOM 4531 N N . ASP A 1 580 ? 8.139 47.020 2.579 1.00 63.07 671 ASP X N 1
ATOM 4532 C CA . ASP A 1 580 ? 8.404 47.918 1.453 1.00 63.70 671 ASP X CA 1
ATOM 4533 C C . ASP A 1 580 ? 9.779 47.656 0.890 1.00 63.62 671 ASP X C 1
ATOM 4534 O O . ASP A 1 580 ? 9.956 47.505 -0.319 1.00 63.91 671 ASP X O 1
ATOM 4539 N N . ARG A 1 581 ? 10.742 47.602 1.802 1.00 63.08 672 ARG X N 1
ATOM 4540 C CA . ARG A 1 581 ? 12.136 47.419 1.490 1.00 63.01 672 ARG X CA 1
ATOM 4541 C C . ARG A 1 581 ? 12.397 46.080 0.761 1.00 61.95 672 ARG X C 1
ATOM 4542 O O . ARG A 1 581 ? 13.349 45.979 -0.008 1.00 62.70 672 ARG X O 1
ATOM 4550 N N . PHE A 1 582 ? 11.540 45.075 0.956 1.00 60.72 673 PHE X N 1
ATOM 4551 C CA . PHE A 1 582 ? 11.653 43.835 0.174 1.00 59.83 673 PHE X CA 1
ATOM 4552 C C . PHE A 1 582 ? 11.405 44.070 -1.298 1.00 60.16 673 PHE X C 1
ATOM 4553 O O . PHE A 1 582 ? 12.062 43.453 -2.125 1.00 61.87 673 PHE X O 1
ATOM 4561 N N . ARG A 1 583 ? 10.445 44.939 -1.623 1.00 59.65 674 ARG X N 1
ATOM 4562 C CA . ARG A 1 583 ? 9.898 45.047 -2.989 1.00 58.80 674 ARG X CA 1
ATOM 4563 C C . ARG A 1 583 ? 9.362 43.683 -3.423 1.00 58.19 674 ARG X C 1
ATOM 4564 O O . ARG A 1 583 ? 9.677 43.174 -4.512 1.00 57.26 674 ARG X O 1
ATOM 4572 N N . CYS A 1 584 ? 8.555 43.115 -2.523 1.00 57.62 675 CYS X N 1
ATOM 4573 C CA . CYS A 1 584 ? 7.940 41.789 -2.639 1.00 58.01 675 CYS X CA 1
ATOM 4574 C C . CYS A 1 584 ? 7.255 41.587 -3.980 1.00 58.58 675 CYS X C 1
ATOM 4575 O O . CYS A 1 584 ? 6.500 42.445 -4.419 1.00 59.78 675 CYS X O 1
ATOM 4578 N N . ARG A 1 585 ? 7.524 40.470 -4.643 1.00 59.01 676 ARG X N 1
ATOM 4579 C CA . ARG A 1 585 ? 6.800 40.167 -5.874 1.00 59.79 676 ARG X CA 1
ATOM 4580 C C . ARG A 1 585 ? 5.625 39.226 -5.608 1.00 59.66 676 ARG X C 1
ATOM 4581 O O . ARG A 1 585 ? 5.038 38.689 -6.541 1.00 60.50 676 ARG X O 1
ATOM 4589 N N . ARG A 1 586 ? 5.292 39.016 -4.341 1.00 59.20 677 ARG X N 1
ATOM 4590 C CA . ARG A 1 586 ? 4.274 38.034 -3.989 1.00 58.95 677 ARG X CA 1
ATOM 4591 C C . ARG A 1 586 ? 2.974 38.688 -3.539 1.00 60.16 677 ARG X C 1
ATOM 4592 O O . ARG A 1 586 ? 1.930 38.035 -3.539 1.00 61.43 677 ARG X O 1
ATOM 4600 N N . CYS A 1 587 ? 3.043 39.965 -3.160 1.00 59.70 678 CYS X N 1
ATOM 4601 C CA . CYS A 1 587 ? 1.878 40.711 -2.693 1.00 59.07 678 CYS X CA 1
ATOM 4602 C C . CYS A 1 587 ? 1.418 41.789 -3.680 1.00 60.35 678 CYS X C 1
ATOM 4603 O O . CYS A 1 587 ? 2.238 42.521 -4.230 1.00 61.09 678 CYS X O 1
ATOM 4606 N N . VAL A 1 588 ? 0.103 41.882 -3.886 1.00 60.57 679 VAL X N 1
ATOM 4607 C CA . VAL A 1 588 ? -0.507 42.898 -4.751 1.00 60.14 679 VAL X CA 1
ATOM 4608 C C . VAL A 1 588 ? -1.607 43.654 -4.002 1.00 61.50 679 VAL X C 1
ATOM 4609 O O . VAL A 1 588 ? -2.596 43.050 -3.573 1.00 61.80 679 VAL X O 1
ATOM 4613 N N . ASN A 1 589 ? -1.423 44.968 -3.855 1.00 62.56 680 ASN X N 1
ATOM 4614 C CA . ASN A 1 589 ? -2.344 45.845 -3.108 1.00 64.01 680 ASN X CA 1
ATOM 4615 C C . ASN A 1 589 ? -2.781 45.306 -1.748 1.00 64.98 680 ASN X C 1
ATOM 4616 O O . ASN A 1 589 ? -3.977 45.219 -1.455 1.00 65.58 680 ASN X O 1
ATOM 4621 N N . GLY A 1 590 ? -1.808 44.930 -0.925 1.00 66.00 681 GLY X N 1
ATOM 4622 C CA . GLY A 1 590 ? -2.103 44.436 0.414 1.00 67.41 681 GLY X CA 1
ATOM 4623 C C . GLY A 1 590 ? -2.510 42.973 0.495 1.00 68.44 681 GLY X C 1
ATOM 4624 O O . GLY A 1 590 ? -2.544 42.408 1.579 1.00 69.48 681 GLY X O 1
ATOM 4625 N N . ARG A 1 591 ? -2.815 42.337 -0.628 1.00 68.72 682 ARG X N 1
ATOM 4626 C CA . ARG A 1 591 ? -3.097 40.902 -0.579 1.00 70.39 682 ARG X CA 1
ATOM 4627 C C . ARG A 1 591 ? -1.887 40.070 -0.990 1.00 67.94 682 ARG X C 1
ATOM 4628 O O . ARG A 1 591 ? -1.166 40.440 -1.907 1.00 67.29 682 ARG X O 1
ATOM 4636 N N . GLN A 1 592 ? -1.655 38.967 -0.279 1.00 66.89 683 GLN X N 1
ATOM 4637 C CA . GLN A 1 592 ? -0.604 38.021 -0.640 1.00 65.65 683 GLN X CA 1
ATOM 4638 C C . GLN A 1 592 ? -1.083 37.103 -1.767 1.00 65.93 683 GLN X C 1
ATOM 4639 O O . GLN A 1 592 ? -1.881 36.199 -1.554 1.00 65.96 683 GLN X O 1
ATOM 4645 N N . VAL A 1 593 ? -0.585 37.353 -2.969 1.00 66.66 684 VAL X N 1
ATOM 4646 C CA . VAL A 1 593 ? -1.055 36.680 -4.167 1.00 67.09 684 VAL X CA 1
ATOM 4647 C C . VAL A 1 593 ? -0.391 35.326 -4.349 1.00 69.00 684 VAL X C 1
ATOM 4648 O O . VAL A 1 593 ? -1.047 34.375 -4.760 1.00 69.92 684 VAL X O 1
ATOM 4652 N N . ARG A 1 594 ? 0.904 35.235 -4.058 1.00 70.86 685 ARG X N 1
ATOM 4653 C CA . ARG A 1 594 ? 1.590 33.941 -4.044 1.00 73.65 685 ARG X CA 1
ATOM 4654 C C . ARG A 1 594 ? 2.072 33.613 -2.638 1.00 72.93 685 ARG X C 1
ATOM 4655 O O . ARG A 1 594 ? 2.513 34.502 -1.918 1.00 73.80 685 ARG X O 1
ATOM 4663 N N . PRO A 1 595 ? 1.970 32.339 -2.226 1.00 73.00 686 PRO X N 1
ATOM 4664 C CA . PRO A 1 595 ? 2.490 31.926 -0.910 1.00 73.13 686 PRO X CA 1
ATOM 4665 C C . PRO A 1 595 ? 4.032 31.865 -0.868 1.00 73.28 686 PRO X C 1
ATOM 4666 O O . PRO A 1 595 ? 4.674 31.912 -1.921 1.00 73.91 686 PRO X O 1
ATOM 4670 N N . PRO A 1 596 ? 4.632 31.768 0.335 1.00 73.15 687 PRO X N 1
ATOM 4671 C CA . PRO A 1 596 ? 6.080 31.577 0.387 1.00 73.63 687 PRO X CA 1
ATOM 4672 C C . PRO A 1 596 ? 6.451 30.168 -0.079 1.00 74.94 687 PRO X C 1
ATOM 4673 O O . PRO A 1 596 ? 5.572 29.306 -0.161 1.00 74.74 687 PRO X O 1
ATOM 4677 N N . PRO A 1 597 ? 7.735 29.934 -0.411 1.00 76.30 688 PRO X N 1
ATOM 4678 C CA . PRO A 1 597 ? 8.161 28.591 -0.809 1.00 77.75 688 PRO X CA 1
ATOM 4679 C C . PRO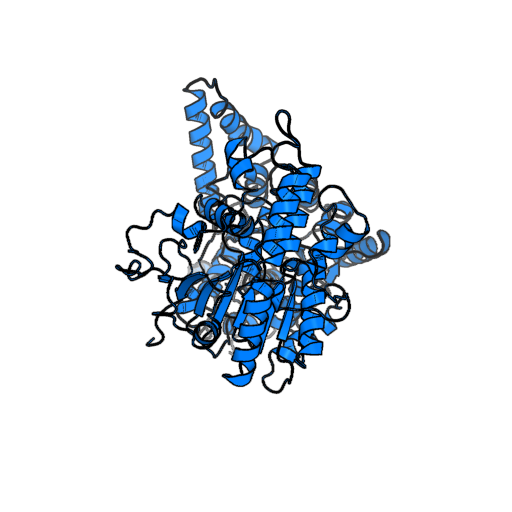 A 1 597 ? 7.640 27.506 0.137 1.00 79.41 688 PRO X C 1
ATOM 4680 O O . PRO A 1 597 ? 7.511 27.742 1.340 1.00 79.22 688 PRO X O 1
ATOM 4684 N N . ASP A 1 598 ? 7.348 26.332 -0.419 1.00 81.84 689 ASP X N 1
ATOM 4685 C CA . ASP A 1 598 ? 6.630 25.258 0.293 1.00 84.03 689 ASP X CA 1
ATOM 4686 C C . ASP A 1 598 ? 7.216 24.869 1.650 1.00 83.86 689 ASP X C 1
ATOM 4687 O O . ASP A 1 598 ? 6.487 24.607 2.613 1.00 83.42 689 ASP X O 1
ATOM 4692 N N . ASP A 1 599 ? 8.539 24.851 1.709 1.00 83.98 690 ASP X N 1
ATOM 4693 C CA . ASP A 1 599 ? 9.266 24.250 2.816 1.00 83.99 690 ASP X CA 1
ATOM 4694 C C . ASP A 1 599 ? 9.930 25.297 3.695 1.00 81.81 690 ASP X C 1
ATOM 4695 O O . ASP A 1 599 ? 10.812 24.979 4.483 1.00 81.63 690 ASP X O 1
ATOM 4700 N N . SER A 1 600 ? 9.514 26.546 3.555 1.00 80.04 691 SER X N 1
ATOM 4701 C CA . SER A 1 600 ? 10.096 27.608 4.353 1.00 78.88 691 SER X CA 1
ATOM 4702 C C . SER A 1 600 ? 9.425 27.639 5.726 1.00 77.54 691 SER X C 1
ATOM 4703 O O . SER A 1 600 ? 8.251 27.317 5.850 1.00 77.56 691 SER X O 1
ATOM 4706 N N . ASP A 1 601 ? 10.185 27.997 6.755 1.00 76.54 692 ASP X N 1
ATOM 4707 C CA . ASP A 1 601 ? 9.704 27.933 8.134 1.00 75.67 692 ASP X CA 1
ATOM 4708 C C . ASP A 1 601 ? 10.126 29.167 8.910 1.00 75.19 692 ASP X C 1
ATOM 4709 O O . ASP A 1 601 ? 10.574 30.148 8.322 1.00 75.24 692 ASP X O 1
ATOM 4714 N N . CYS A 1 602 ? 9.978 29.116 10.231 1.00 74.48 693 CYS X N 1
ATOM 4715 C CA . CYS A 1 602 ? 10.344 30.238 11.098 1.00 73.36 693 CYS X CA 1
ATOM 4716 C C . CYS A 1 602 ? 11.825 30.625 11.046 1.00 72.93 693 CYS X C 1
ATOM 4717 O O . CYS A 1 602 ? 12.182 31.712 11.497 1.00 73.83 693 CYS X O 1
ATOM 4720 N N . THR A 1 603 ? 12.680 29.743 10.520 1.00 71.33 694 THR X N 1
ATOM 4721 C CA . THR A 1 603 ? 14.114 30.008 10.450 1.00 70.05 694 THR X CA 1
ATOM 4722 C C . THR A 1 603 ? 14.463 30.789 9.196 1.00 70.07 694 THR X C 1
ATOM 4723 O O . THR A 1 603 ? 15.636 30.926 8.866 1.00 71.48 694 THR X O 1
ATOM 4727 N N . CYS A 1 604 ? 13.452 31.293 8.496 1.00 69.23 695 CYS X N 1
ATOM 4728 C CA . CYS A 1 604 ? 13.653 31.959 7.217 1.00 69.65 695 CYS X CA 1
ATOM 4729 C C . CYS A 1 604 ? 13.576 33.473 7.330 1.00 70.39 695 CYS X C 1
ATOM 4730 O O . CYS A 1 604 ? 13.017 33.999 8.297 1.00 70.76 695 CYS X O 1
ATOM 4733 N N . ASP A 1 605 ? 14.146 34.154 6.331 1.00 70.88 696 ASP X N 1
ATOM 4734 C CA . ASP A 1 605 ? 13.929 35.571 6.082 1.00 72.20 696 ASP X CA 1
ATOM 4735 C C . ASP A 1 605 ? 12.462 35.931 6.131 1.00 71.29 696 ASP X C 1
ATOM 4736 O O . ASP A 1 605 ? 11.607 35.177 5.654 1.00 71.14 696 ASP X O 1
ATOM 4741 N N . LEU A 1 606 ? 12.178 37.113 6.664 1.00 69.59 697 LEU X N 1
ATOM 4742 C CA . LEU A 1 606 ? 10.843 37.654 6.611 1.00 68.34 697 LEU X CA 1
ATOM 4743 C C . LEU A 1 606 ? 10.267 37.732 5.182 1.00 67.89 697 LEU X C 1
ATOM 4744 O O . LEU A 1 606 ? 9.054 37.672 5.005 1.00 68.23 697 LEU X O 1
ATOM 4749 N N . SER A 1 607 ? 11.126 37.807 4.166 1.00 67.29 698 SER X N 1
ATOM 4750 C CA . SER A 1 607 ? 10.653 37.760 2.774 1.00 67.17 698 SER X CA 1
ATOM 4751 C C . SER A 1 607 ? 10.020 36.415 2.387 1.00 67.10 698 SER X C 1
ATOM 4752 O O . SER A 1 607 ? 9.264 36.345 1.420 1.00 67.80 698 SER X O 1
ATOM 4755 N N . ASN A 1 608 ? 10.338 35.354 3.126 1.00 66.68 699 ASN X N 1
ATOM 4756 C CA . ASN A 1 608 ? 9.712 34.049 2.901 1.00 65.70 699 ASN X CA 1
ATOM 4757 C C . ASN A 1 608 ? 8.703 33.690 3.984 1.00 65.13 699 ASN X C 1
ATOM 4758 O O . ASN A 1 608 ? 8.253 32.548 4.083 1.00 64.34 699 ASN X O 1
ATOM 4763 N N . TRP A 1 609 ? 8.351 34.672 4.797 1.00 64.89 700 TRP X N 1
ATOM 4764 C CA . TRP A 1 609 ? 7.246 34.502 5.712 1.00 65.70 700 TRP X CA 1
ATOM 4765 C C . TRP A 1 609 ? 5.952 34.862 4.981 1.00 65.55 700 TRP X C 1
ATOM 4766 O O . TRP A 1 609 ? 5.986 35.424 3.884 1.00 65.32 700 TRP X O 1
ATOM 4777 N N . HIS A 1 610 ? 4.818 34.501 5.570 1.00 65.36 701 HIS X N 1
ATOM 4778 C CA . HIS A 1 610 ? 3.546 34.966 5.074 1.00 65.81 701 HIS X CA 1
ATOM 4779 C C . HIS A 1 610 ? 3.443 36.435 5.368 1.00 66.75 701 HIS X C 1
ATOM 4780 O O . HIS A 1 610 ? 3.761 36.877 6.475 1.00 67.43 701 HIS X O 1
ATOM 4787 N N . HIS A 1 611 ? 3.039 37.186 4.352 1.00 66.76 702 HIS X N 1
ATOM 4788 C CA . HIS A 1 611 ? 2.840 38.607 4.475 1.00 67.36 702 HIS X CA 1
ATOM 4789 C C . HIS A 1 611 ? 1.348 38.819 4.571 1.00 69.13 702 HIS X C 1
ATOM 4790 O O . HIS A 1 611 ? 0.576 38.177 3.850 1.00 70.37 702 HIS X O 1
ATOM 4797 N N . CYS A 1 612 ? 0.939 39.697 5.479 1.00 71.16 703 CYS X N 1
ATOM 4798 C CA . CYS A 1 612 ? -0.470 39.863 5.782 1.00 72.29 703 CYS X CA 1
ATOM 4799 C C . CYS A 1 612 ? -0.833 41.319 6.106 1.00 73.25 703 CYS X C 1
ATOM 4800 O O . CYS A 1 612 ? -0.434 41.851 7.146 1.00 73.39 703 CYS X O 1
ATOM 4803 N N . ALA A 1 613 ? -1.584 41.958 5.210 1.00 73.76 704 ALA X N 1
ATOM 4804 C CA . ALA A 1 613 ? -1.970 43.354 5.402 1.00 74.95 704 ALA X CA 1
ATOM 4805 C C . ALA A 1 613 ? -3.451 43.519 5.744 1.00 76.75 704 ALA X C 1
ATOM 4806 O O . ALA A 1 613 ? -3.852 44.547 6.277 1.00 76.92 704 ALA X O 1
ATOM 4808 N N . ASP A 1 614 ? -4.252 42.510 5.418 1.00 79.60 705 ASP X N 1
ATOM 4809 C CA . ASP A 1 614 ? -5.625 42.365 5.921 1.00 82.73 705 ASP X CA 1
ATOM 4810 C C . ASP A 1 614 ? -5.624 41.201 6.907 1.00 84.22 705 ASP X C 1
ATOM 4811 O O . ASP A 1 614 ? -4.832 40.273 6.746 1.00 85.13 705 ASP X O 1
ATOM 4816 N N . LYS A 1 615 ? -6.487 41.225 7.920 1.00 85.12 706 LYS X N 1
ATOM 4817 C CA . LYS A 1 615 ? -6.494 40.140 8.925 1.00 86.30 706 LYS X CA 1
ATOM 4818 C C . LYS A 1 615 ? -6.808 38.741 8.347 1.00 85.97 706 LYS X C 1
ATOM 4819 O O . LYS A 1 615 ? -7.083 37.793 9.089 1.00 85.76 706 LYS X O 1
ATOM 4825 N N . ARG A 1 616 ? -6.726 38.639 7.019 1.00 86.10 707 ARG X N 1
ATOM 4826 C CA . ARG A 1 616 ? -6.952 37.416 6.247 1.00 86.35 707 ARG X CA 1
ATOM 4827 C C . ARG A 1 616 ? -5.793 36.432 6.394 1.00 85.10 707 ARG X C 1
ATOM 4828 O O . ARG A 1 616 ? -4.624 36.819 6.380 1.00 85.15 707 ARG X O 1
ATOM 4836 N N . GLY A 1 617 ? -6.125 35.155 6.526 1.00 83.94 708 GLY X N 1
ATOM 4837 C CA . GLY A 1 617 ? -5.127 34.088 6.537 1.00 82.58 708 GLY X CA 1
ATOM 4838 C C . GLY A 1 617 ? -4.204 33.992 7.739 1.00 81.30 708 GLY X C 1
ATOM 4839 O O . GLY A 1 617 ? -3.105 33.452 7.632 1.00 82.05 708 GLY X O 1
ATOM 4840 N N . LEU A 1 618 ? -4.633 34.504 8.887 1.00 79.53 709 LEU X N 1
ATOM 4841 C CA . LEU A 1 618 ? -3.863 34.306 10.109 1.00 77.65 709 LEU X CA 1
ATOM 4842 C C . LEU A 1 618 ? -4.172 32.947 10.737 1.00 76.82 709 LEU X C 1
ATOM 4843 O O . LEU A 1 618 ? -5.253 32.398 10.547 1.00 77.11 709 LEU X O 1
ATOM 4848 N N . ARG A 1 619 ? -3.211 32.404 11.477 1.00 75.67 710 ARG X N 1
ATOM 4849 C CA . ARG A 1 619 ? -3.374 31.105 12.121 1.00 73.61 710 ARG X CA 1
ATOM 4850 C C . ARG A 1 619 ? -3.415 31.261 13.630 1.00 72.42 710 ARG X C 1
ATOM 4851 O O . ARG A 1 619 ? -3.009 30.362 14.352 1.00 72.96 710 ARG X O 1
ATOM 4859 N N . ASP A 1 620 ? -3.900 32.406 14.101 1.00 71.76 711 ASP X N 1
ATOM 4860 C CA . ASP A 1 620 ? -3.938 32.713 15.530 1.00 71.39 711 ASP X CA 1
ATOM 4861 C C . ASP A 1 620 ? -5.132 33.593 15.863 1.00 70.58 711 ASP X C 1
ATOM 4862 O O . ASP A 1 620 ? -5.044 34.817 15.789 1.00 71.54 711 ASP X O 1
ATOM 4867 N N . PRO A 1 621 ? -6.265 32.974 16.222 1.00 69.68 712 PRO X N 1
ATOM 4868 C CA . PRO A 1 621 ? -7.472 33.718 16.569 1.00 68.69 712 PRO X CA 1
ATOM 4869 C C . PRO A 1 621 ? -7.281 34.818 17.620 1.00 67.86 712 PRO X C 1
ATOM 4870 O O . PRO A 1 621 ? -8.010 35.817 17.584 1.00 68.18 712 PRO X O 1
ATOM 4874 N N . VAL A 1 622 ? -6.314 34.653 18.524 1.00 66.66 713 VAL X N 1
ATOM 4875 C CA . VAL A 1 622 ? -6.016 35.687 19.518 1.00 66.54 713 VAL X CA 1
ATOM 4876 C C . VAL A 1 622 ? -5.494 36.946 18.825 1.00 66.83 713 VAL X C 1
ATOM 4877 O O . VAL A 1 622 ? -5.903 38.060 19.148 1.00 65.68 713 VAL X O 1
ATOM 4881 N N . LEU A 1 623 ? -4.594 36.764 17.864 1.00 67.33 714 LEU X N 1
ATOM 4882 C CA . LEU A 1 623 ? -4.105 37.893 17.105 1.00 67.67 714 LEU X CA 1
ATOM 4883 C C . LEU A 1 623 ? -5.199 38.496 16.235 1.00 68.54 714 LEU X C 1
ATOM 4884 O O . LEU A 1 623 ? -5.322 39.717 16.174 1.00 69.44 714 LEU X O 1
ATOM 4889 N N . GLN A 1 624 ? -5.997 37.657 15.576 1.00 68.97 715 GLN X N 1
ATOM 4890 C CA . GLN A 1 624 ? -7.032 38.175 14.681 1.00 70.43 715 GLN X CA 1
ATOM 4891 C C . GLN A 1 624 ? -7.957 39.107 15.434 1.00 70.22 715 GLN X C 1
ATOM 4892 O O . GLN A 1 624 ? -8.169 40.241 15.014 1.00 70.48 715 GLN X O 1
ATOM 4898 N N . ALA A 1 625 ? -8.481 38.630 16.562 1.00 70.19 716 ALA X N 1
ATOM 4899 C CA . ALA A 1 625 ? -9.378 39.410 17.401 1.00 69.98 716 ALA X CA 1
ATOM 4900 C C . ALA A 1 625 ? -8.721 40.717 17.850 1.00 70.47 716 ALA X C 1
ATOM 4901 O O . ALA A 1 625 ? -9.400 41.714 18.084 1.00 70.56 716 ALA X O 1
ATOM 4903 N N . SER A 1 626 ? -7.395 40.704 17.936 1.00 71.34 717 SER X N 1
ATOM 4904 C CA . SER A 1 626 ? -6.625 41.848 18.406 1.00 72.50 717 SER X CA 1
ATOM 4905 C C . SER A 1 626 ? -6.326 42.875 17.317 1.00 73.42 717 SER X C 1
ATOM 4906 O O . SER A 1 626 ? -5.884 43.982 17.613 1.00 74.39 717 SER X O 1
ATOM 4909 N N . TRP A 1 627 ? -6.563 42.516 16.062 1.00 74.28 718 TRP X N 1
ATOM 4910 C CA . TRP A 1 627 ? -6.243 43.394 14.938 1.00 74.53 718 TRP X CA 1
ATOM 4911 C C . TRP A 1 627 ? -7.297 44.475 14.765 1.00 75.63 718 TRP X C 1
ATOM 4912 O O . TRP A 1 627 ? -8.397 44.196 14.293 1.00 76.92 718 TRP X O 1
ATOM 4923 N N . ASP A 1 628 ? -6.974 45.705 15.143 1.00 76.44 719 ASP X N 1
ATOM 4924 C CA . ASP A 1 628 ? -7.823 46.839 14.774 1.00 77.21 719 ASP X CA 1
ATOM 4925 C C . ASP A 1 628 ? -6.974 47.945 14.125 1.00 77.41 719 ASP X C 1
ATOM 4926 O O . ASP A 1 628 ? -6.047 47.649 13.357 1.00 78.71 719 ASP X O 1
ATOM 4931 N N . ALA A 1 629 ? -7.283 49.204 14.425 1.00 76.17 720 ALA X N 1
ATOM 4932 C CA . ALA A 1 629 ? -6.476 50.326 13.965 1.00 74.56 720 ALA X CA 1
ATOM 4933 C C . ALA A 1 629 ? -5.002 50.209 14.390 1.00 73.35 720 ALA X C 1
ATOM 4934 O O . ALA A 1 629 ? -4.118 50.705 13.699 1.00 74.01 720 ALA X O 1
ATOM 4936 N N . ALA A 1 630 ? -4.744 49.538 15.511 1.00 71.37 721 ALA X N 1
ATOM 4937 C CA . ALA A 1 630 ? -3.394 49.421 16.068 1.00 69.97 721 ALA X CA 1
ATOM 4938 C C . ALA A 1 630 ? -2.387 48.602 15.233 1.00 69.50 721 ALA X C 1
ATOM 4939 O O . ALA A 1 630 ? -1.188 48.872 15.279 1.00 69.63 721 ALA X O 1
ATOM 4941 N N . VAL A 1 631 ? -2.862 47.606 14.489 1.00 68.20 722 VAL X N 1
ATOM 4942 C CA . VAL A 1 631 ? -1.973 46.721 13.730 1.00 67.48 722 VAL X CA 1
ATOM 4943 C C . VAL A 1 631 ? -2.016 47.049 12.234 1.00 67.61 722 VAL X C 1
ATOM 4944 O O . VAL A 1 631 ? -3.094 47.106 11.642 1.00 68.40 722 VAL X O 1
ATOM 4948 N N . SER A 1 632 ? -0.850 47.247 11.624 1.00 66.68 723 SER X N 1
ATOM 4949 C CA . SER A 1 632 ? -0.793 47.591 10.207 1.00 66.62 723 SER X CA 1
ATOM 4950 C C . SER A 1 632 ? -0.371 46.431 9.312 1.00 66.75 723 SER X C 1
ATOM 4951 O O . SER A 1 632 ? -0.692 46.408 8.122 1.00 67.26 723 SER X O 1
ATOM 4954 N N . PHE A 1 633 ? 0.357 45.478 9.878 1.00 65.82 724 PHE X N 1
ATOM 4955 C CA . PHE A 1 633 ? 0.937 44.419 9.087 1.00 65.68 724 PHE X CA 1
ATOM 4956 C C . PHE A 1 633 ? 1.443 43.298 9.980 1.00 66.90 724 PHE X C 1
ATOM 4957 O O . PHE A 1 633 ? 1.910 43.542 11.093 1.00 68.44 724 PHE X O 1
ATOM 4965 N N . VAL A 1 634 ? 1.352 42.068 9.492 1.00 66.73 725 VAL X N 1
ATOM 4966 C CA . VAL A 1 634 ? 1.876 40.933 10.219 1.00 66.68 725 VAL X CA 1
ATOM 4967 C C . VAL A 1 634 ? 2.652 40.026 9.280 1.00 68.34 725 VAL X C 1
ATOM 4968 O O . VAL A 1 634 ? 2.145 39.631 8.226 1.00 69.43 725 VAL X O 1
ATOM 4972 N N . PHE A 1 635 ? 3.893 39.731 9.661 1.00 68.70 726 PHE X N 1
ATOM 4973 C CA . PHE A 1 635 ? 4.666 38.636 9.081 1.00 67.67 726 PHE X CA 1
ATOM 4974 C C . PHE A 1 635 ? 4.388 37.432 9.959 1.00 67.68 726 PHE X C 1
ATOM 4975 O O . PHE A 1 635 ? 4.397 37.549 11.185 1.00 69.13 726 PHE X O 1
ATOM 4983 N N . HIS A 1 636 ? 4.129 36.279 9.362 1.00 67.09 727 HIS X N 1
ATOM 4984 C CA . HIS A 1 636 ? 3.954 35.071 10.166 1.00 66.35 727 HIS X CA 1
ATOM 4985 C C . HIS A 1 636 ? 4.377 33.820 9.429 1.00 66.49 727 HIS X C 1
ATOM 4986 O O . HIS A 1 636 ? 4.414 33.777 8.198 1.00 66.82 727 HIS X O 1
ATOM 4993 N N . GLN A 1 637 ? 4.689 32.794 10.203 1.00 65.97 728 GLN X N 1
ATOM 4994 C CA . GLN A 1 637 ? 5.212 31.568 9.665 1.00 65.55 728 GLN X CA 1
ATOM 4995 C C . GLN A 1 637 ? 5.032 30.497 10.742 1.00 65.96 728 GLN X C 1
ATOM 4996 O O . GLN A 1 637 ? 4.642 30.815 11.873 1.00 65.83 728 GLN X O 1
ATOM 5002 N N . ARG A 1 638 ? 5.270 29.230 10.404 1.00 66.19 729 ARG X N 1
ATOM 5003 C CA . ARG A 1 638 ? 5.150 28.171 11.406 1.00 66.37 729 ARG X CA 1
ATOM 5004 C C . ARG A 1 638 ? 6.194 27.087 11.249 1.00 67.19 729 ARG X C 1
ATOM 5005 O O . ARG A 1 638 ? 6.715 26.864 10.153 1.00 67.29 729 ARG X O 1
ATOM 5013 N N . SER A 1 639 ? 6.475 26.419 12.365 1.00 68.01 730 SER X N 1
ATOM 5014 C CA . SER A 1 639 ? 7.485 25.381 12.448 1.00 69.48 730 SER X CA 1
ATOM 5015 C C . SER A 1 639 ? 7.243 24.233 11.489 1.00 70.30 730 SER X C 1
ATOM 5016 O O . SER A 1 639 ? 8.171 23.758 10.850 1.00 71.40 730 SER X O 1
ATOM 5019 N N . HIS A 1 640 ? 5.999 23.783 11.410 1.00 71.76 731 HIS X N 1
ATOM 5020 C CA . HIS A 1 640 ? 5.614 22.645 10.577 1.00 73.93 731 HIS X CA 1
ATOM 5021 C C . HIS A 1 640 ? 4.098 22.524 10.621 1.00 76.57 731 HIS X C 1
ATOM 5022 O O . HIS A 1 640 ? 3.432 23.303 11.312 1.00 76.29 731 HIS X O 1
ATOM 5029 N N . GLU A 1 641 ? 3.554 21.557 9.889 1.00 80.37 732 GLU X N 1
ATOM 5030 C CA . GLU A 1 641 ? 2.113 21.359 9.852 1.00 84.68 732 GLU X CA 1
ATOM 5031 C C . GLU A 1 641 ? 1.637 20.358 10.903 1.00 86.60 732 GLU X C 1
ATOM 5032 O O . GLU A 1 641 ? 2.189 19.257 11.033 1.00 86.21 732 GLU X O 1
ATOM 5038 N N . ASP A 1 642 ? 0.592 20.760 11.632 1.00 89.80 733 ASP X N 1
ATOM 5039 C CA . ASP A 1 642 ? 0.066 20.011 12.789 1.00 92.60 733 ASP X CA 1
ATOM 5040 C C . ASP A 1 642 ? -0.233 18.543 12.498 1.00 94.01 733 ASP X C 1
ATOM 5041 O O . ASP A 1 642 ? 0.004 17.689 13.355 1.00 94.17 733 ASP X O 1
ATOM 5043 N N . GLN A 1 643 ? -0.730 18.271 11.286 1.00 95.89 734 GLN X N 1
ATOM 5044 C CA . GLN A 1 643 ? -1.029 16.915 10.795 1.00 98.00 734 GLN X CA 1
ATOM 5045 C C . GLN A 1 643 ? -0.069 15.830 11.309 1.00 99.48 734 GLN X C 1
ATOM 5046 O O . GLN A 1 643 ? -0.505 14.724 11.665 1.00 99.23 734 GLN X O 1
ATOM 5048 N N . ARG A 1 644 ? 1.226 16.173 11.351 1.00 101.26 735 ARG X N 1
ATOM 5049 C CA . ARG A 1 644 ? 2.321 15.290 11.806 1.00 102.38 735 ARG X CA 1
ATOM 5050 C C . ARG A 1 644 ? 2.355 13.938 11.082 1.00 102.83 735 ARG X C 1
ATOM 5051 O O . ARG A 1 644 ? 2.263 13.878 9.852 1.00 103.13 735 ARG X O 1
#

Solvent-accessible surface area: 29433 Å² total; per-residue (Å²): 108,67,186,48,186,114,78,85,52,65,5,85,39,30,16,158,97,161,51,28,2,52,17,33,121,38,90,108,79,59,78,141,63,67,133,160,28,89,105,128,156,44,51,17,34,0,2,1,12,57,36,1,11,158,54,14,76,98,15,14,60,92,0,0,71,24,0,0,43,3,0,21,14,112,78,21,129,92,2,62,2,0,0,2,0,5,30,23,12,4,10,22,2,9,0,0,1,0,0,1,15,1,0,11,91,8,4,20,70,49,126,61,67,7,71,10,0,0,0,0,0,10,51,26,3,1,82,3,1,48,32,9,1,37,116,56,1,39,88,124,12,88,7,32,17,0,58,41,61,41,148,106,110,8,51,66,97,2,78,99,1,29,86,35,173,56,84,212,23,98,20,10,2,0,0,1,0,2,115,9,2,63,115,17,4,126,41,2,104,174,8,182,10,14,0,0,0,0,1,36,0,16,102,0,44,55,101,29,89,100,0,19,115,8,0,82,29,5,94,1,86,24,24,0,0,3,1,6,15,22,0,42,91,40,4,46,84,0,2,32,0,0,28,5,1,0,30,41,70,14,28,72,48,113,87,4,92,150,130,4,25,100,33,0,88,115,2,117,82,106,122,16,70,103,169,32,119,63,46,0,72,115,37,15,93,64,0,40,69,26,0,84,113,0,26,25,92,32,47,9,53,52,7,21,184,64,12,33,13,16,9,19,1,0,0,0,0,39,5,18,108,19,0,47,80,3,0,75,41,9,33,162,69,30,118,6,32,124,54,33,101,117,90,31,43,15,137,58,1,75,48,6,5,44,6,0,28,45,2,0,1,0,0,27,19,0,49,107,42,9,115,107,36,71,158,4,4,92,42,0,76,118,57,16,44,188,143,48,59,98,178,76,10,75,5,120,24,0,3,1,1,25,0,0,15,68,0,0,42,68,0,111,119,78,44,107,14,26,0,0,1,0,0,38,61,78,98,1,2,62,17,0,48,67,2,1,173,85,91,205,20,104,40,29,44,1,69,36,126,12,36,46,162,108,6,48,121,15,24,132,145,0,34,72,124,105,16,86,36,8,0,0,0,0,6,7,132,1,0,0,1,9,18,20,0,34,20,0,1,8,0,0,2,0,2,6,36,18,15,8,8,48,1,41,12,0,16,18,5,0,11,25,66,47,12,191,81,49,0,26,1,0,33,1,3,0,6,5,4,0,1,0,32,0,7,30,45,4,45,115,11,99,77,94,40,0,32,7,28,101,47,1,19,45,60,10,78,96,30,60,142,28,100,19,153,75,8,8,47,35,60,85,191,16,91,0,22,7,28,74,125,68,213,30,204,21,28,86,151,32,172,51,94,120,93,9,69,158,130,19,24,16,52,33,81,24,42,46,6,38,8,5,24,42,102,148,59,16,78,0,85,2,0,64,60,2,27,66,96,8,6,8,8,0,0,3,8,51,14,46,112,78,96,130